Protein AF-0000000080768206 (afdb_homodimer)

Radius of gyration: 30.01 Å; Cα contacts (8 Å, |Δi|>4): 1090; chains: 2; bounding box: 54×91×73 Å

Sequence (606 aa):
MNCPRSHFRLFHQTLRQTSTGAGVKLNDIDCTPQENQLVVAESLPGLTLCVLLEASGHSILADRTCIPFTSDQVLLSFSPTASVSENYLPSQQKLRAIDAHFTAEALGKFEMAEIRQVFTRIAAAASIRPAGPDSYLYQLCASPAIRAIAEQIFRCRALAGVQQLFMHSKAFELLSLTVETLLTSLEGGKPQTMQRRDYRKLDRARELMLARLHHNWSLAELAQAVNLNERKLKEGFRMLYGNSVHAYLQEKRMQAAAHLLTQTELSITEVVLQTGYANPSHFSKLFRRYFGMSPREYARQNLMNCPRSHFRLFHQTLRQTSTGAGVKLNDIDCTPQENQLVVAESLPGLTLCVLLEASGHSILADRTCIPFTSDQVLLSFSPTASVSENYLPSQQKLRAIDAHFTAEALGKFEMAEIRQVFTRIAAAASIRPAGPDSYLYQLCASPAIRAIAEQIFRCRALAGVQQLFMHSKAFELLSLTVETLLTSLEGGKPQTMQRRDYRKLDRARELMLARLHHNWSLAELAQAVNLNERKLKEGFRMLYGNSVHAYLQEKRMQAAAHLLTQTELSITEVVLQTGYANPSHFSKLFRRYFGMSPREYARQNL

Solvent-accessible surface area (backbone atoms only — not comparable to full-atom values): 30904 Å² total; per-residue (Å²): 135,80,74,72,82,73,68,81,69,71,64,95,43,57,63,49,76,46,66,32,55,48,41,37,38,37,35,41,39,54,39,56,40,85,48,71,38,75,45,78,44,78,42,71,41,21,39,37,41,35,40,24,66,32,34,56,39,34,32,33,35,66,66,64,50,70,43,75,47,43,46,38,25,30,38,42,34,36,26,88,48,71,44,49,34,40,34,38,35,47,48,71,41,51,34,30,34,39,40,33,38,34,29,58,67,39,55,51,35,29,68,36,69,47,38,50,49,50,52,51,52,52,56,69,64,44,63,40,41,50,74,41,90,82,14,26,46,46,65,31,37,46,47,71,68,52,50,50,51,54,51,50,62,73,65,58,80,60,59,68,27,40,37,29,35,34,50,47,11,49,50,31,37,49,49,20,52,51,50,46,52,49,48,50,62,65,62,67,35,79,61,76,48,66,42,51,66,38,46,53,25,51,48,46,37,50,49,51,43,66,77,36,48,40,54,84,74,43,61,63,58,43,13,59,74,40,74,42,54,51,65,44,44,42,52,41,31,30,47,49,61,52,30,46,65,64,57,45,50,48,49,53,27,50,51,50,35,53,45,42,43,50,72,42,91,58,50,69,68,53,40,34,51,60,33,40,43,89,45,64,70,59,48,40,52,51,38,22,70,73,70,72,40,43,62,67,55,48,27,59,70,54,95,134,78,74,71,83,72,71,82,68,72,63,95,46,56,61,49,75,46,65,34,55,50,41,37,37,38,33,41,37,52,39,57,39,86,48,72,38,77,44,78,45,77,42,70,41,21,40,37,40,35,39,23,64,33,33,55,41,34,32,33,37,65,65,64,50,71,43,75,46,43,49,41,25,30,37,43,33,37,25,87,50,70,45,48,33,40,34,39,36,45,48,72,42,51,36,30,33,39,39,33,37,33,29,58,66,40,56,51,35,30,67,35,69,46,37,51,50,51,52,50,52,51,56,69,59,44,68,41,41,49,76,41,90,80,13,26,47,45,60,31,39,46,48,72,67,49,50,50,51,52,50,50,60,73,65,61,80,59,60,69,25,38,37,30,36,34,52,48,11,50,51,32,37,46,48,20,53,51,50,45,52,49,46,49,65,65,58,73,38,69,67,79,41,68,41,52,66,36,47,52,24,49,48,46,38,49,47,52,42,67,75,37,47,41,56,84,74,43,62,63,59,43,13,58,74,39,74,41,53,50,65,43,45,42,52,43,31,30,48,46,66,52,30,46,64,64,57,45,50,49,50,53,25,49,50,50,34,52,47,42,42,49,72,43,91,58,51,69,69,54,39,34,50,59,33,40,43,88,45,66,69,58,45,40,52,51,39,22,69,72,71,73,41,42,61,67,55,48,28,59,70,54,95

Organism: Ralstonia nicotianae (strain ATCC BAA-1114 / GMI1000) (NCBI:txid267608)

pLDDT: mean 78.58, std 15.09, range [18.37, 96.23]

InterPro domains:
  IPR009057 Homedomain-like superfamily [SSF46689] (199-250)
  IPR009057 Homedomain-like superfamily [SSF46689] (253-301)
  IPR018060 AraC-like, DNA binding HTH domain [PF12833] (222-301)
  IPR018060 AraC-like, DNA binding HTH domain [PS01124] (203-301)
  IPR018060 AraC-like, DNA binding HTH domain [SM00342] (216-299)
  IPR020449 Transcription regulator HTH, AraC- type, HTH domain [PR00032] (268-283)
  IPR020449 Transcription regulator HTH, AraC- type, HTH domain [PR00032] (283-299)
  IPR053142 Pyochelin receptor regulatory protein [PTHR47893] (69-301)

Foldseek 3Di:
DPPPPQPLPPQCWPWDWADLVLQKIKIWTKDAAQAKDKHKDKDAAFKKKKAWQAFWWWKQWQQRDIGTDGHQKIKIKGDRGMIMMITIGHHRGITTMMMMGGHPSSQCVVVDPVSVVLVVVVLVQALDARHDSRMHMAMWGHDPVLVVLSVCLVPDDDDSNVNSVSVVVSSVVNVVVVSVLSVCLCPPPPPVPCGSLNVVLLVVLVVVCLVQQQDDDDLCNSCVVSVHDSVSNQVVCCTRVVDGPVVVSLVSLLVQLLCCLQPHPDDLVRSCNRRRHPDSVVVQVSNCVVVVHGSVVSSVVRD/DPPPPQPLPPAVWPWDWADLPLQKIKIWTKHAAQAKDKHKDKDAAFKKKKAWQAFWWWKQWQQRDIGTDGHQKIKIKGDRGMIMMITIGHHRGITTMMMMGGHPSSQCVVVDPVSVVLVVVVLVQALDARHDSSMHMAMWGHDPVLSVLSVCLVPDDDDSNVNSVSVVVSSVVNVVVVSVLSVCLQPPPPPVHCGSLVVVLLVVLVVVCLVQQQDDDDLCNSCVVSVHDSVSNQVVCCTRVVDGPVVVSLVSLLVQLLCCLQPHPDDLVRSCNRRRHDDSVVVQVSNCVVVVHGSVVSSVVRD

Secondary structure (DSSP, 8-state):
-------------EEEEEE-SSSEEEEEEEE--SS-EEEEEEE-SEEEEEEEEE-EEEEE-TTS-EEEEESSEEEEEEESS-EEEEEEE-TT--EEEEEEEE-HHHHHTT--HHHHHHHHHHHHH--B-TTSTT-EEEEEEPPHHHHHHHHHHHH----HHHHHHHHHHHHHHHHHHHHHHHHHHHH--SS----HHHHHHHHHHHHHHHHTTTS---HHHHHHHTT--HHHHHHHHHHHHSS-HHHHHHHHHHHHHHHHHHHS---HHHHHHHTT-S-HHHHHHHHHHHHSS-HHHHHHHT-/-------------EEEEEE-SSSEEEEEEEE--SS-EEEEEEE-SEEEEEEEEE-EEEEE-TTS-EEEEESSEEEEEEESS-EEEEEEE-TT--EEEEEEEE-HHHHHTT--HHHHHHHHHHHHH-SB-TTSTT-EEEEEEPPHHHHHHHHHHHH----HHHHHHHHHHHHHHHHHHHHHHHHHHHH--SS----HHHHHHHHHHHHHHHHTTTS---HHHHHHHTT--HHHHHHHHHHHHSS-HHHHHHHHHHHHHHHHHHHS---HHHHHHHTT-S-HHHHHHHHHHHHSS-HHHHHHHT-

Nearest PDB structures (foldseek):
  3oio-assembly1_A  TM=9.170E-01  e=2.894E-07  Chromobacterium violaceum
  3lsg-assembly1_A  TM=9.202E-01  e=6.793E-07  Fusobacterium nucleatum subsp. nucleatum
  3w6v-assembly1_A  TM=9.573E-01  e=1.270E-06  Streptomyces griseus
  6swi-assembly1_A  TM=9.475E-01  e=1.892E-06  Geobacillus stearothermophilus
  3oou-assembly1_A  TM=8.850E-01  e=3.859E-05  Listeria innocua

Structure (mmCIF, N/CA/C/O backbone):
data_AF-0000000080768206-model_v1
#
loop_
_entity.id
_entity.type
_entity.pdbx_description
1 polymer 'Probable transcription regulator protein'
#
loop_
_atom_site.group_PDB
_atom_site.id
_atom_site.type_symbol
_atom_site.label_atom_id
_atom_site.label_alt_id
_atom_site.label_comp_id
_atom_site.label_asym_id
_atom_site.label_entity_id
_atom_site.label_seq_id
_atom_site.pdbx_PDB_ins_code
_atom_site.Cartn_x
_atom_site.Cartn_y
_atom_site.Cartn_z
_atom_site.occupancy
_atom_site.B_iso_or_equiv
_atom_site.auth_seq_id
_atom_site.auth_comp_id
_atom_site.auth_asym_id
_atom_site.auth_atom_id
_atom_site.pdbx_PDB_model_num
ATOM 1 N N . MET A 1 1 ? -18.547 32.351 32.483 1 19.22 1 MET A N 1
ATOM 2 C CA . MET A 1 1 ? -18.593 32.529 31.035 1 19.22 1 MET A CA 1
ATOM 3 C C . MET A 1 1 ? -18.914 31.212 30.335 1 19.22 1 MET A C 1
ATOM 5 O O . MET A 1 1 ? -18.174 30.236 30.468 1 19.22 1 MET A O 1
ATOM 9 N N . ASN A 1 2 ? -20.139 30.805 30.195 1 18.38 2 ASN A N 1
ATOM 10 C CA . ASN A 1 2 ? -20.918 29.603 29.92 1 18.38 2 ASN A CA 1
ATOM 11 C C . ASN A 1 2 ? -20.674 29.087 28.505 1 18.38 2 ASN A C 1
ATOM 13 O O . ASN A 1 2 ? -21.003 29.763 27.528 1 18.38 2 ASN A O 1
ATOM 17 N N . CYS A 1 3 ? -19.503 28.57 28.287 1 23.28 3 CYS A N 1
ATOM 18 C CA . CYS A 1 3 ? -19.187 28.024 26.972 1 23.28 3 CYS A CA 1
ATOM 19 C C . CYS A 1 3 ? -20.325 27.149 26.458 1 23.28 3 CYS A C 1
ATOM 21 O O . CYS A 1 3 ? -20.76 26.223 27.145 1 23.28 3 CYS A O 1
ATOM 23 N N . PRO A 1 4 ? -21.254 27.685 25.678 1 23.47 4 PRO A N 1
ATOM 24 C CA . PRO A 1 4 ? -22.48 26.979 25.298 1 23.47 4 PRO A CA 1
ATOM 25 C C . PRO A 1 4 ? -22.224 25.529 24.892 1 23.47 4 PRO A C 1
ATOM 27 O O . PRO A 1 4 ? -21.105 25.18 24.508 1 23.47 4 PRO A O 1
ATOM 30 N N . ARG A 1 5 ? -23.063 24.594 25.25 1 27.09 5 ARG A N 1
ATOM 31 C CA . ARG A 1 5 ? -23.221 23.159 25.035 1 27.09 5 ARG A CA 1
ATOM 32 C C . ARG A 1 5 ? -23.175 22.82 23.549 1 27.09 5 ARG A C 1
ATOM 34 O O . ARG A 1 5 ? -24.176 22.961 22.843 1 27.09 5 ARG A O 1
ATOM 41 N N . SER A 1 6 ? -22.214 23.423 22.861 1 25.93 6 SER A N 1
ATOM 42 C CA . SER A 1 6 ? -22.211 23.147 21.428 1 25.93 6 SER A CA 1
ATOM 43 C C . SER A 1 6 ? -22.535 21.683 21.146 1 25.93 6 SER A C 1
ATOM 45 O O . SER A 1 6 ? -22.018 20.787 21.816 1 25.93 6 SER A O 1
ATOM 47 N N . HIS A 1 7 ? -23.699 21.305 20.76 1 27.04 7 HIS A N 1
ATOM 48 C CA . HIS A 1 7 ? -24.297 20.052 20.313 1 27.04 7 HIS A CA 1
ATOM 49 C C . HIS A 1 7 ? -23.321 19.25 19.458 1 27.04 7 HIS A C 1
ATOM 51 O O . HIS A 1 7 ? -22.653 19.806 18.584 1 27.04 7 HIS A O 1
ATOM 57 N N . PHE A 1 8 ? -22.722 18.295 19.978 1 28.3 8 PHE A N 1
ATOM 58 C CA . PHE A 1 8 ? -22.033 17.203 19.299 1 28.3 8 PHE A CA 1
ATOM 59 C C . PHE A 1 8 ? -22.812 16.753 18.069 1 28.3 8 PHE A C 1
ATOM 61 O O . PHE A 1 8 ? -23.767 15.981 18.181 1 28.3 8 PHE A O 1
ATOM 68 N N . ARG A 1 9 ? -23.408 17.67 17.275 1 31.11 9 ARG A N 1
ATOM 69 C CA . ARG A 1 9 ? -24.16 17.123 16.151 1 31.11 9 ARG A CA 1
ATOM 70 C C . ARG A 1 9 ? -23.303 16.16 15.336 1 31.11 9 ARG A C 1
ATOM 72 O O . ARG A 1 9 ? -22.216 16.521 14.881 1 31.11 9 ARG A O 1
ATOM 79 N N . LEU A 1 10 ? -23.494 14.924 15.62 1 34.05 10 LEU A N 1
ATOM 80 C CA . LEU A 1 10 ? -23.031 13.809 14.801 1 34.05 10 LEU A CA 1
ATOM 81 C C . LEU A 1 10 ? -23.162 14.134 13.317 1 34.05 10 LEU A C 1
ATOM 83 O O . LEU A 1 10 ? -24.226 14.558 12.861 1 34.05 10 LEU A O 1
ATOM 87 N N . PHE A 1 11 ? -22.259 14.662 12.745 1 37.46 11 PHE A N 1
ATOM 88 C CA . PHE A 1 11 ? -22.148 14.871 11.307 1 37.46 11 PHE A CA 1
ATOM 89 C C . PHE A 1 11 ? -22.936 13.813 10.543 1 37.46 11 PHE A C 1
ATOM 91 O O . PHE A 1 11 ? -22.814 12.619 10.824 1 37.46 11 PHE A O 1
ATOM 98 N N . HIS A 1 12 ? -24.202 14.001 10.237 1 39.07 12 HIS A N 1
ATOM 99 C CA . HIS A 1 12 ? -24.865 13.202 9.214 1 39.07 12 HIS A CA 1
ATOM 100 C C . HIS A 1 12 ? -23.889 12.79 8.118 1 39.07 12 HIS A C 1
ATOM 102 O O . HIS A 1 12 ? -23.965 13.288 6.992 1 39.07 12 HIS A O 1
ATOM 108 N N . GLN A 1 13 ? -22.413 12.992 8.312 1 49.8 13 GLN A N 1
ATOM 109 C CA . GLN A 1 13 ? -21.171 12.969 7.545 1 49.8 13 GLN A CA 1
ATOM 110 C C . GLN A 1 13 ? -20.812 11.547 7.122 1 49.8 13 GLN A C 1
ATOM 112 O O . GLN A 1 13 ? -21.044 10.594 7.869 1 49.8 13 GLN A O 1
ATOM 117 N N . THR A 1 14 ? -20.797 11.384 5.819 1 56.55 14 THR A N 1
ATOM 118 C CA . THR A 1 14 ? -20.362 10.106 5.264 1 56.55 14 THR A CA 1
ATOM 119 C C . THR A 1 14 ? -18.987 9.723 5.802 1 56.55 14 THR A C 1
ATOM 121 O O . THR A 1 14 ? -17.981 10.343 5.449 1 56.55 14 THR A O 1
ATOM 124 N N . LEU A 1 15 ? -18.859 9.417 7.053 1 71.33 15 LEU A N 1
ATOM 125 C CA . LEU A 1 15 ? -17.68 8.829 7.678 1 71.33 15 LEU A CA 1
ATOM 126 C C . LEU A 1 15 ? -17.673 7.313 7.507 1 71.33 15 LEU A C 1
ATOM 128 O O . LEU A 1 15 ? -18.653 6.642 7.84 1 71.33 15 LEU A O 1
ATOM 132 N N . ARG A 1 16 ? -16.772 6.93 6.676 1 78.07 16 ARG A N 1
ATOM 133 C CA . ARG A 1 16 ? -16.526 5.493 6.602 1 78.07 16 ARG A CA 1
ATOM 134 C C . ARG A 1 16 ? -15.337 5.096 7.47 1 78.07 16 ARG A C 1
ATOM 136 O O . ARG A 1 16 ? -14.243 5.645 7.323 1 78.07 16 ARG A O 1
ATOM 143 N N . GLN A 1 17 ? -15.65 4.314 8.449 1 77.09 17 GLN A N 1
ATOM 144 C CA . GLN A 1 17 ? -14.602 3.834 9.344 1 77.09 17 GLN A CA 1
ATOM 145 C C . GLN A 1 17 ? -14.239 2.384 9.038 1 77.09 17 GLN A C 1
ATOM 147 O O . GLN A 1 17 ? -15.121 1.537 8.884 1 77.09 17 GLN A O 1
ATOM 152 N N . THR A 1 18 ? -13.025 2.203 8.859 1 80.24 18 THR A N 1
ATOM 153 C CA . THR A 1 18 ? -12.527 0.85 8.637 1 80.24 18 THR A CA 1
ATOM 154 C C . THR A 1 18 ? -11.457 0.493 9.664 1 80.24 18 THR A C 1
ATOM 156 O O . THR A 1 18 ? -10.46 1.205 9.803 1 80.24 18 THR A O 1
ATOM 159 N N . SER A 1 19 ? -11.669 -0.523 10.397 1 77.24 19 SER A N 1
ATOM 160 C CA . SER A 1 19 ? -10.657 -1.082 11.288 1 77.24 19 SER A CA 1
ATOM 161 C C . SER A 1 19 ? -9.983 -2.299 10.665 1 77.24 19 SER A C 1
ATOM 163 O O . SER A 1 19 ? -10.655 -3.171 10.11 1 77.24 19 SER A O 1
ATOM 165 N N . THR A 1 20 ? -8.691 -2.364 10.689 1 78.28 20 THR A N 1
ATOM 166 C CA . THR A 1 20 ? -7.993 -3.486 10.07 1 78.28 20 THR A CA 1
ATOM 167 C C . THR A 1 20 ? -7.708 -4.579 11.096 1 78.28 20 THR A C 1
ATOM 169 O O . THR A 1 20 ? -7.276 -5.676 10.738 1 78.28 20 THR A O 1
ATOM 172 N N . GLY A 1 21 ? -8.035 -4.347 12.374 1 72.03 21 GLY A N 1
ATOM 173 C CA . GLY A 1 21 ? -7.796 -5.309 13.437 1 72.03 21 GLY A CA 1
ATOM 174 C C . GLY A 1 21 ? -6.343 -5.374 13.868 1 72.03 21 GLY A C 1
ATOM 175 O O . GLY A 1 21 ? -6.029 -5.907 14.934 1 72.03 21 GLY A O 1
ATOM 176 N N . ALA A 1 22 ? -5.41 -4.944 13.181 1 77.32 22 ALA A N 1
ATOM 177 C CA . ALA A 1 22 ? -3.984 -4.951 13.494 1 77.32 22 ALA A CA 1
ATOM 178 C C . ALA A 1 22 ? -3.565 -3.648 14.169 1 77.32 22 ALA A C 1
ATOM 180 O O . ALA A 1 22 ? -2.409 -3.23 14.063 1 77.32 22 ALA A O 1
ATOM 181 N N . GLY A 1 23 ? -4.554 -3.032 14.845 1 82.91 23 GLY A N 1
ATOM 182 C CA . GLY A 1 23 ? -4.225 -1.825 15.587 1 82.91 23 GLY A CA 1
ATOM 183 C C . GLY A 1 23 ? -4.205 -0.58 14.721 1 82.91 23 GLY A C 1
ATOM 184 O O . GLY A 1 23 ? -3.579 0.42 15.076 1 82.91 23 GLY A O 1
ATOM 185 N N . VAL A 1 24 ? -4.813 -0.711 13.539 1 89.86 24 VAL A N 1
ATOM 186 C CA . VAL A 1 24 ? -4.897 0.429 12.633 1 89.86 24 VAL A CA 1
ATOM 187 C C . VAL A 1 24 ? -6.359 0.727 12.309 1 89.86 24 VAL A C 1
ATOM 189 O O . VAL A 1 24 ? -7.134 -0.185 12.011 1 89.86 24 VAL A O 1
ATOM 192 N N . LYS A 1 25 ? -6.76 1.907 12.475 1 89.81 25 LYS A N 1
ATOM 193 C CA . LYS A 1 25 ? -8.098 2.378 12.131 1 89.81 25 LYS A CA 1
ATOM 194 C C . LYS A 1 25 ? -8.037 3.52 11.12 1 89.81 25 LYS A C 1
ATOM 196 O O . LYS A 1 25 ? -7.227 4.438 11.262 1 89.81 25 LYS A O 1
ATOM 201 N N . LEU A 1 26 ? -8.833 3.421 10.073 1 92.46 26 LEU A N 1
ATOM 202 C CA . LEU A 1 26 ? -8.89 4.465 9.056 1 92.46 26 LEU A CA 1
ATOM 203 C C . LEU A 1 26 ? -10.296 5.047 8.953 1 92.46 26 LEU A C 1
ATOM 205 O O . LEU A 1 26 ? -11.281 4.306 8.956 1 92.46 26 LEU A O 1
ATOM 209 N N . ASN A 1 27 ? -10.346 6.344 8.88 1 89.91 27 ASN A N 1
ATOM 210 C CA . ASN A 1 27 ? -11.58 7.077 8.619 1 89.91 27 ASN A CA 1
ATOM 211 C C . ASN A 1 27 ? -11.468 7.933 7.361 1 89.91 27 ASN A C 1
ATOM 213 O O . ASN A 1 27 ? -10.49 8.661 7.186 1 89.91 27 ASN A O 1
ATOM 217 N N . ASP A 1 28 ? -12.312 7.722 6.51 1 90.57 28 ASP A N 1
ATOM 218 C CA . ASP A 1 28 ? -12.402 8.679 5.412 1 90.57 28 ASP A CA 1
ATOM 219 C C . ASP A 1 28 ? -13.614 9.593 5.579 1 90.57 28 ASP A C 1
ATOM 221 O O . ASP A 1 28 ? -14.719 9.123 5.858 1 90.57 28 ASP A O 1
ATOM 225 N N . ILE A 1 29 ? -13.411 10.819 5.572 1 89.71 29 ILE A N 1
ATOM 226 C CA . ILE A 1 29 ? -14.399 11.862 5.826 1 89.71 29 ILE A CA 1
ATOM 227 C C . ILE A 1 29 ? -14.669 12.642 4.542 1 89.71 29 ILE A C 1
ATOM 229 O O . ILE A 1 29 ? -13.736 13.108 3.884 1 89.71 29 ILE A O 1
ATOM 233 N N . ASP A 1 30 ? -15.905 12.691 4.174 1 88.36 30 ASP A N 1
ATOM 234 C CA . ASP A 1 30 ? -16.381 13.481 3.043 1 88.36 30 ASP A CA 1
ATOM 235 C C . ASP A 1 30 ? -17.662 14.232 3.398 1 88.36 30 ASP A C 1
ATOM 237 O O . ASP A 1 30 ? -18.754 13.66 3.365 1 88.36 30 ASP A O 1
ATOM 241 N N . CYS A 1 31 ? -17.467 15.528 3.769 1 86.76 31 CYS A N 1
ATOM 242 C CA . CYS A 1 31 ? -18.641 16.268 4.217 1 86.76 31 CYS A CA 1
ATOM 243 C C . CYS A 1 31 ? -18.503 17.753 3.9 1 86.76 31 CYS A C 1
ATOM 245 O O . CYS A 1 31 ? -17.398 18.239 3.652 1 86.76 31 CYS A O 1
ATOM 247 N N . THR A 1 32 ? -19.617 18.39 3.862 1 85.57 32 THR A N 1
ATOM 248 C CA . THR A 1 32 ? -19.715 19.842 3.761 1 85.57 32 THR A CA 1
ATOM 249 C C . THR A 1 32 ? -20.609 20.402 4.863 1 85.57 32 THR A C 1
ATOM 251 O O . THR A 1 32 ? -21.837 20.373 4.749 1 85.57 32 THR A O 1
ATOM 254 N N . PRO A 1 33 ? -19.99 20.946 5.882 1 80.91 33 PRO A N 1
ATOM 255 C CA . PRO A 1 33 ? -20.816 21.479 6.968 1 80.91 33 PRO A CA 1
ATOM 256 C C . PRO A 1 33 ? -21.758 22.587 6.503 1 80.91 33 PRO A C 1
ATOM 258 O O . PRO A 1 33 ? -21.364 23.443 5.706 1 80.91 33 PRO A O 1
ATOM 261 N N . GLN A 1 34 ? -22.93 22.466 6.938 1 79.9 34 GLN A N 1
ATOM 262 C CA . GLN A 1 34 ? -23.931 23.46 6.564 1 79.9 34 GLN A CA 1
ATOM 263 C C . GLN A 1 34 ? -23.747 24.751 7.357 1 79.9 34 GLN A C 1
ATOM 265 O O . GLN A 1 34 ? -24.136 25.827 6.9 1 79.9 34 GLN A O 1
ATOM 270 N N . GLU A 1 35 ? -23.199 24.709 8.554 1 79.05 35 GLU A N 1
ATOM 271 C CA . GLU A 1 35 ? -22.882 25.847 9.413 1 79.05 35 GLU A CA 1
ATOM 272 C C . GLU A 1 35 ? -21.482 25.718 10.005 1 79.05 35 GLU A C 1
ATOM 274 O O . GLU A 1 35 ? -20.861 24.656 9.919 1 79.05 35 GLU A O 1
ATOM 279 N N . ASN A 1 36 ? -21.009 26.829 10.492 1 76.63 36 ASN A N 1
ATOM 280 C CA . ASN A 1 36 ? -19.766 26.746 11.251 1 76.63 36 ASN A CA 1
ATOM 281 C C . ASN A 1 36 ? -19.869 25.734 12.388 1 76.63 36 ASN A C 1
ATOM 283 O O . ASN A 1 36 ? -20.852 25.726 13.131 1 76.63 36 ASN A O 1
ATOM 287 N N . GLN A 1 37 ? -18.898 24.891 12.374 1 81.06 37 GLN A N 1
ATOM 288 C CA . GLN A 1 37 ? -18.955 23.825 13.369 1 81.06 37 GLN A CA 1
ATOM 289 C C . GLN A 1 37 ? -17.651 23.737 14.156 1 81.06 37 GLN A C 1
ATOM 291 O O . GLN A 1 37 ? -16.568 23.925 13.597 1 81.06 37 GLN A O 1
ATOM 296 N N . LEU A 1 38 ? -17.803 23.55 15.416 1 80.17 38 LEU A N 1
ATOM 297 C CA . LEU A 1 38 ? -16.703 23.16 16.292 1 80.17 38 LEU A CA 1
ATOM 298 C C . LEU A 1 38 ? -16.812 21.689 16.68 1 80.17 38 LEU A C 1
ATOM 300 O O . LEU A 1 38 ? -17.785 21.282 17.318 1 80.17 38 LEU A O 1
ATOM 304 N N . VAL A 1 39 ? -15.924 20.936 16.211 1 84.25 39 VAL A N 1
ATOM 305 C CA . VAL A 1 39 ? -15.949 19.503 16.481 1 84.25 39 VAL A CA 1
ATOM 306 C C . VAL A 1 39 ? -14.861 19.148 17.492 1 84.25 39 VAL A C 1
ATOM 308 O O . VAL A 1 39 ? -13.679 19.411 17.26 1 84.25 39 VAL A O 1
ATOM 311 N N . VAL A 1 40 ? -15.3 18.552 18.539 1 84.86 40 VAL A N 1
ATOM 312 C CA . VAL A 1 40 ? -14.345 18.062 19.527 1 84.86 40 VAL A CA 1
ATOM 313 C C . VAL A 1 40 ? -13.961 16.62 19.205 1 84.86 40 VAL A C 1
ATOM 315 O O . VAL A 1 40 ? -14.831 15.76 19.049 1 84.86 40 VAL A O 1
ATOM 318 N N . ALA A 1 41 ? -12.701 16.436 19 1 84.46 41 ALA A N 1
ATOM 319 C CA . ALA A 1 41 ? -12.213 15.103 18.654 1 84.46 41 ALA A CA 1
ATOM 320 C C . ALA A 1 41 ? -11.248 14.579 19.714 1 84.46 41 ALA A C 1
ATOM 322 O O . ALA A 1 41 ? -10.384 15.316 20.194 1 84.46 41 ALA A O 1
ATOM 323 N N . GLU A 1 42 ? -11.492 13.335 20.089 1 84.85 42 GLU A N 1
ATOM 324 C CA . GLU A 1 42 ? -10.574 12.651 20.996 1 84.85 42 GLU A CA 1
ATOM 325 C C . GLU A 1 42 ? -9.668 11.685 20.239 1 84.85 42 GLU A C 1
ATOM 327 O O . GLU A 1 42 ? -10.134 10.931 19.382 1 84.85 42 GLU A O 1
ATOM 332 N N . SER A 1 43 ? -8.422 11.865 20.5 1 84.55 43 SER A N 1
ATOM 333 C CA . SER A 1 43 ? -7.459 10.948 19.901 1 84.55 43 SER A CA 1
ATOM 334 C C . SER A 1 43 ? -6.894 9.984 20.938 1 84.55 43 SER A C 1
ATOM 336 O O . SER A 1 43 ? -6.473 10.403 22.018 1 84.55 43 SER A O 1
ATOM 338 N N . LEU A 1 44 ? -6.945 8.749 20.688 1 85.45 44 LEU A N 1
ATOM 339 C CA . LEU A 1 44 ? -6.34 7.725 21.532 1 85.45 44 LEU A CA 1
ATOM 340 C C . LEU A 1 44 ? -4.819 7.768 21.434 1 85.45 44 LEU A C 1
ATOM 342 O O . LEU A 1 44 ? -4.27 8.32 20.478 1 85.45 44 LEU A O 1
ATOM 346 N N . PRO A 1 45 ? -4.168 7.23 22.544 1 90.54 45 PRO A N 1
ATOM 347 C CA . PRO A 1 45 ? -2.706 7.184 22.478 1 90.54 45 PRO A CA 1
ATOM 348 C C . PRO A 1 45 ? -2.193 6.466 21.231 1 90.54 45 PRO A C 1
ATOM 350 O O . PRO A 1 45 ? -2.743 5.434 20.839 1 90.54 45 PRO A O 1
ATOM 353 N N . GLY A 1 46 ? -1.264 7.071 20.638 1 93.41 46 GLY A N 1
ATOM 354 C CA . GLY A 1 46 ? -0.686 6.46 19.452 1 93.41 46 GLY A CA 1
ATOM 355 C C . GLY A 1 46 ? -0.301 7.471 18.387 1 93.41 46 GLY A C 1
ATOM 356 O O . GLY A 1 46 ? -0.022 8.631 18.697 1 93.41 46 GLY A O 1
ATOM 357 N N . LEU A 1 47 ? -0.09 6.978 17.206 1 94.39 47 LEU A N 1
ATOM 358 C CA . LEU A 1 47 ? 0.303 7.787 16.057 1 94.39 47 LEU A CA 1
ATOM 359 C C . LEU A 1 47 ? -0.888 8.043 15.14 1 94.39 47 LEU A C 1
ATOM 361 O O . LEU A 1 47 ? -1.658 7.126 14.845 1 94.39 47 LEU A O 1
ATOM 365 N N . THR A 1 48 ? -1.128 9.259 14.8 1 94.68 48 THR A N 1
ATOM 366 C CA . THR A 1 48 ? -2.215 9.621 13.898 1 94.68 48 THR A CA 1
ATOM 367 C C . THR A 1 48 ? -1.676 10.322 12.655 1 94.68 48 THR A C 1
ATOM 369 O O . THR A 1 48 ? -0.796 11.18 12.752 1 94.68 48 THR A O 1
ATOM 372 N N . LEU A 1 49 ? -2.127 9.919 11.547 1 96.23 49 LEU A N 1
ATOM 373 C CA . LEU A 1 49 ? -1.818 10.522 10.255 1 96.23 49 LEU A CA 1
ATOM 374 C C . LEU A 1 49 ? -3.088 11.01 9.565 1 96.23 49 LEU A C 1
ATOM 376 O O . LEU A 1 49 ? -3.998 10.221 9.302 1 96.23 49 LEU A O 1
ATOM 380 N N . CYS A 1 50 ? -3.196 12.294 9.314 1 95.81 50 CYS A N 1
ATOM 381 C CA . CYS A 1 50 ? -4.357 12.888 8.661 1 95.81 50 CYS A CA 1
ATOM 382 C C . CYS A 1 50 ? -3.973 13.509 7.324 1 95.81 50 CYS A C 1
ATOM 384 O O . CYS A 1 50 ? -3.094 14.37 7.264 1 95.81 50 CYS A O 1
ATOM 386 N N . VAL A 1 51 ? -4.539 13.074 6.325 1 95.53 51 VAL A N 1
ATOM 387 C CA . VAL A 1 51 ? -4.347 13.654 5 1 95.53 51 VAL A CA 1
ATOM 388 C C . VAL A 1 51 ? -5.564 14.496 4.624 1 95.53 51 VAL A C 1
ATOM 390 O O . VAL A 1 51 ? -6.674 13.973 4.501 1 95.53 51 VAL A O 1
ATOM 393 N N . LEU A 1 52 ? -5.376 15.75 4.443 1 92.68 52 LEU A N 1
ATOM 394 C CA . LEU A 1 52 ? -6.436 16.678 4.064 1 92.68 52 LEU A CA 1
ATOM 395 C C . LEU A 1 52 ? -6.401 16.96 2.565 1 92.68 52 LEU A C 1
ATOM 397 O O . LEU A 1 52 ? -5.572 17.742 2.095 1 92.68 52 LEU A O 1
ATOM 401 N N . LEU A 1 53 ? -7.293 16.347 1.878 1 87.8 53 LEU A N 1
ATOM 402 C CA . LEU A 1 53 ? -7.376 16.589 0.442 1 87.8 53 LEU A CA 1
ATOM 403 C C . LEU A 1 53 ? -8.082 17.909 0.154 1 87.8 53 LEU A C 1
ATOM 405 O O . LEU A 1 53 ? -7.655 18.669 -0.719 1 87.8 53 LEU A O 1
ATOM 409 N N . GLU A 1 54 ? -9.185 18.108 0.784 1 84.7 54 GLU A N 1
ATOM 410 C CA . GLU A 1 54 ? -9.943 19.354 0.827 1 84.7 54 GLU A CA 1
ATOM 411 C C . GLU A 1 54 ? -10.311 19.728 2.26 1 84.7 54 GLU A C 1
ATOM 413 O O . GLU A 1 54 ? -10.863 18.909 2.998 1 84.7 54 GLU A O 1
ATOM 418 N N . ALA A 1 55 ? -9.93 20.887 2.58 1 85.32 55 ALA A N 1
ATOM 419 C CA . ALA A 1 55 ? -10.214 21.293 3.954 1 85.32 55 ALA A CA 1
ATOM 420 C C . ALA A 1 55 ? -9.918 22.775 4.161 1 85.32 55 ALA A C 1
ATOM 422 O O . ALA A 1 55 ? -9.113 23.361 3.433 1 85.32 55 ALA A O 1
ATOM 423 N N . SER A 1 56 ? -10.616 23.318 5.046 1 79.35 56 SER A N 1
ATOM 424 C CA . SER A 1 56 ? -10.356 24.661 5.555 1 79.35 56 SER A CA 1
ATOM 425 C C . SER A 1 56 ? -10.785 24.792 7.013 1 79.35 56 SER A C 1
ATOM 427 O O . SER A 1 56 ? -11.834 24.277 7.405 1 79.35 56 SER A O 1
ATOM 429 N N . GLY A 1 57 ? -9.836 25.281 7.847 1 78.53 57 GLY A N 1
ATOM 430 C CA . GLY A 1 57 ? -10.174 25.468 9.249 1 78.53 57 GLY A CA 1
ATOM 431 C C . GLY A 1 57 ? -8.959 25.493 10.157 1 78.53 57 GLY A C 1
ATOM 432 O O . GLY A 1 57 ? -7.858 25.835 9.72 1 78.53 57 GLY A O 1
ATOM 433 N N . HIS A 1 58 ? -9.18 25.35 11.382 1 76.79 58 HIS A N 1
ATOM 434 C CA . HIS A 1 58 ? -8.076 25.283 12.334 1 76.79 58 HIS A CA 1
ATOM 435 C C . HIS A 1 58 ? -8.403 24.346 13.492 1 76.79 58 HIS A C 1
ATOM 437 O O . HIS A 1 58 ? -9.572 24.047 13.744 1 76.79 58 HIS A O 1
ATOM 443 N N . SER A 1 59 ? -7.338 23.868 14.043 1 82.54 59 SER A N 1
ATOM 444 C CA . SER A 1 59 ? -7.448 23.016 15.222 1 82.54 59 SER A CA 1
ATOM 445 C C . SER A 1 59 ? -6.819 23.677 16.443 1 82.54 59 SER A C 1
ATOM 447 O O . SER A 1 59 ? -5.776 24.326 16.336 1 82.54 59 SER A O 1
ATOM 449 N N . ILE A 1 60 ? -7.505 23.592 17.55 1 79.02 60 ILE A N 1
ATOM 450 C CA . ILE A 1 60 ? -6.925 23.94 18.843 1 79.02 60 ILE A CA 1
ATOM 451 C C . ILE A 1 60 ? -6.526 22.668 19.588 1 79.02 60 ILE A C 1
ATOM 453 O O . ILE A 1 60 ? -7.379 21.844 19.923 1 79.02 60 ILE A O 1
ATOM 457 N N . LEU A 1 61 ? -5.243 22.578 19.845 1 82.73 61 LEU A N 1
ATOM 458 C CA . LEU A 1 61 ? -4.71 21.354 20.433 1 82.73 61 LEU A CA 1
ATOM 459 C C . LEU A 1 61 ? -4.786 21.405 21.955 1 82.73 61 LEU A C 1
ATOM 461 O O . LEU A 1 61 ? -5.292 22.375 22.524 1 82.73 61 LEU A O 1
ATOM 465 N N . ALA A 1 62 ? -4.43 20.318 22.591 1 79.4 62 ALA A N 1
ATOM 466 C CA . ALA A 1 62 ? -4.579 20.167 24.036 1 79.4 62 ALA A CA 1
ATOM 467 C C . ALA A 1 62 ? -3.836 21.271 24.783 1 79.4 62 ALA A C 1
ATOM 469 O O . ALA A 1 62 ? -4.27 21.706 25.852 1 79.4 62 ALA A O 1
ATOM 470 N N . ASP A 1 63 ? -2.697 21.775 24.239 1 73.19 63 ASP A N 1
ATOM 471 C CA . ASP A 1 63 ? -1.914 22.82 24.891 1 73.19 63 ASP A CA 1
ATOM 472 C C . ASP A 1 63 ? -2.365 24.207 24.442 1 73.19 63 ASP A C 1
ATOM 474 O O . ASP A 1 63 ? -1.653 25.193 24.643 1 73.19 63 ASP A O 1
ATOM 478 N N . ARG A 1 64 ? -3.441 24.247 23.655 1 74.16 64 ARG A N 1
ATOM 479 C CA . ARG A 1 64 ? -4.088 25.476 23.208 1 74.16 64 ARG A CA 1
ATOM 480 C C . ARG A 1 64 ? -3.374 26.062 21.995 1 74.16 64 ARG A C 1
ATOM 482 O O . ARG A 1 64 ? -3.688 27.171 21.559 1 74.16 64 ARG A O 1
ATOM 489 N N . THR A 1 65 ? -2.441 25.212 21.541 1 67.58 65 THR A N 1
ATOM 490 C CA . THR A 1 65 ? -1.835 25.623 20.28 1 67.58 65 THR A CA 1
ATOM 491 C C . THR A 1 65 ? -2.856 25.574 19.147 1 67.58 65 THR A C 1
ATOM 493 O O . THR A 1 65 ? -3.618 24.611 19.032 1 67.58 65 THR A O 1
ATOM 496 N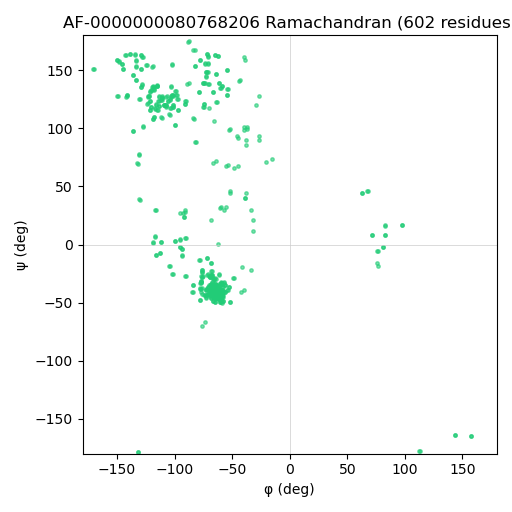 N . CYS A 1 66 ? -2.945 26.559 18.422 1 71.09 66 CYS A N 1
ATOM 497 C CA . CYS A 1 66 ? -3.848 26.614 17.279 1 71.09 66 CYS A CA 1
ATOM 498 C C . CYS A 1 66 ? -3.111 26.288 15.985 1 71.09 66 CYS A C 1
ATOM 500 O O . CYS A 1 66 ? -2.093 26.908 15.673 1 71.09 66 CYS A O 1
ATOM 502 N N . ILE A 1 67 ? -3.594 25.362 15.3 1 73.29 67 ILE A N 1
ATOM 503 C CA . ILE A 1 67 ? -2.985 24.959 14.037 1 73.29 67 ILE A CA 1
ATOM 504 C C . ILE A 1 67 ? -3.998 25.107 12.905 1 73.29 67 ILE A C 1
ATOM 506 O O . ILE A 1 67 ? -5.031 24.434 12.896 1 73.29 67 ILE A O 1
ATOM 510 N N . PRO A 1 68 ? -3.717 25.949 12.026 1 73.35 68 PRO A N 1
ATOM 511 C CA . PRO A 1 68 ? -4.588 26 10.849 1 73.35 68 PRO A CA 1
ATOM 512 C C . PRO A 1 68 ? -4.389 24.807 9.917 1 73.35 68 PRO A C 1
ATOM 514 O O . PRO A 1 68 ? -3.308 24.214 9.888 1 73.35 68 PRO A O 1
ATOM 517 N N . PHE A 1 69 ? -5.443 24.385 9.23 1 78.36 69 PHE A N 1
ATOM 518 C CA . PHE A 1 69 ? -5.288 23.351 8.214 1 78.36 69 PHE A CA 1
ATOM 519 C C . PHE A 1 69 ? -6.024 23.734 6.935 1 78.36 69 PHE A C 1
ATOM 521 O O . PHE A 1 69 ? -7.051 24.415 6.984 1 78.36 69 PHE A O 1
ATOM 528 N N . THR A 1 70 ? -5.39 23.404 5.769 1 75.83 70 THR A N 1
ATOM 529 C CA . THR A 1 70 ? -5.922 23.646 4.433 1 75.83 70 THR A CA 1
ATOM 530 C C . THR A 1 70 ? -5.819 22.39 3.573 1 75.83 70 THR A C 1
ATOM 532 O O . THR A 1 70 ? -5.395 21.336 4.052 1 75.83 70 THR A O 1
ATOM 535 N N . SER A 1 71 ? -6.254 22.519 2.329 1 78.22 71 SER A N 1
ATOM 536 C CA . SER A 1 71 ? -6.204 21.395 1.399 1 78.22 71 SER A CA 1
ATOM 537 C C . SER A 1 71 ? -4.767 20.97 1.122 1 78.22 71 SER A C 1
ATOM 539 O O . SER A 1 71 ? -3.843 21.779 1.228 1 78.22 71 SER A O 1
ATOM 541 N N . ASP A 1 72 ? -4.599 19.77 0.928 1 81.12 72 ASP A N 1
ATOM 542 C CA . ASP A 1 72 ? -3.345 19.164 0.491 1 81.12 72 ASP A CA 1
ATOM 543 C C . ASP A 1 72 ? -2.275 19.272 1.575 1 81.12 72 ASP A C 1
ATOM 545 O O . ASP A 1 72 ? -1.158 19.72 1.309 1 81.12 72 ASP A O 1
ATOM 549 N N . GLN A 1 73 ? -2.717 18.948 2.766 1 86.84 73 GLN A N 1
ATOM 550 C CA . GLN A 1 73 ? -1.81 18.904 3.908 1 86.84 73 GLN A CA 1
ATOM 551 C C . GLN A 1 73 ? -1.85 17.539 4.589 1 86.84 73 GLN A C 1
ATOM 553 O O . GLN A 1 73 ? -2.838 16.811 4.475 1 86.84 73 GLN A O 1
ATOM 558 N N . VAL A 1 74 ? -0.723 17.233 5.244 1 92.81 74 VAL A N 1
ATOM 559 C CA . VAL A 1 74 ? -0.616 16.027 6.059 1 92.81 74 VAL A CA 1
ATOM 560 C C . VAL A 1 74 ? -0.223 16.401 7.486 1 92.81 74 VAL A C 1
ATOM 562 O O . VAL A 1 74 ? 0.664 17.232 7.695 1 92.81 74 VAL A O 1
ATOM 565 N N . LEU A 1 75 ? -0.952 15.949 8.385 1 92.43 75 LEU A N 1
ATOM 566 C CA . LEU A 1 75 ? -0.611 16.097 9.796 1 92.43 75 LEU A CA 1
ATOM 567 C C . LEU A 1 75 ? -0.167 14.765 10.39 1 92.43 75 LEU A C 1
ATOM 569 O O . LEU A 1 75 ? -0.884 13.766 10.291 1 92.43 75 LEU A O 1
ATOM 573 N N . LEU A 1 76 ? 1.018 14.7 10.877 1 94.08 76 LEU A N 1
ATOM 574 C CA . LEU A 1 76 ? 1.521 13.55 11.619 1 94.08 76 LEU A CA 1
ATOM 575 C C . LEU A 1 76 ? 1.681 13.885 13.099 1 94.08 76 LEU A C 1
ATOM 577 O O . LEU A 1 76 ? 2.396 14.825 13.453 1 94.08 76 LEU A O 1
ATOM 581 N N . SER A 1 77 ? 0.992 13.16 13.92 1 93.63 77 SER A N 1
ATOM 582 C CA . SER A 1 77 ? 1.073 13.461 15.346 1 93.63 77 SER A CA 1
ATOM 583 C C . SER A 1 77 ? 1.211 12.188 16.173 1 93.63 77 SER A C 1
ATOM 585 O O . SER A 1 77 ? 0.69 11.136 15.795 1 93.63 77 SER A O 1
ATOM 587 N N . PHE A 1 78 ? 1.923 12.254 17.251 1 94.14 78 PHE A N 1
ATOM 588 C CA . PHE A 1 78 ? 2.045 11.19 18.24 1 94.14 78 PHE A CA 1
ATOM 589 C C . PHE A 1 78 ? 1.777 11.723 19.643 1 94.14 78 PHE A C 1
ATOM 591 O O . PHE A 1 78 ? 2.205 12.827 19.986 1 94.14 78 PHE A O 1
ATOM 598 N N . SER A 1 79 ? 0.985 10.955 20.416 1 92.9 79 SER A N 1
ATOM 599 C CA . SER A 1 79 ? 0.787 11.234 21.835 1 92.9 79 SER A CA 1
ATOM 600 C C . SER A 1 79 ? 0.74 9.947 22.65 1 92.9 79 SER A C 1
ATOM 602 O O . SER A 1 79 ? 0.026 9.006 22.295 1 92.9 79 SER A O 1
ATOM 604 N N . PRO A 1 80 ? 1.515 9.808 23.713 1 89.89 80 PRO A N 1
ATOM 605 C CA . PRO A 1 80 ? 1.461 8.628 24.579 1 89.89 80 PRO A CA 1
ATOM 606 C C . PRO A 1 80 ? 0.193 8.578 25.43 1 89.89 80 PRO A C 1
ATOM 608 O O . PRO A 1 80 ? -0.11 7.545 26.032 1 89.89 80 PRO A O 1
ATOM 611 N N . THR A 1 81 ? -0.588 9.709 25.476 1 89.4 81 THR A N 1
ATOM 612 C CA . THR A 1 81 ? -1.832 9.788 26.234 1 89.4 81 THR A CA 1
ATOM 613 C C . THR A 1 81 ? -2.972 10.286 25.352 1 89.4 81 THR A C 1
ATOM 615 O O . THR A 1 81 ? -2.737 10.819 24.265 1 89.4 81 THR A O 1
ATOM 618 N N . ALA A 1 82 ? -4.142 10.021 25.834 1 88.43 82 ALA A N 1
ATOM 619 C CA . ALA A 1 82 ? -5.3 10.548 25.117 1 88.43 82 ALA A CA 1
ATOM 620 C C . ALA A 1 82 ? -5.271 12.073 25.074 1 88.43 82 ALA A C 1
ATOM 622 O O . ALA A 1 82 ? -4.834 12.72 26.029 1 88.43 82 ALA A O 1
ATOM 623 N N . SER A 1 83 ? -5.625 12.599 23.959 1 86.95 83 SER A N 1
ATOM 624 C CA . SER A 1 83 ? -5.635 14.048 23.791 1 86.95 83 SER A CA 1
ATOM 625 C C . SER A 1 83 ? -6.929 14.52 23.136 1 86.95 83 SER A C 1
ATOM 627 O O . SER A 1 83 ? -7.605 13.745 22.455 1 86.95 83 SER A O 1
ATOM 629 N N . VAL A 1 84 ? -7.252 15.712 23.433 1 84.72 84 VAL A N 1
ATOM 630 C CA . VAL A 1 84 ? -8.465 16.304 22.88 1 84.72 84 VAL A CA 1
ATOM 631 C C . VAL A 1 84 ? -8.105 17.516 22.024 1 84.72 84 VAL A C 1
ATOM 633 O O . VAL A 1 84 ? -7.218 18.295 22.382 1 84.72 84 VAL A O 1
ATOM 636 N N . SER A 1 85 ? -8.693 17.609 20.923 1 85.19 85 SER A N 1
ATOM 637 C CA . SER A 1 85 ? -8.543 18.784 20.07 1 85.19 85 SER A CA 1
ATOM 638 C C . SER A 1 85 ? -9.9 19.336 19.646 1 85.19 85 SER A C 1
ATOM 640 O O . SER A 1 85 ? -10.9 18.614 19.655 1 85.19 85 SER A O 1
ATOM 642 N N . GLU A 1 86 ? -9.912 20.591 19.425 1 83.14 86 GLU A N 1
ATOM 643 C CA . GLU A 1 86 ? -11.089 21.264 18.882 1 83.14 86 GLU A CA 1
ATOM 644 C C . GLU A 1 86 ? -10.852 21.712 17.442 1 83.14 86 GLU A C 1
ATOM 646 O O . GLU A 1 86 ? -9.921 22.471 17.167 1 83.14 86 GLU A O 1
ATOM 651 N N . ASN A 1 87 ? -11.705 21.176 16.581 1 86.51 87 ASN A N 1
ATOM 652 C CA . ASN A 1 87 ? -11.562 21.497 15.165 1 86.51 87 ASN A CA 1
ATOM 653 C C . ASN A 1 87 ? -12.674 22.426 14.685 1 86.51 87 ASN A C 1
ATOM 655 O O . ASN A 1 87 ? -13.856 22.091 14.787 1 86.51 87 ASN A O 1
ATOM 659 N N . TYR A 1 88 ? -12.257 23.508 14.271 1 81.09 88 TYR A N 1
ATOM 660 C CA . TYR A 1 88 ? -13.204 24.454 13.692 1 81.09 88 TYR A CA 1
ATOM 661 C C . TYR A 1 88 ? -13.342 24.238 12.19 1 81.09 88 TYR A C 1
ATOM 663 O O . TYR A 1 88 ? -12.359 24.325 11.45 1 81.09 88 TYR A O 1
ATOM 671 N N . LEU A 1 89 ? -14.59 24 11.738 1 84.49 89 LEU A N 1
ATOM 672 C CA . LEU A 1 89 ? -14.92 23.782 10.334 1 84.49 89 LEU A CA 1
ATOM 673 C C . LEU A 1 89 ? -15.851 24.874 9.818 1 84.49 89 LEU A C 1
ATOM 675 O O . LEU A 1 89 ? -16.994 24.985 10.267 1 84.49 89 LEU A O 1
ATOM 679 N N . PRO A 1 90 ? -15.392 25.627 8.881 1 76.13 90 PRO A N 1
ATOM 680 C CA . PRO A 1 90 ? -16.234 26.709 8.366 1 76.13 90 PRO A CA 1
ATOM 681 C C . PRO A 1 90 ? -17.409 26.198 7.535 1 76.13 90 PRO A C 1
ATOM 683 O O . PRO A 1 90 ? -17.29 25.175 6.855 1 76.13 90 PRO A O 1
ATOM 686 N N . SER A 1 91 ? -18.493 26.894 7.565 1 78.12 91 SER A N 1
ATOM 687 C CA . SER A 1 91 ? -19.703 26.573 6.817 1 78.12 91 SER A CA 1
ATOM 688 C C . SER A 1 91 ? -19.43 26.528 5.317 1 78.12 91 SER A C 1
ATOM 690 O O . SER A 1 91 ? -18.677 27.351 4.793 1 78.12 91 SER A O 1
ATOM 692 N N . GLN A 1 92 ? -20.017 25.466 4.663 1 74.93 92 GLN A N 1
ATOM 693 C CA . GLN A 1 92 ? -20.091 25.336 3.212 1 74.93 92 GLN A CA 1
ATOM 694 C C . GLN A 1 92 ? -18.72 25.027 2.616 1 74.93 92 GLN A C 1
ATOM 696 O O . GLN A 1 92 ? -18.514 25.176 1.41 1 74.93 92 GLN A O 1
ATOM 701 N N . GLN A 1 93 ? -17.776 24.759 3.504 1 77.04 93 GLN A N 1
ATOM 702 C CA . GLN A 1 93 ? -16.473 24.319 3.016 1 77.04 93 GLN A CA 1
ATOM 703 C C . GLN A 1 93 ? -16.341 22.801 3.092 1 77.04 93 GLN A C 1
ATOM 705 O O . GLN A 1 93 ? -16.603 22.201 4.137 1 77.04 93 GLN A O 1
ATOM 710 N N . LYS A 1 94 ? -15.954 22.29 1.979 1 83.97 94 LYS A N 1
ATOM 711 C CA . LYS A 1 94 ? -15.853 20.836 1.881 1 83.97 94 LYS A CA 1
ATOM 712 C C . LYS A 1 94 ? -14.681 20.31 2.704 1 83.97 94 LYS A C 1
ATOM 714 O O . LYS A 1 94 ? -13.615 20.929 2.743 1 83.97 94 LYS A O 1
ATOM 719 N N . LEU A 1 95 ? -14.903 19.255 3.372 1 89.89 95 LEU A N 1
ATOM 720 C CA . LEU A 1 95 ? -13.867 18.524 4.092 1 89.89 95 LEU A CA 1
ATOM 721 C C . LEU A 1 95 ? -13.73 17.104 3.554 1 89.89 95 LEU A C 1
ATOM 723 O O . LEU A 1 95 ? -14.658 16.3 3.668 1 89.89 95 LEU A O 1
ATOM 727 N N . ARG A 1 96 ? -12.664 16.854 2.859 1 91.27 96 ARG A N 1
ATOM 728 C CA . ARG A 1 96 ? -12.273 15.515 2.43 1 91.27 96 ARG A CA 1
ATOM 729 C C . ARG A 1 96 ? -10.934 15.115 3.039 1 91.27 96 ARG A C 1
ATOM 731 O O . ARG A 1 96 ? -9.902 15.715 2.733 1 91.27 96 ARG A O 1
ATOM 738 N N . ALA A 1 97 ? -10.994 14.189 3.95 1 94.6 97 ALA A N 1
ATOM 739 C CA . ALA A 1 97 ? -9.778 13.854 4.687 1 94.6 97 ALA A CA 1
ATOM 740 C C . ALA A 1 97 ? -9.723 12.362 5.004 1 94.6 97 ALA A C 1
ATOM 742 O O . ALA A 1 97 ? -10.759 11.696 5.071 1 94.6 97 ALA A O 1
ATOM 743 N N . ILE A 1 98 ? -8.533 11.833 5.104 1 94.85 98 ILE A N 1
ATOM 744 C CA . ILE A 1 98 ? -8.276 10.488 5.608 1 94.85 98 ILE A CA 1
ATOM 745 C C . ILE A 1 98 ? -7.56 10.57 6.955 1 94.85 98 ILE A C 1
ATOM 747 O O . ILE A 1 98 ? -6.543 11.255 7.084 1 94.85 98 ILE A O 1
ATOM 751 N N . ASP A 1 99 ? -8.101 9.931 7.899 1 93.67 99 ASP A N 1
ATOM 752 C CA . ASP A 1 99 ? -7.489 9.857 9.223 1 93.67 99 ASP A CA 1
ATOM 753 C C . ASP A 1 99 ? -7.079 8.425 9.558 1 93.67 99 ASP A C 1
ATOM 755 O O . ASP A 1 99 ? -7.932 7.546 9.698 1 93.67 99 ASP A O 1
ATOM 759 N N . ALA A 1 100 ? -5.83 8.21 9.712 1 94.97 100 ALA A N 1
ATOM 760 C CA . ALA A 1 100 ? -5.315 6.896 10.088 1 94.97 100 ALA A CA 1
ATOM 761 C C . ALA A 1 100 ? -4.749 6.914 11.505 1 94.97 100 ALA A C 1
ATOM 763 O O . ALA A 1 100 ? -3.923 7.767 11.84 1 94.97 100 ALA A O 1
ATOM 764 N N . HIS A 1 101 ? -5.192 6.02 12.297 1 93.68 101 HIS A N 1
ATOM 765 C CA . HIS A 1 101 ? -4.718 5.886 13.67 1 93.68 101 HIS A CA 1
ATOM 766 C C . HIS A 1 101 ? -3.965 4.574 13.867 1 93.68 101 HIS A C 1
ATOM 768 O O . HIS A 1 101 ? -4.485 3.501 13.552 1 93.68 101 HIS A O 1
ATOM 774 N N . PHE A 1 102 ? -2.759 4.705 14.401 1 92.97 102 PHE A N 1
ATOM 775 C CA . PHE A 1 102 ? -1.924 3.551 14.713 1 92.97 102 PHE A CA 1
ATOM 776 C C . PHE A 1 102 ? -1.725 3.419 16.218 1 92.97 102 PHE A C 1
ATOM 778 O O . PHE A 1 102 ? -1.143 4.301 16.853 1 92.97 102 PHE A O 1
ATOM 785 N N . THR A 1 103 ? -2.154 2.327 16.763 1 87.86 103 THR A N 1
ATOM 786 C CA . THR A 1 103 ? -1.945 2.101 18.189 1 87.86 103 THR A CA 1
ATOM 787 C C . THR A 1 103 ? -0.474 1.822 18.483 1 87.86 103 THR A C 1
ATOM 789 O O . THR A 1 103 ? 0.291 1.479 17.579 1 87.86 103 THR A O 1
ATOM 792 N N . ALA A 1 104 ? -0.116 1.98 19.747 1 79.49 104 ALA A N 1
ATOM 793 C CA . ALA A 1 104 ? 1.244 1.654 20.167 1 79.49 104 ALA A CA 1
ATOM 794 C C . ALA A 1 104 ? 1.568 0.19 19.886 1 79.49 104 ALA A C 1
ATOM 796 O O . ALA A 1 104 ? 2.702 -0.145 19.534 1 79.49 104 ALA A O 1
ATOM 797 N N . GLU A 1 105 ? 0.602 -0.6 20.013 1 77.9 105 GLU A N 1
ATOM 798 C CA . GLU A 1 105 ? 0.77 -2.027 19.754 1 77.9 105 GLU A CA 1
ATOM 799 C C . GLU A 1 105 ? 1.06 -2.289 18.279 1 77.9 105 GLU A C 1
ATOM 801 O O . GLU A 1 105 ? 1.919 -3.109 17.946 1 77.9 105 GLU A O 1
ATOM 806 N N . ALA A 1 106 ? 0.313 -1.592 17.439 1 80.57 106 ALA A N 1
ATOM 807 C CA . ALA A 1 106 ? 0.514 -1.759 16.002 1 80.57 106 ALA A CA 1
ATOM 808 C C . ALA A 1 106 ? 1.92 -1.33 15.591 1 80.57 106 ALA A C 1
ATOM 810 O O . ALA A 1 106 ? 2.568 -1.999 14.783 1 80.57 106 ALA A O 1
ATOM 811 N N . LEU A 1 107 ? 2.395 -0.267 16.179 1 80.37 107 LEU A N 1
ATOM 812 C CA . LEU A 1 107 ? 3.712 0.258 15.837 1 80.37 107 LEU A CA 1
ATOM 813 C C . LEU A 1 107 ? 4.815 -0.591 16.461 1 80.37 107 LEU A C 1
ATOM 815 O O . LEU A 1 107 ? 5.908 -0.705 15.903 1 80.37 107 LEU A O 1
ATOM 819 N N . GLY A 1 108 ? 4.537 -1.039 17.66 1 75.35 108 GLY A N 1
ATOM 820 C CA . GLY A 1 108 ? 5.507 -1.85 18.378 1 75.35 108 GLY A CA 1
ATOM 821 C C . GLY A 1 108 ? 5.845 -3.146 17.666 1 75.35 108 GLY A C 1
ATOM 822 O O . GLY A 1 108 ? 6.918 -3.715 17.877 1 75.35 108 GLY A O 1
ATOM 823 N N . LYS A 1 109 ? 4.953 -3.582 16.896 1 72.66 109 LYS A N 1
ATOM 824 C CA . LYS A 1 109 ? 5.171 -4.816 16.146 1 72.66 109 LYS A CA 1
ATOM 825 C C . LYS A 1 109 ? 6.244 -4.626 15.077 1 72.66 109 LYS A C 1
ATOM 827 O O . LYS A 1 109 ? 6.77 -5.602 14.538 1 72.66 109 LYS A O 1
ATOM 832 N N . PHE A 1 110 ? 6.458 -3.368 14.859 1 66.73 110 PHE A N 1
ATOM 833 C CA . PHE A 1 110 ? 7.549 -3.035 13.952 1 66.73 110 PHE A CA 1
ATOM 834 C C . PHE A 1 110 ? 8.854 -2.853 14.718 1 66.73 110 PHE A C 1
ATOM 836 O O . PHE A 1 110 ? 9.683 -2.017 14.352 1 66.73 110 PHE A O 1
ATOM 843 N N . GLU A 1 111 ? 9.008 -3.522 15.801 1 62.9 111 GLU A N 1
ATOM 844 C CA . GLU A 1 111 ? 10.051 -3.376 16.812 1 62.9 111 GLU A CA 1
ATOM 845 C C . GLU A 1 111 ? 11.44 -3.528 16.199 1 62.9 111 GLU A C 1
ATOM 847 O O . GLU A 1 111 ? 12.4 -3.858 16.898 1 62.9 111 GLU A O 1
ATOM 852 N N . MET A 1 112 ? 11.498 -3.181 15.072 1 66.73 112 MET A N 1
ATOM 853 C CA . MET A 1 112 ? 12.857 -3.221 14.54 1 66.73 112 MET A CA 1
ATOM 854 C C . MET A 1 112 ? 13.592 -1.915 14.825 1 66.73 112 MET A C 1
ATOM 856 O O . MET A 1 112 ? 12.989 -0.841 14.803 1 66.73 112 MET A O 1
ATOM 860 N N . ALA A 1 113 ? 14.688 -2.159 15.142 1 70.29 113 ALA A N 1
ATOM 861 C CA . ALA A 1 113 ? 15.572 -1.066 15.538 1 70.29 113 ALA A CA 1
ATOM 862 C C . ALA A 1 113 ? 15.542 0.063 14.511 1 70.29 113 ALA A C 1
ATOM 864 O O . ALA A 1 113 ? 15.548 1.241 14.875 1 70.29 113 ALA A O 1
ATOM 865 N N . GLU A 1 114 ? 15.292 -0.273 13.349 1 77.32 114 GLU A N 1
ATOM 866 C CA . GLU A 1 114 ? 15.389 0.715 12.28 1 77.32 114 GLU A CA 1
ATOM 867 C C . GLU A 1 114 ? 14.17 1.633 12.264 1 77.32 114 GLU A C 1
ATOM 869 O O . GLU A 1 114 ? 14.301 2.843 12.066 1 77.32 114 GLU A O 1
ATOM 874 N N . ILE A 1 115 ? 13.042 1.116 12.526 1 81.36 115 ILE A N 1
ATOM 875 C CA . ILE A 1 115 ? 11.821 1.913 12.55 1 81.36 115 ILE A CA 1
ATOM 876 C C . ILE A 1 115 ? 11.806 2.798 13.794 1 81.36 115 ILE A C 1
ATOM 878 O O . ILE A 1 115 ? 11.443 3.974 13.722 1 81.36 115 ILE A O 1
ATOM 882 N N . ARG A 1 116 ? 12.292 2.178 14.851 1 82.95 116 ARG A N 1
ATOM 883 C CA . ARG A 1 116 ? 12.369 2.944 16.09 1 82.95 116 ARG A CA 1
ATOM 884 C C . ARG A 1 116 ? 13.279 4.158 15.928 1 82.95 116 ARG A C 1
ATOM 886 O O . ARG A 1 116 ? 12.989 5.232 16.458 1 82.95 116 ARG A O 1
ATOM 893 N N . GLN A 1 117 ? 14.337 3.927 15.279 1 83.43 117 GLN A N 1
ATOM 894 C CA . GLN A 1 117 ? 15.285 5.014 15.06 1 83.43 117 GLN A CA 1
ATOM 895 C C . GLN A 1 117 ? 14.649 6.145 14.258 1 83.43 117 GLN A C 1
ATOM 897 O O . GLN A 1 117 ? 14.902 7.322 14.525 1 83.43 117 GLN A O 1
ATOM 902 N N . VAL A 1 118 ? 13.857 5.79 13.355 1 84.59 118 VAL A N 1
ATOM 903 C CA . VAL A 1 118 ? 13.185 6.763 12.5 1 84.59 118 VAL A CA 1
ATOM 904 C C . VAL A 1 118 ? 12.241 7.622 13.338 1 84.59 118 VAL A C 1
ATOM 906 O O . VAL A 1 118 ? 12.298 8.853 13.282 1 84.59 118 VAL A O 1
ATOM 909 N N . PHE A 1 119 ? 11.508 6.991 14.194 1 86.93 119 PHE A N 1
ATOM 910 C CA . PHE A 1 119 ? 10.517 7.73 14.967 1 86.93 119 PHE A CA 1
ATOM 911 C C . PHE A 1 119 ? 11.183 8.515 16.091 1 86.93 119 PHE A C 1
ATOM 913 O O . PHE A 1 119 ? 10.723 9.6 16.455 1 86.93 119 PHE A O 1
ATOM 920 N N . THR A 1 120 ? 12.292 7.94 16.586 1 85.26 120 THR A N 1
ATOM 921 C CA . THR A 1 120 ? 13.061 8.679 17.582 1 85.26 120 THR A CA 1
ATOM 922 C C . THR A 1 120 ? 13.609 9.974 16.99 1 85.26 120 THR A C 1
ATOM 924 O O . THR A 1 120 ? 13.576 11.022 17.639 1 85.26 120 THR A O 1
ATOM 927 N N . ARG A 1 121 ? 14.065 9.886 15.795 1 83.64 121 ARG A N 1
ATOM 928 C CA . ARG A 1 121 ? 14.604 11.058 15.114 1 83.64 121 ARG A CA 1
ATOM 929 C C . ARG A 1 121 ? 13.517 12.102 14.877 1 83.64 121 ARG A C 1
ATOM 931 O O . ARG A 1 121 ? 13.742 13.297 15.08 1 83.64 121 ARG A O 1
ATOM 938 N N . ILE A 1 122 ? 12.37 11.676 14.494 1 86.69 122 ILE A N 1
ATOM 939 C CA . ILE A 1 122 ? 11.237 12.558 14.236 1 86.69 122 ILE A CA 1
ATOM 940 C C . ILE A 1 122 ? 10.783 13.21 15.54 1 86.69 122 ILE A C 1
ATOM 942 O O . ILE A 1 122 ? 10.554 14.421 15.59 1 86.69 122 ILE A O 1
ATOM 946 N N . ALA A 1 123 ? 10.739 12.383 16.557 1 87.9 123 ALA A N 1
ATOM 947 C CA . ALA A 1 123 ? 10.315 12.893 17.858 1 87.9 123 ALA A CA 1
ATOM 948 C C . ALA A 1 123 ? 11.288 13.948 18.377 1 87.9 123 ALA A C 1
ATOM 950 O O . ALA A 1 123 ? 10.87 14.971 18.924 1 87.9 123 ALA A O 1
ATOM 951 N N . ALA A 1 124 ? 12.512 13.673 18.148 1 82.88 124 ALA A N 1
ATOM 952 C CA . ALA A 1 124 ? 13.553 14.546 18.684 1 82.88 124 ALA A CA 1
ATOM 953 C C . ALA A 1 124 ? 13.547 15.901 17.98 1 82.88 124 ALA A C 1
ATOM 955 O O . ALA A 1 124 ? 13.866 16.925 18.589 1 82.88 124 ALA A O 1
ATOM 956 N N . ALA A 1 125 ? 13.113 15.887 16.793 1 78.86 125 ALA A N 1
ATOM 957 C CA . ALA A 1 125 ? 13.244 17.095 15.983 1 78.86 125 ALA A CA 1
ATOM 958 C C . ALA A 1 125 ? 11.967 17.929 16.032 1 78.86 125 ALA A C 1
ATOM 960 O O . ALA A 1 125 ? 11.934 19.055 15.53 1 78.86 125 ALA A O 1
ATOM 961 N N . ALA A 1 126 ? 10.946 17.474 16.707 1 80.38 126 ALA A N 1
ATOM 962 C CA . ALA A 1 126 ? 9.64 18.128 16.681 1 80.38 126 ALA A CA 1
ATOM 963 C C . ALA A 1 126 ? 9.647 19.401 17.522 1 80.38 126 ALA A C 1
ATOM 965 O O . ALA A 1 126 ? 10.2 19.422 18.624 1 80.38 126 ALA A O 1
ATOM 966 N N . SER A 1 127 ? 9.011 20.361 16.97 1 71.46 127 SER A N 1
ATOM 967 C CA . SER A 1 127 ? 8.917 21.62 17.7 1 71.46 127 SER A CA 1
ATOM 968 C C . SER A 1 127 ? 7.551 21.776 18.361 1 71.46 127 SER A C 1
ATOM 970 O O . SER A 1 127 ? 7.398 22.551 19.307 1 71.46 127 SER A O 1
ATOM 972 N N . ILE A 1 128 ? 6.545 21.142 17.844 1 76.89 128 ILE A N 1
ATOM 973 C CA . ILE A 1 128 ? 5.199 21.202 18.404 1 76.89 128 ILE A CA 1
ATOM 974 C C . ILE A 1 128 ? 4.916 19.93 19.201 1 76.89 128 ILE A C 1
ATOM 976 O O . ILE A 1 128 ? 4.987 18.823 18.662 1 76.89 128 ILE A O 1
ATOM 980 N N . ARG A 1 129 ? 4.636 20.139 20.484 1 83.38 129 ARG A N 1
ATOM 981 C CA . ARG A 1 129 ? 4.396 19.032 21.404 1 83.38 129 ARG A CA 1
ATOM 982 C C . ARG A 1 129 ? 3.123 19.258 22.213 1 83.38 129 ARG A C 1
ATOM 984 O O . ARG A 1 129 ? 3.185 19.56 23.406 1 83.38 129 ARG A O 1
ATOM 991 N N . PRO A 1 130 ? 2.001 19.024 21.588 1 79.51 130 PRO A N 1
ATOM 992 C CA . PRO A 1 130 ? 0.722 19.484 22.137 1 79.51 130 PRO A CA 1
ATOM 993 C C . PRO A 1 130 ? 0.335 18.754 23.421 1 79.51 130 PRO A C 1
ATOM 995 O O . PRO A 1 130 ? -0.418 19.291 24.237 1 79.51 130 PRO A O 1
ATOM 998 N N . ALA A 1 131 ? 0.767 17.482 23.661 1 85.97 131 ALA A N 1
ATOM 999 C CA . ALA A 1 131 ? 0.344 16.691 24.813 1 85.97 131 ALA A CA 1
ATOM 1000 C C . ALA A 1 131 ? 1.529 16.366 25.719 1 85.97 131 ALA A C 1
ATOM 1002 O O . ALA A 1 131 ? 1.625 15.257 26.252 1 85.97 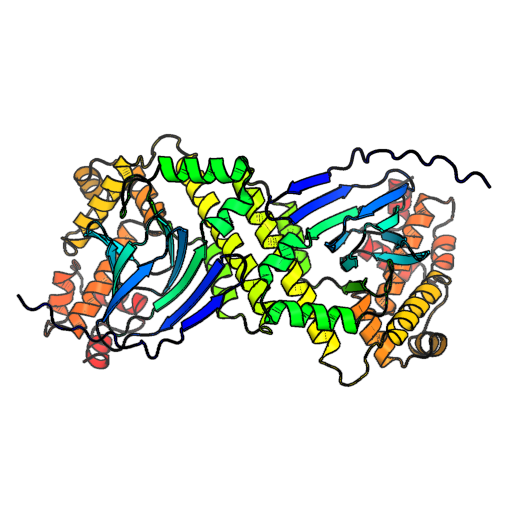131 ALA A O 1
ATOM 1003 N N . GLY A 1 132 ? 2.517 17.258 25.733 1 83.31 132 GLY A N 1
ATOM 1004 C CA . GLY A 1 132 ? 3.666 17.048 26.599 1 83.31 132 GLY A CA 1
ATOM 1005 C C . GLY A 1 132 ? 4.947 16.772 25.834 1 83.31 132 GLY A C 1
ATOM 1006 O O . GLY A 1 132 ? 4.942 16.719 24.603 1 83.31 132 GLY A O 1
ATOM 1007 N N . PRO A 1 133 ? 5.999 16.526 26.546 1 83.47 133 PRO A N 1
ATOM 1008 C CA . PRO A 1 133 ? 7.326 16.436 25.933 1 83.47 133 PRO A CA 1
ATOM 1009 C C . PRO A 1 133 ? 7.478 15.215 25.029 1 83.47 133 PRO A C 1
ATOM 1011 O O . PRO A 1 133 ? 8.278 15.232 24.09 1 83.47 133 PRO A O 1
ATOM 1014 N N . ASP A 1 134 ? 6.639 14.262 25.312 1 89.62 134 ASP A N 1
ATOM 1015 C CA . ASP A 1 134 ? 6.796 13.025 24.552 1 89.62 134 ASP A CA 1
ATOM 1016 C C . ASP A 1 134 ? 5.853 12.995 23.351 1 89.62 134 ASP A C 1
ATOM 1018 O O . ASP A 1 134 ? 5.783 11.994 22.636 1 89.62 134 ASP A O 1
ATOM 1022 N N . SER A 1 135 ? 5.146 14.113 23.169 1 91.32 135 SER A N 1
ATOM 1023 C CA . SER A 1 135 ? 4.249 14.209 22.022 1 91.32 135 SER A CA 1
ATOM 1024 C C . SER A 1 135 ? 4.862 15.054 20.91 1 91.32 135 SER A C 1
ATOM 1026 O O . SER A 1 135 ? 5.826 15.787 21.14 1 91.32 135 SER A O 1
ATOM 1028 N N . TYR A 1 136 ? 4.431 14.813 19.718 1 88.56 136 TYR A N 1
ATOM 1029 C CA . TYR A 1 136 ? 4.875 15.69 18.639 1 88.56 136 TYR A CA 1
ATOM 1030 C C . TYR A 1 136 ? 3.803 15.816 17.563 1 88.56 136 TYR A C 1
ATOM 1032 O O . TYR A 1 136 ? 2.91 14.971 17.465 1 88.56 136 TYR A O 1
ATOM 1040 N N . LEU A 1 137 ? 3.813 16.852 16.781 1 88.02 137 LEU A N 1
ATOM 1041 C CA . LEU A 1 137 ? 2.945 17.094 15.634 1 88.02 137 LEU A CA 1
ATOM 1042 C C . LEU A 1 137 ? 3.715 17.761 14.5 1 88.02 137 LEU A C 1
ATOM 1044 O O . LEU A 1 137 ? 4.478 18.702 14.731 1 88.02 137 LEU A O 1
ATOM 1048 N N . TYR A 1 138 ? 3.647 17.197 13.343 1 87.67 138 TYR A N 1
ATOM 1049 C CA . TYR A 1 138 ? 4.196 17.778 12.123 1 87.67 138 TYR A CA 1
ATOM 1050 C C . TYR A 1 138 ? 3.089 18.106 11.128 1 87.67 138 TYR A C 1
ATOM 1052 O O . TYR A 1 138 ? 2.12 17.355 10.998 1 87.67 138 TYR A O 1
ATOM 1060 N N . GLN A 1 139 ? 3.19 19.165 10.581 1 83.04 139 GLN A N 1
ATOM 1061 C CA . GLN A 1 139 ? 2.354 19.56 9.452 1 83.04 139 GLN A CA 1
ATOM 1062 C C . GLN A 1 139 ? 3.182 19.707 8.179 1 83.04 139 GLN A C 1
ATOM 1064 O O . GLN A 1 139 ? 4.183 20.426 8.163 1 83.04 139 GLN A O 1
ATOM 1069 N N . LEU A 1 140 ? 2.846 19.005 7.12 1 81.93 140 LEU A N 1
ATOM 1070 C CA . LEU A 1 140 ? 3.591 19.078 5.868 1 81.93 140 LEU A CA 1
ATOM 1071 C C . LEU A 1 140 ? 2.645 19.106 4.673 1 81.93 140 LEU A C 1
ATOM 1073 O O . LEU A 1 140 ? 1.447 18.852 4.818 1 81.93 140 LEU A O 1
ATOM 1077 N N . CYS A 1 141 ? 3.183 19.498 3.505 1 77.38 141 CYS A N 1
ATOM 1078 C CA . CYS A 1 141 ? 2.41 19.441 2.27 1 77.38 141 CYS A CA 1
ATOM 1079 C C . CYS A 1 141 ? 2.266 18.005 1.781 1 77.38 141 CYS A C 1
ATOM 1081 O O . CYS A 1 141 ? 3.216 17.223 1.853 1 77.38 141 CYS A O 1
ATOM 1083 N N . ALA A 1 142 ? 1.115 17.746 1.347 1 81.92 142 ALA A N 1
ATOM 1084 C CA . ALA A 1 142 ? 0.898 16.427 0.758 1 81.92 142 ALA A CA 1
ATOM 1085 C C . ALA A 1 142 ? 1.53 16.334 -0.628 1 81.92 142 ALA A C 1
ATOM 1087 O O . ALA A 1 142 ? 1.218 17.133 -1.513 1 81.92 142 ALA A O 1
ATOM 1088 N N . SER A 1 143 ? 2.447 15.488 -0.834 1 72.99 143 SER A N 1
ATOM 1089 C CA . SER A 1 143 ? 2.995 15.238 -2.163 1 72.99 143 SER A CA 1
ATOM 1090 C C . SER A 1 143 ? 1.944 14.636 -3.09 1 72.99 143 SER A C 1
ATOM 1092 O O . SER A 1 143 ? 0.918 14.131 -2.629 1 72.99 143 SER A O 1
ATOM 1094 N N . PRO A 1 144 ? 2.153 14.653 -4.38 1 73.9 144 PRO A N 1
ATOM 1095 C CA . PRO A 1 144 ? 1.229 13.997 -5.308 1 73.9 144 PRO A CA 1
ATOM 1096 C C . PRO A 1 144 ? 1.034 12.515 -4.998 1 73.9 144 PRO A C 1
ATOM 1098 O O . PRO A 1 144 ? -0.066 11.983 -5.173 1 73.9 144 PRO A O 1
ATOM 1101 N N . ALA A 1 145 ? 2.075 11.888 -4.553 1 78.23 145 ALA A N 1
ATOM 1102 C CA . ALA A 1 145 ? 1.985 10.47 -4.214 1 78.23 145 ALA A CA 1
ATOM 1103 C C . ALA A 1 145 ? 1.047 10.247 -3.031 1 78.23 145 ALA A C 1
ATOM 1105 O O . ALA A 1 145 ? 0.227 9.326 -3.045 1 78.23 145 ALA A O 1
ATOM 1106 N N . ILE A 1 146 ? 1.146 11.104 -2.048 1 88.38 146 ILE A N 1
ATOM 1107 C CA . ILE A 1 146 ? 0.285 11.012 -0.874 1 88.38 146 ILE A CA 1
ATOM 1108 C C . ILE A 1 146 ? -1.165 11.268 -1.278 1 88.38 146 ILE A C 1
ATOM 1110 O O . ILE A 1 146 ? -2.068 10.53 -0.875 1 88.38 146 ILE A O 1
ATOM 1114 N N . ARG A 1 147 ? -1.373 12.249 -2.131 1 85.17 147 ARG A N 1
ATOM 1115 C CA . ARG A 1 147 ? -2.712 12.567 -2.615 1 85.17 147 ARG A CA 1
ATOM 1116 C C . ARG A 1 147 ? -3.309 11.394 -3.385 1 85.17 147 ARG A C 1
ATOM 1118 O O . ARG A 1 147 ? -4.491 11.08 -3.231 1 85.17 147 ARG A O 1
ATOM 1125 N N . ALA A 1 148 ? -2.468 10.8 -4.154 1 82.86 148 ALA A N 1
ATOM 1126 C CA . ALA A 1 148 ? -2.927 9.675 -4.964 1 82.86 148 ALA A CA 1
ATOM 1127 C C . ALA A 1 148 ? -3.388 8.517 -4.085 1 82.86 148 ALA A C 1
ATOM 1129 O O . ALA A 1 148 ? -4.403 7.877 -4.371 1 82.86 148 ALA A O 1
ATOM 1130 N N . ILE A 1 149 ? -2.675 8.232 -3.062 1 90.55 149 ILE A N 1
ATOM 1131 C CA . ILE A 1 149 ? -3.034 7.153 -2.148 1 90.55 149 ILE A CA 1
ATOM 1132 C C . ILE A 1 149 ? -4.335 7.499 -1.427 1 90.55 149 ILE A C 1
ATOM 1134 O O . ILE A 1 149 ? -5.216 6.648 -1.281 1 90.55 149 ILE A O 1
ATOM 1138 N N . ALA A 1 150 ? -4.484 8.74 -0.98 1 90.85 150 ALA A N 1
ATOM 1139 C CA . ALA A 1 150 ? -5.717 9.179 -0.332 1 90.85 150 ALA A CA 1
ATOM 1140 C C . ALA A 1 150 ? -6.917 8.999 -1.257 1 90.85 150 ALA A C 1
ATOM 1142 O O . ALA A 1 150 ? -7.98 8.547 -0.824 1 90.85 150 ALA A O 1
ATOM 1143 N N . GLU A 1 151 ? -6.733 9.293 -2.492 1 85.27 151 GLU A N 1
ATOM 1144 C CA . GLU A 1 151 ? -7.808 9.131 -3.466 1 85.27 151 GLU A CA 1
ATOM 1145 C C . GLU A 1 151 ? -8.168 7.66 -3.651 1 85.27 151 GLU A C 1
ATOM 1147 O O . GLU A 1 151 ? -9.341 7.318 -3.817 1 85.27 151 GLU A O 1
ATOM 1152 N N . GLN A 1 152 ? -7.144 6.821 -3.665 1 85.95 152 GLN A N 1
ATOM 1153 C CA . GLN A 1 152 ? -7.394 5.386 -3.763 1 85.95 152 GLN A CA 1
ATOM 1154 C C . GLN A 1 152 ? -8.248 4.896 -2.597 1 85.95 152 GLN A C 1
ATOM 1156 O O . GLN A 1 152 ? -9.135 4.059 -2.779 1 85.95 152 GLN A O 1
ATOM 1161 N N . ILE A 1 153 ? -7.973 5.398 -1.432 1 90.65 153 ILE A N 1
ATOM 1162 C CA . ILE A 1 153 ? -8.721 5.026 -0.236 1 90.65 153 ILE A CA 1
ATOM 1163 C C . ILE A 1 153 ? -10.183 5.44 -0.391 1 90.65 153 ILE A C 1
ATOM 1165 O O . ILE A 1 153 ? -11.09 4.644 -0.137 1 90.65 153 ILE A O 1
ATOM 1169 N N . PHE A 1 154 ? -10.489 6.633 -0.921 1 82.8 154 PHE A N 1
ATOM 1170 C CA . PHE A 1 154 ? -11.846 7.14 -1.091 1 82.8 154 PHE A CA 1
ATOM 1171 C C . PHE A 1 154 ? -12.617 6.296 -2.098 1 82.8 154 PHE A C 1
ATOM 1173 O O . PHE A 1 154 ? -13.826 6.104 -1.958 1 82.8 154 PHE A O 1
ATOM 1180 N N . ARG A 1 155 ? -11.92 5.755 -3.009 1 74.72 155 ARG A N 1
ATOM 1181 C CA . ARG A 1 155 ? -12.578 5.084 -4.126 1 74.72 155 ARG A CA 1
ATOM 1182 C C . ARG A 1 155 ? -12.74 3.593 -3.851 1 74.72 155 ARG A C 1
ATOM 1184 O O . ARG A 1 155 ? -13.426 2.89 -4.595 1 74.72 155 ARG A O 1
ATOM 1191 N N . CYS A 1 156 ? -12.11 3.207 -2.812 1 81.43 156 CYS A N 1
ATOM 1192 C CA . CYS A 1 156 ? -12.128 1.773 -2.547 1 81.43 156 CYS A CA 1
ATOM 1193 C C . CYS A 1 156 ? -13.545 1.287 -2.266 1 81.43 156 CYS A C 1
ATOM 1195 O O . CYS A 1 156 ? -14.215 1.799 -1.368 1 81.43 156 CYS A O 1
ATOM 1197 N N . ARG A 1 157 ? -14.035 0.289 -3.073 1 73.38 157 ARG A N 1
ATOM 1198 C CA . ARG A 1 157 ? -15.346 -0.327 -2.901 1 73.38 157 ARG A CA 1
ATOM 1199 C C . ARG A 1 157 ? -15.242 -1.848 -2.905 1 73.38 157 ARG A C 1
ATOM 1201 O O . ARG A 1 157 ? -16.176 -2.539 -3.317 1 73.38 157 ARG A O 1
ATOM 1208 N N . ALA A 1 158 ? -14.23 -2.412 -2.333 1 77.42 158 ALA A N 1
ATOM 1209 C CA . ALA A 1 158 ? -14.004 -3.855 -2.329 1 77.42 158 ALA A CA 1
ATOM 1210 C C . ALA A 1 158 ? -14.814 -4.533 -1.227 1 77.42 158 ALA A C 1
ATOM 1212 O O . ALA A 1 158 ? -15.436 -3.861 -0.402 1 77.42 158 ALA A O 1
ATOM 1213 N N . LEU A 1 159 ? -14.892 -5.867 -1.281 1 80.39 159 LEU A N 1
ATOM 1214 C CA . LEU A 1 159 ? -15.492 -6.659 -0.213 1 80.39 159 LEU A CA 1
ATOM 1215 C C . LEU A 1 159 ? -14.839 -6.347 1.128 1 80.39 159 LEU A C 1
ATOM 1217 O O . LEU A 1 159 ? -13.65 -6.024 1.184 1 80.39 159 LEU A O 1
ATOM 1221 N N . ALA A 1 160 ? -15.535 -6.459 2.183 1 80.5 160 ALA A N 1
ATOM 1222 C CA . ALA A 1 160 ? -15.136 -5.987 3.507 1 80.5 160 ALA A CA 1
ATOM 1223 C C . ALA A 1 160 ? -13.755 -6.516 3.884 1 80.5 160 ALA A C 1
ATOM 1225 O O . ALA A 1 160 ? -12.879 -5.748 4.289 1 80.5 160 ALA A O 1
ATOM 1226 N N . GLY A 1 161 ? -13.52 -7.783 3.744 1 84.03 161 GLY A N 1
ATOM 1227 C CA . GLY A 1 161 ? -12.224 -8.346 4.088 1 84.03 161 GLY A CA 1
ATOM 1228 C C . GLY A 1 161 ? -11.101 -7.839 3.203 1 84.03 161 GLY A C 1
ATOM 1229 O O . GLY A 1 161 ? -10.002 -7.556 3.686 1 84.03 161 GLY A O 1
ATOM 1230 N N . VAL A 1 162 ? -11.342 -7.675 1.97 1 87.45 162 VAL A N 1
ATOM 1231 C CA . VAL A 1 162 ? -10.373 -7.153 1.013 1 87.45 162 VAL A CA 1
ATOM 1232 C C . VAL A 1 162 ? -10.131 -5.669 1.28 1 87.45 162 VAL A C 1
ATOM 1234 O O . VAL A 1 162 ? -8.991 -5.2 1.225 1 87.45 162 VAL A O 1
ATOM 1237 N N . GLN A 1 163 ? -11.203 -5.024 1.539 1 88.03 163 GLN A N 1
ATOM 1238 C CA . GLN A 1 163 ? -11.111 -3.605 1.864 1 88.03 163 GLN A CA 1
ATOM 1239 C C . GLN A 1 163 ? -10.227 -3.376 3.086 1 88.03 163 GLN A C 1
ATOM 1241 O O . GLN A 1 163 ? -9.437 -2.43 3.119 1 88.03 163 GLN A O 1
ATOM 1246 N N . GLN A 1 164 ? -10.341 -4.237 4.088 1 89.15 164 GLN A N 1
ATOM 1247 C CA . GLN A 1 164 ? -9.546 -4.106 5.304 1 89.15 164 GLN A CA 1
ATOM 1248 C C . GLN A 1 164 ? -8.058 -4.274 5.011 1 89.15 164 GLN A C 1
ATOM 1250 O O . GLN A 1 164 ? -7.23 -3.514 5.517 1 89.15 164 GLN A O 1
ATOM 1255 N N . LEU A 1 165 ? -7.735 -5.252 4.197 1 90.26 165 LEU A N 1
ATOM 1256 C CA . LEU A 1 165 ? -6.347 -5.472 3.805 1 90.26 165 LEU A CA 1
ATOM 1257 C C . LEU A 1 165 ? -5.808 -4.282 3.02 1 90.26 165 LEU A C 1
ATOM 1259 O O . LEU A 1 165 ? -4.684 -3.834 3.256 1 90.26 165 LEU A O 1
ATOM 1263 N N . PHE A 1 166 ? -6.632 -3.823 2.174 1 92.14 166 PHE A N 1
ATOM 1264 C CA . PHE A 1 166 ? -6.255 -2.695 1.332 1 92.14 166 PHE A CA 1
ATOM 1265 C C . PHE A 1 166 ? -6.033 -1.442 2.172 1 92.14 166 PHE A C 1
ATOM 1267 O O . PHE A 1 166 ? -5.017 -0.761 2.024 1 92.14 166 PHE A O 1
ATOM 1274 N N . MET A 1 167 ? -6.958 -1.157 3.004 1 92.11 167 MET A N 1
ATOM 1275 C CA . MET A 1 167 ? -6.868 0.032 3.848 1 92.11 167 MET A CA 1
ATOM 1276 C C . MET A 1 167 ? -5.661 -0.051 4.777 1 92.11 167 MET A C 1
ATOM 1278 O O . MET A 1 167 ? -4.991 0.954 5.021 1 92.11 167 MET A O 1
ATOM 1282 N N . HIS A 1 168 ? -5.41 -1.229 5.27 1 91.58 168 HIS A N 1
ATOM 1283 C CA . HIS A 1 168 ? -4.223 -1.441 6.091 1 91.58 168 HIS A CA 1
ATOM 1284 C C . HIS A 1 168 ? -2.951 -1.109 5.318 1 91.58 168 HIS A C 1
ATOM 1286 O O . HIS A 1 168 ? -2.075 -0.406 5.827 1 91.58 168 HIS A O 1
ATOM 1292 N N . SER A 1 169 ? -2.856 -1.598 4.155 1 93.31 169 SER A N 1
ATOM 1293 C CA . SER A 1 169 ? -1.693 -1.345 3.312 1 93.31 169 SER A CA 1
ATOM 1294 C C . SER A 1 169 ? -1.516 0.146 3.047 1 93.31 169 SER A C 1
ATOM 1296 O O . SER A 1 169 ? -0.401 0.667 3.119 1 93.31 169 SER A O 1
ATOM 1298 N N . LYS A 1 170 ? -2.615 0.756 2.725 1 94.37 170 LYS A N 1
ATOM 1299 C CA . LYS A 1 170 ? -2.552 2.167 2.355 1 94.37 170 LYS A CA 1
ATOM 1300 C C . LYS A 1 170 ? -2.186 3.035 3.555 1 94.37 170 LYS A C 1
ATOM 1302 O O . LYS A 1 170 ? -1.51 4.055 3.407 1 94.37 170 LYS A O 1
ATOM 1307 N N . ALA A 1 171 ? -2.641 2.643 4.744 1 94.84 171 ALA A N 1
ATOM 1308 C CA . ALA A 1 171 ? -2.244 3.362 5.952 1 94.84 171 ALA A CA 1
ATOM 1309 C C . ALA A 1 171 ? -0.726 3.364 6.116 1 94.84 171 ALA A C 1
ATOM 1311 O O . ALA A 1 171 ? -0.125 4.409 6.378 1 94.84 171 ALA A O 1
ATOM 1312 N N . PHE A 1 172 ? -0.118 2.287 5.903 1 93.36 172 PHE A N 1
ATOM 1313 C CA . PHE A 1 172 ? 1.325 2.182 6.085 1 93.36 172 PHE A CA 1
ATOM 1314 C C . PHE A 1 172 ? 2.066 2.826 4.919 1 93.36 172 PHE A C 1
ATOM 1316 O O . PHE A 1 172 ? 3.162 3.362 5.094 1 93.36 172 PHE A O 1
ATOM 1323 N N . GLU A 1 173 ? 1.485 2.759 3.783 1 94.24 173 GLU A N 1
ATOM 1324 C CA . GLU A 1 173 ? 2.094 3.454 2.654 1 94.24 173 GLU A CA 1
ATOM 1325 C C . GLU A 1 173 ? 2.123 4.963 2.886 1 94.24 173 GLU A C 1
ATOM 1327 O O . GLU A 1 173 ? 3.14 5.614 2.641 1 94.24 173 GLU A O 1
ATOM 1332 N N . LEU A 1 174 ? 0.975 5.459 3.349 1 95.41 174 LEU A N 1
ATOM 1333 C CA . LEU A 1 174 ? 0.917 6.875 3.697 1 95.41 174 LEU A CA 1
ATOM 1334 C C . LEU A 1 174 ? 1.952 7.216 4.764 1 95.41 174 LEU A C 1
ATOM 1336 O O . LEU A 1 174 ? 2.658 8.22 4.651 1 95.41 174 LEU A O 1
ATOM 1340 N N . LEU A 1 175 ? 2.033 6.382 5.758 1 95.02 175 LEU A N 1
ATOM 1341 C CA . LEU A 1 175 ? 2.985 6.613 6.84 1 95.02 175 LEU A CA 1
ATOM 1342 C C . LEU A 1 175 ? 4.417 6.605 6.315 1 95.02 175 LEU A C 1
ATOM 1344 O O . LEU A 1 175 ? 5.214 7.48 6.66 1 95.02 175 LEU A O 1
ATOM 1348 N N . SER A 1 176 ? 4.767 5.653 5.494 1 93.33 176 SER A N 1
ATOM 1349 C CA . SER A 1 176 ? 6.114 5.523 4.949 1 93.33 176 SER A CA 1
ATOM 1350 C C . SER A 1 176 ? 6.507 6.757 4.144 1 93.33 176 SER A C 1
ATOM 1352 O O . SER A 1 176 ? 7.606 7.29 4.312 1 93.33 176 SER A O 1
ATOM 1354 N N . LEU A 1 177 ? 5.634 7.233 3.308 1 90.5 177 LEU A N 1
ATOM 1355 C CA . LEU A 1 177 ? 5.915 8.385 2.459 1 90.5 177 LEU A CA 1
ATOM 1356 C C . LEU A 1 177 ? 6.047 9.655 3.292 1 90.5 177 LEU A C 1
ATOM 1358 O O . LEU A 1 177 ? 6.909 10.494 3.02 1 90.5 177 LEU A O 1
ATOM 1362 N N . THR A 1 178 ? 5.129 9.776 4.258 1 93.09 178 THR A N 1
ATOM 1363 C CA . THR A 1 178 ? 5.164 10.945 5.129 1 93.09 178 THR A CA 1
ATOM 1364 C C . THR A 1 178 ? 6.472 10.997 5.913 1 93.09 178 THR A C 1
ATOM 1366 O O . THR A 1 178 ? 7.119 12.044 5.984 1 93.09 178 THR A O 1
ATOM 1369 N N . VAL A 1 179 ? 6.885 9.865 6.47 1 91.98 179 VAL A N 1
ATOM 1370 C CA . VAL A 1 179 ? 8.112 9.782 7.255 1 91.98 179 VAL A CA 1
ATOM 1371 C C . VAL A 1 179 ? 9.318 10.051 6.359 1 91.98 179 VAL A C 1
ATOM 1373 O O . VAL A 1 179 ? 10.257 10.743 6.762 1 91.98 179 VAL A O 1
ATOM 1376 N N . GLU A 1 180 ? 9.288 9.534 5.201 1 88.12 180 GLU A N 1
ATOM 1377 C CA . GLU A 1 180 ? 10.372 9.781 4.255 1 88.12 180 GLU A CA 1
ATOM 1378 C C . GLU A 1 180 ? 10.505 11.269 3.945 1 88.12 180 GLU A C 1
ATOM 1380 O O . GLU A 1 180 ? 11.613 11.81 3.934 1 88.12 180 GLU A O 1
ATOM 1385 N N . THR A 1 181 ? 9.399 11.865 3.62 1 82.14 181 THR A N 1
ATOM 1386 C CA . THR A 1 181 ? 9.38 13.292 3.321 1 82.14 181 THR A CA 1
ATOM 1387 C C . THR A 1 181 ? 9.894 14.101 4.508 1 82.14 181 THR A C 1
ATOM 1389 O O . THR A 1 181 ? 10.674 15.04 4.336 1 82.14 181 THR A O 1
ATOM 1392 N N . LEU A 1 182 ? 9.477 13.731 5.636 1 84.49 182 LEU A N 1
ATOM 1393 C CA . LEU A 1 182 ? 9.872 14.432 6.853 1 84.49 182 LEU A CA 1
ATOM 1394 C C . LEU A 1 182 ? 11.37 14.288 7.101 1 84.49 182 LEU A C 1
ATOM 1396 O O . LEU A 1 182 ? 12.055 15.275 7.381 1 84.49 182 LEU A O 1
ATOM 1400 N N . LEU A 1 183 ? 11.871 13.09 6.966 1 83.31 183 LEU A N 1
ATOM 1401 C CA . LEU A 1 183 ? 13.288 12.845 7.211 1 83.31 183 LEU A CA 1
ATOM 1402 C C . LEU A 1 183 ? 14.151 13.582 6.193 1 83.31 183 LEU A C 1
ATOM 1404 O O . LEU A 1 183 ? 15.211 14.11 6.538 1 83.31 183 LEU A O 1
ATOM 1408 N N . THR A 1 184 ? 13.77 13.521 4.962 1 76.47 184 THR A N 1
ATOM 1409 C CA . THR A 1 184 ? 14.492 14.25 3.925 1 76.47 184 THR A CA 1
ATOM 1410 C C . THR A 1 184 ? 14.525 15.744 4.237 1 76.47 184 THR A C 1
ATOM 1412 O O . THR A 1 184 ? 15.542 16.406 4.022 1 76.47 184 THR A O 1
ATOM 1415 N N . SER A 1 185 ? 13.397 16.173 4.716 1 71.15 185 SER A N 1
ATOM 1416 C CA . SER A 1 185 ? 13.317 17.585 5.076 1 71.15 185 SER A CA 1
ATOM 1417 C C . SER A 1 185 ? 14.208 17.901 6.274 1 71.15 185 SER A C 1
ATOM 1419 O O . SER A 1 185 ? 14.777 18.991 6.36 1 71.15 185 SER A O 1
ATOM 1421 N N . LEU A 1 186 ? 14.349 16.932 7.157 1 69.46 186 LEU A N 1
ATOM 1422 C CA . LEU A 1 186 ? 15.16 17.115 8.356 1 69.46 186 LEU A CA 1
ATOM 1423 C C . LEU A 1 186 ? 16.646 17.031 8.025 1 69.46 186 LEU A C 1
ATOM 1425 O O . LEU A 1 186 ? 17.466 17.699 8.659 1 69.46 186 LEU A O 1
ATOM 1429 N N . GLU A 1 187 ? 17.181 16.004 7.107 1 63.38 187 GLU A N 1
ATOM 1430 C CA . GLU A 1 187 ? 18.574 15.817 6.714 1 63.38 187 GLU A CA 1
ATOM 1431 C C . GLU A 1 187 ? 19.027 16.909 5.749 1 63.38 187 GLU A C 1
ATOM 1433 O O . GLU A 1 187 ? 20.208 17.259 5.71 1 63.38 187 GLU A O 1
ATOM 1438 N N . GLY A 1 188 ? 18.526 17.006 4.522 1 54.72 188 GLY A N 1
ATOM 1439 C CA . GLY A 1 188 ? 18.916 18.117 3.667 1 54.72 188 GLY A CA 1
ATOM 1440 C C . GLY A 1 188 ? 19.063 19.426 4.419 1 54.72 188 GLY A C 1
ATOM 1441 O O . GLY A 1 188 ? 18.447 20.43 4.055 1 54.72 188 GLY A O 1
ATOM 1442 N N . GLY A 1 189 ? 19.63 19.329 5.435 1 41.97 189 GLY A N 1
ATOM 1443 C CA . GLY A 1 189 ? 20.112 20.485 6.174 1 41.97 189 GLY A CA 1
ATOM 1444 C C . GLY A 1 189 ? 21.15 21.289 5.415 1 41.97 189 GLY A C 1
ATOM 1445 O O . GLY A 1 189 ? 21.895 22.07 6.009 1 41.97 189 GLY A O 1
ATOM 1446 N N . LYS A 1 190 ? 21.812 21.345 4.285 1 36.95 190 LYS A N 1
ATOM 1447 C CA . LYS A 1 190 ? 22.12 22.77 4.354 1 36.95 190 LYS A CA 1
ATOM 1448 C C . LYS A 1 190 ? 21.038 23.53 5.117 1 36.95 190 LYS A C 1
ATOM 1450 O O . LYS A 1 190 ? 19.845 23.308 4.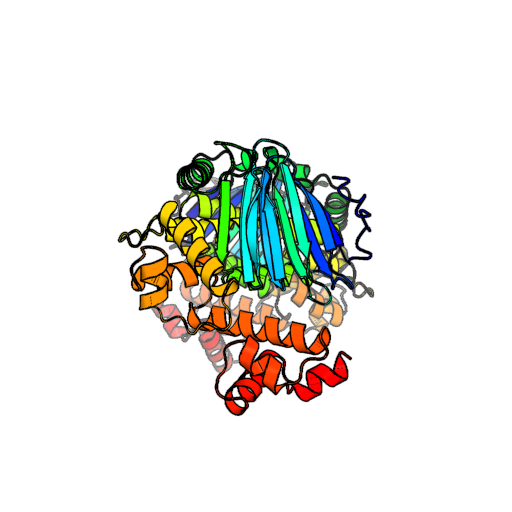899 1 36.95 190 LYS A O 1
ATOM 1455 N N . PRO A 1 191 ? 21.311 24.189 6.187 1 35.08 191 PRO A N 1
ATOM 1456 C CA . PRO A 1 191 ? 20.605 24.881 7.267 1 35.08 191 PRO A CA 1
ATOM 1457 C C . PRO A 1 191 ? 19.312 25.543 6.798 1 35.08 191 PRO A C 1
ATOM 1459 O O . PRO A 1 191 ? 18.72 26.339 7.532 1 35.08 191 PRO A O 1
ATOM 1462 N N . GLN A 1 192 ? 18.966 25.884 5.672 1 35.63 192 GLN A N 1
ATOM 1463 C CA . GLN A 1 192 ? 17.861 26.795 5.951 1 35.63 192 GLN A CA 1
ATOM 1464 C C . GLN A 1 192 ? 16.75 26.092 6.726 1 35.63 192 GLN A C 1
ATOM 1466 O O . GLN A 1 192 ? 15.889 25.44 6.132 1 35.63 192 GLN A O 1
ATOM 1471 N N . THR A 1 193 ? 17.112 25.164 7.545 1 39.68 193 THR A N 1
ATOM 1472 C CA . THR A 1 193 ? 16.537 24.354 8.614 1 39.68 193 THR A CA 1
ATOM 1473 C C . THR A 1 193 ? 15.281 25.013 9.176 1 39.68 193 THR A C 1
ATOM 1475 O O . THR A 1 193 ? 15.331 26.145 9.661 1 39.68 193 THR A O 1
ATOM 1478 N N . MET A 1 194 ? 14.401 25.011 8.545 1 42.3 194 MET A N 1
ATOM 1479 C CA . MET A 1 194 ? 13.279 25.559 9.303 1 42.3 194 MET A CA 1
ATOM 1480 C C . MET A 1 194 ? 13.231 24.967 10.707 1 42.3 194 MET A C 1
ATOM 1482 O O . MET A 1 194 ? 13.149 23.748 10.869 1 42.3 194 MET A O 1
ATOM 1486 N N . GLN A 1 195 ? 14.308 25.341 11.57 1 45.64 195 GLN A N 1
ATOM 1487 C CA . GLN A 1 195 ? 14.264 24.998 12.988 1 45.64 195 GLN A CA 1
ATOM 1488 C C . GLN A 1 195 ? 12.858 25.177 13.553 1 45.64 195 GLN A C 1
ATOM 1490 O O . GLN A 1 195 ? 11.988 25.754 12.897 1 45.64 195 GLN A O 1
ATOM 1495 N N . ARG A 1 196 ? 12.645 24.508 14.719 1 45.17 196 ARG A N 1
ATOM 1496 C CA . ARG A 1 196 ? 11.386 24.686 15.435 1 45.17 196 ARG A CA 1
ATOM 1497 C C . ARG A 1 196 ? 10.963 26.151 15.444 1 45.17 196 ARG A C 1
ATOM 1499 O O . ARG A 1 196 ? 9.786 26.464 15.25 1 45.17 196 ARG A O 1
ATOM 1506 N N . ARG A 1 197 ? 11.98 26.838 15.63 1 54.54 197 ARG A N 1
ATOM 1507 C CA . ARG A 1 197 ? 11.742 28.274 15.726 1 54.54 197 ARG A CA 1
ATOM 1508 C C . ARG A 1 197 ? 11.316 28.85 14.379 1 54.54 197 ARG A C 1
ATOM 1510 O O . ARG A 1 197 ? 10.52 29.79 14.324 1 54.54 197 ARG A O 1
ATOM 1517 N N . ASP A 1 198 ? 11.814 28.134 13.313 1 65.17 198 ASP A N 1
ATOM 1518 C CA . ASP A 1 198 ? 11.475 28.64 11.987 1 65.17 198 ASP A CA 1
ATOM 1519 C C . ASP A 1 198 ? 10.025 28.321 11.631 1 65.17 198 ASP A C 1
ATOM 1521 O O . ASP A 1 198 ? 9.33 29.146 11.033 1 65.17 198 ASP A O 1
ATOM 1525 N N . TYR A 1 199 ? 9.622 27.301 12.216 1 60.59 199 TYR A N 1
ATOM 1526 C CA . TYR A 1 199 ? 8.231 26.939 11.964 1 60.59 199 TYR A CA 1
ATOM 1527 C C . TYR A 1 199 ? 7.281 27.901 12.667 1 60.59 199 TYR A C 1
ATOM 1529 O O . TYR A 1 199 ? 6.272 28.317 12.092 1 60.59 199 TYR A O 1
ATOM 1537 N N . ARG A 1 200 ? 7.733 28.125 13.862 1 64.55 200 ARG A N 1
ATOM 1538 C CA . ARG A 1 200 ? 6.932 29.115 14.573 1 64.55 200 ARG A CA 1
ATOM 1539 C C . ARG A 1 200 ? 6.905 30.441 13.82 1 64.55 200 ARG A C 1
ATOM 1541 O O . ARG A 1 200 ? 5.866 31.103 13.755 1 64.55 200 ARG A O 1
ATOM 1548 N N . LYS A 1 201 ? 8.047 30.7 13.236 1 77.48 201 LYS A N 1
ATOM 1549 C CA . LYS A 1 201 ? 8.132 31.948 12.483 1 77.48 201 LYS A CA 1
ATOM 1550 C C . LYS A 1 201 ? 7.307 31.876 11.202 1 77.48 201 LYS A C 1
ATOM 1552 O O . LYS A 1 201 ? 6.664 32.854 10.815 1 77.48 201 LYS A O 1
ATOM 1557 N N . LEU A 1 202 ? 7.304 30.772 10.629 1 78.23 202 LEU A N 1
ATOM 1558 C CA . LEU A 1 202 ? 6.503 30.587 9.424 1 78.23 202 LEU A CA 1
ATOM 1559 C C . LEU A 1 202 ? 5.014 30.646 9.747 1 78.23 202 LEU A C 1
ATOM 1561 O O . LEU A 1 202 ? 4.236 31.246 9.002 1 78.23 202 LEU A O 1
ATOM 1565 N N . ASP A 1 203 ? 4.756 30.097 10.906 1 72.49 203 ASP A N 1
ATOM 1566 C CA . ASP A 1 203 ? 3.373 30.186 11.363 1 72.49 203 ASP A CA 1
ATOM 1567 C C . ASP A 1 203 ? 2.98 31.635 11.644 1 72.49 203 ASP A C 1
ATOM 1569 O O . ASP A 1 203 ? 1.866 32.055 11.322 1 72.49 203 ASP A O 1
ATOM 1573 N N . ARG A 1 204 ? 3.883 32.23 12.218 1 78.03 204 ARG A N 1
ATOM 1574 C CA . ARG A 1 204 ? 3.646 33.648 12.469 1 78.03 204 ARG A CA 1
ATOM 1575 C C . ARG A 1 204 ? 3.458 34.412 11.163 1 78.03 204 ARG A C 1
ATOM 1577 O O . ARG A 1 204 ? 2.608 35.301 11.074 1 78.03 204 ARG A O 1
ATOM 1584 N N . ALA A 1 205 ? 4.252 34.04 10.145 1 85.71 205 ALA A N 1
ATOM 1585 C CA . ALA A 1 205 ? 4.098 34.672 8.837 1 85.71 205 ALA A CA 1
ATOM 1586 C C . ALA A 1 205 ? 2.705 34.42 8.267 1 85.71 205 ALA A C 1
ATOM 1588 O O . ALA A 1 205 ? 2.051 35.345 7.779 1 85.71 205 ALA A O 1
ATOM 1589 N N . ARG A 1 206 ? 2.37 33.26 8.396 1 79.65 206 ARG A N 1
ATOM 1590 C CA . ARG A 1 206 ? 1.032 32.887 7.947 1 79.65 206 ARG A CA 1
ATOM 1591 C C . ARG A 1 206 ? -0.037 33.673 8.7 1 79.65 206 ARG A C 1
ATOM 1593 O O . ARG A 1 206 ? -0.949 34.233 8.088 1 79.65 206 ARG A O 1
ATOM 1600 N N . GLU A 1 207 ? 0.131 33.71 10.006 1 79.43 207 GLU A N 1
ATOM 1601 C CA . GLU A 1 207 ? -0.827 34.425 10.843 1 79.43 207 GLU A CA 1
ATOM 1602 C C . GLU A 1 207 ? -0.889 35.904 10.469 1 79.43 207 GLU A C 1
ATOM 1604 O O . GLU A 1 207 ? -1.973 36.489 10.408 1 79.43 207 GLU A O 1
ATOM 1609 N N . LEU A 1 208 ? 0.228 36.375 10.215 1 84.11 208 LEU A N 1
ATOM 1610 C CA . LEU A 1 208 ? 0.3 37.783 9.84 1 84.11 208 LEU A CA 1
ATOM 1611 C C . LEU A 1 208 ? -0.42 38.031 8.519 1 84.11 208 LEU A C 1
ATOM 1613 O O . LEU A 1 208 ? -1.182 38.993 8.394 1 84.11 208 LEU A O 1
ATOM 1617 N N . MET A 1 209 ? -0.186 37.096 7.636 1 85.28 209 MET A N 1
ATOM 1618 C CA . MET A 1 209 ? -0.823 37.218 6.327 1 85.28 209 MET A CA 1
ATOM 1619 C C . MET A 1 209 ? -2.34 37.12 6.449 1 85.28 209 MET A C 1
ATOM 1621 O O . MET A 1 209 ? -3.068 37.914 5.851 1 85.28 209 MET A O 1
ATOM 1625 N N . LEU A 1 210 ? -2.775 36.256 7.28 1 77.74 210 LEU A N 1
ATOM 1626 C CA . LEU A 1 210 ? -4.204 35.99 7.398 1 77.74 210 LEU A CA 1
ATOM 1627 C C . LEU A 1 210 ? -4.898 37.091 8.192 1 77.74 210 LEU A C 1
ATOM 1629 O O . LEU A 1 210 ? -6.071 37.389 7.954 1 77.74 210 LEU A O 1
ATOM 1633 N N . ALA A 1 211 ? -4.13 37.585 9.12 1 77.94 211 ALA A N 1
ATOM 1634 C CA . ALA A 1 211 ? -4.674 38.681 9.917 1 77.94 211 ALA A CA 1
ATOM 1635 C C . ALA A 1 211 ? -4.84 39.943 9.075 1 77.94 211 ALA A C 1
ATOM 1637 O O . ALA A 1 211 ? -5.64 40.82 9.411 1 77.94 211 ALA A O 1
ATOM 1638 N N . ARG A 1 212 ? -4.022 40.041 8.03 1 83.63 212 ARG A N 1
ATOM 1639 C CA . ARG A 1 212 ? -4.068 41.208 7.154 1 83.63 212 ARG A CA 1
ATOM 1640 C C . ARG A 1 212 ? -4.095 40.79 5.687 1 83.63 212 ARG A C 1
ATOM 1642 O O . ARG A 1 212 ? -3.168 41.09 4.933 1 83.63 212 ARG A O 1
ATOM 1649 N N . LEU A 1 213 ? -5.181 40.227 5.256 1 81.38 213 LEU A N 1
ATOM 1650 C CA . LEU A 1 213 ? -5.307 39.667 3.915 1 81.38 213 LEU A CA 1
ATOM 1651 C C . LEU A 1 213 ? -5.194 40.759 2.857 1 81.38 213 LEU A C 1
ATOM 1653 O O . LEU A 1 213 ? -4.756 40.498 1.734 1 81.38 213 LEU A O 1
ATOM 1657 N N . HIS A 1 214 ? -5.627 41.96 3.303 1 82.75 214 HIS A N 1
ATOM 1658 C CA . HIS A 1 214 ? -5.653 43.073 2.361 1 82.75 214 HIS A CA 1
ATOM 1659 C C . HIS A 1 214 ? -4.259 43.66 2.163 1 82.75 214 HIS A C 1
ATOM 1661 O O . HIS A 1 214 ? -4.031 44.427 1.225 1 82.75 214 HIS A O 1
ATOM 1667 N N . HIS A 1 215 ? -3.327 43.296 3.025 1 85.8 215 HIS A N 1
ATOM 1668 C CA . HIS A 1 215 ? -1.975 43.839 2.958 1 85.8 215 HIS A CA 1
ATOM 1669 C C . HIS A 1 215 ? -1.16 43.154 1.867 1 85.8 215 HIS A C 1
ATOM 1671 O O . HIS A 1 215 ? -1.21 41.93 1.724 1 85.8 215 HIS A O 1
ATOM 1677 N N . ASN A 1 216 ? -0.492 43.936 1.031 1 82.4 216 ASN A N 1
ATOM 1678 C CA . ASN A 1 216 ? 0.386 43.391 0 1 82.4 216 ASN A CA 1
ATOM 1679 C C . ASN A 1 216 ? 1.761 43.043 0.563 1 82.4 216 ASN A C 1
ATOM 1681 O O . ASN A 1 216 ? 2.703 43.828 0.443 1 82.4 216 ASN A O 1
ATOM 1685 N N . TRP A 1 217 ? 1.872 41.878 1.043 1 87.11 217 TRP A N 1
ATOM 1686 C CA . TRP A 1 217 ? 3.118 41.415 1.646 1 87.11 217 TRP A CA 1
ATOM 1687 C C . TRP A 1 217 ? 4.164 41.119 0.577 1 87.11 217 TRP A C 1
ATOM 1689 O O . TRP A 1 217 ? 3.906 40.358 -0.359 1 87.11 217 TRP A O 1
ATOM 1699 N N . SER A 1 218 ? 5.236 41.799 0.676 1 87.05 218 SER A N 1
ATOM 1700 C CA . SER A 1 218 ? 6.387 41.308 -0.074 1 87.05 218 SER A CA 1
ATOM 1701 C C . SER A 1 218 ? 7.109 40.199 0.684 1 87.05 218 SER A C 1
ATOM 1703 O O . SER A 1 218 ? 6.965 40.077 1.903 1 87.05 218 SER A O 1
ATOM 1705 N N . LEU A 1 219 ? 7.757 39.385 -0.095 1 88.91 219 LEU A N 1
ATOM 1706 C CA . LEU A 1 219 ? 8.528 38.323 0.542 1 88.91 219 LEU A CA 1
ATOM 1707 C C . LEU A 1 219 ? 9.496 38.897 1.571 1 88.91 219 LEU A C 1
ATOM 1709 O O . LEU A 1 219 ? 9.661 38.334 2.656 1 88.91 219 LEU A O 1
ATOM 1713 N N . ALA A 1 220 ? 10.063 40.03 1.187 1 90.14 220 ALA A N 1
ATOM 1714 C CA . ALA A 1 220 ? 11.033 40.682 2.063 1 90.14 220 ALA A CA 1
ATOM 1715 C C . ALA A 1 220 ? 10.365 41.193 3.337 1 90.14 220 ALA A C 1
ATOM 1717 O O . ALA A 1 220 ? 10.879 40.988 4.439 1 90.14 220 ALA A O 1
ATOM 1718 N N . GLU A 1 221 ? 9.227 41.901 3.156 1 91.69 221 GLU A N 1
ATOM 1719 C CA . GLU A 1 221 ? 8.481 42.441 4.289 1 91.69 221 GLU A CA 1
ATOM 1720 C C . GLU A 1 221 ? 8.04 41.331 5.239 1 91.69 221 GLU A C 1
ATOM 1722 O O . GLU A 1 221 ? 8.184 41.456 6.457 1 91.69 221 GLU A O 1
ATOM 1727 N N . LEU A 1 222 ? 7.534 40.261 4.675 1 91.59 222 LEU A N 1
ATOM 1728 C CA . LEU A 1 222 ? 7.036 39.148 5.476 1 91.59 222 LEU A CA 1
ATOM 1729 C C . LEU A 1 222 ? 8.181 38.435 6.188 1 91.59 222 LEU A C 1
ATOM 1731 O O . LEU A 1 222 ? 8.058 38.071 7.359 1 91.59 222 LEU A O 1
ATOM 1735 N N . ALA A 1 223 ? 9.209 38.236 5.507 1 91.27 223 ALA A N 1
ATOM 1736 C CA . ALA A 1 223 ? 10.387 37.604 6.097 1 91.27 223 ALA A CA 1
ATOM 1737 C C . ALA A 1 223 ? 10.91 38.415 7.279 1 91.27 223 ALA A C 1
ATOM 1739 O O . ALA A 1 223 ? 11.213 37.857 8.336 1 91.27 223 ALA A O 1
ATOM 1740 N N . GLN A 1 224 ? 10.973 39.774 7.087 1 90.87 224 GLN A N 1
ATOM 1741 C CA . GLN A 1 224 ? 11.44 40.674 8.135 1 90.87 224 GLN A CA 1
ATOM 1742 C C . GLN A 1 224 ? 10.503 40.649 9.34 1 90.87 224 GLN A C 1
ATOM 1744 O O . GLN A 1 224 ? 10.957 40.645 10.486 1 90.87 224 GLN A O 1
ATOM 1749 N N . ALA A 1 225 ? 9.269 40.516 9.08 1 89.8 225 ALA A N 1
ATOM 1750 C CA . ALA A 1 225 ? 8.267 40.553 10.143 1 89.8 225 ALA A CA 1
ATOM 1751 C C . ALA A 1 225 ? 8.393 39.337 11.057 1 89.8 225 ALA A C 1
ATOM 1753 O O . ALA A 1 225 ? 8.036 39.4 12.236 1 89.8 225 ALA A O 1
ATOM 1754 N N . VAL A 1 226 ? 8.927 38.278 10.497 1 88.86 226 VAL A N 1
ATOM 1755 C CA . VAL A 1 226 ? 8.959 37.064 11.305 1 88.86 226 VAL A CA 1
ATOM 1756 C C . VAL A 1 226 ? 10.407 36.652 11.561 1 88.86 226 VAL A C 1
ATOM 1758 O O . VAL A 1 226 ? 10.668 35.554 12.058 1 88.86 226 VAL A O 1
ATOM 1761 N N . ASN A 1 227 ? 11.312 37.481 11.164 1 87.72 227 ASN A N 1
ATOM 1762 C CA . ASN A 1 227 ? 12.741 37.299 11.393 1 87.72 227 ASN A CA 1
ATOM 1763 C C . ASN A 1 227 ? 13.266 36.049 10.692 1 87.72 227 ASN A C 1
ATOM 1765 O O . ASN A 1 227 ? 13.942 35.224 11.308 1 87.72 227 ASN A O 1
ATOM 1769 N N . LEU A 1 228 ? 12.839 35.91 9.501 1 84.06 228 LEU A N 1
ATOM 1770 C CA . LEU A 1 228 ? 13.38 34.9 8.598 1 84.06 228 LEU A CA 1
ATOM 1771 C C . LEU A 1 228 ? 14 35.549 7.366 1 84.06 228 LEU A C 1
ATOM 1773 O O . LEU A 1 228 ? 13.689 36.697 7.04 1 84.06 228 LEU A O 1
ATOM 1777 N N . ASN A 1 229 ? 14.946 34.915 6.755 1 82.63 229 ASN A N 1
ATOM 1778 C CA . ASN A 1 229 ? 15.338 35.363 5.423 1 82.63 229 ASN A CA 1
ATOM 1779 C C . ASN A 1 229 ? 14.348 34.894 4.36 1 82.63 229 ASN A C 1
ATOM 1781 O O . ASN A 1 229 ? 13.525 34.013 4.618 1 82.63 229 ASN A O 1
ATOM 1785 N N . GLU A 1 230 ? 14.32 35.572 3.184 1 85.19 230 GLU A N 1
ATOM 1786 C CA . GLU A 1 230 ? 13.344 35.307 2.131 1 85.19 230 GLU A CA 1
ATOM 1787 C C . GLU A 1 230 ? 13.435 33.863 1.646 1 85.19 230 GLU A C 1
ATOM 1789 O O . GLU A 1 230 ? 12.42 33.25 1.31 1 85.19 230 GLU A O 1
ATOM 1794 N N . ARG A 1 231 ? 14.604 33.395 1.685 1 78.53 231 ARG A N 1
ATOM 1795 C CA . ARG A 1 231 ? 14.807 32.039 1.186 1 78.53 231 ARG A CA 1
ATOM 1796 C C . ARG A 1 231 ? 14.129 31.015 2.091 1 78.53 231 ARG A C 1
ATOM 1798 O O . ARG A 1 231 ? 13.399 30.144 1.613 1 78.53 231 ARG A O 1
ATOM 1805 N N . LYS A 1 232 ? 14.244 31.203 3.368 1 76.84 232 LYS A N 1
ATOM 1806 C CA . LYS A 1 232 ? 13.64 30.302 4.345 1 76.84 232 LYS A CA 1
ATOM 1807 C C . LYS A 1 232 ? 12.118 30.418 4.332 1 76.84 232 LYS A C 1
ATOM 1809 O O . LYS A 1 232 ? 11.413 29.421 4.504 1 76.84 232 LYS A O 1
ATOM 1814 N N . LEU A 1 233 ? 11.759 31.694 4.162 1 84.64 233 LEU A N 1
ATOM 1815 C CA . LEU A 1 233 ? 10.318 31.903 4.076 1 84.64 233 LEU A CA 1
ATOM 1816 C C . LEU A 1 233 ? 9.732 31.166 2.876 1 84.64 233 LEU A C 1
ATOM 1818 O O . LEU A 1 233 ? 8.754 30.429 3.011 1 84.64 233 LEU A O 1
ATOM 1822 N N . LYS A 1 234 ? 10.408 31.233 1.734 1 80.9 234 LYS A N 1
ATOM 1823 C CA . LYS A 1 234 ? 9.91 30.617 0.507 1 80.9 234 LYS A CA 1
ATOM 1824 C C . LYS A 1 234 ? 9.928 29.095 0.609 1 80.9 234 LYS A C 1
ATOM 1826 O O . LYS A 1 234 ? 8.922 28.437 0.337 1 80.9 234 LYS A O 1
ATOM 1831 N N . GLU A 1 235 ? 10.97 28.7 1.067 1 72.54 235 GLU A N 1
ATOM 1832 C CA . GLU A 1 235 ? 11.155 27.254 1.136 1 72.54 235 GLU A CA 1
ATOM 1833 C C . GLU A 1 235 ? 10.262 26.633 2.206 1 72.54 235 GLU A C 1
ATOM 1835 O O . GLU A 1 235 ? 9.635 25.597 1.975 1 72.54 235 GLU A O 1
ATOM 1840 N N . GLY A 1 236 ? 10.244 27.381 3.362 1 69.09 236 GLY A N 1
ATOM 1841 C CA . GLY A 1 236 ? 9.436 26.889 4.466 1 69.09 236 GLY A CA 1
ATOM 1842 C C . GLY A 1 236 ? 7.95 26.878 4.159 1 69.09 236 GLY A C 1
ATOM 1843 O O . GLY A 1 236 ? 7.243 25.935 4.521 1 69.09 236 GLY A O 1
ATOM 1844 N N . PHE A 1 237 ? 7.6 27.963 3.527 1 73.88 237 PHE A N 1
ATOM 1845 C CA . PHE A 1 237 ? 6.181 28.075 3.209 1 73.88 237 PHE A CA 1
ATOM 1846 C C . PHE A 1 237 ? 5.754 26.975 2.245 1 73.88 237 PHE A C 1
ATOM 1848 O O . PHE A 1 237 ? 4.698 26.363 2.422 1 73.88 237 PHE A O 1
ATOM 1855 N N . ARG A 1 238 ? 6.63 26.603 1.286 1 66.7 238 ARG A N 1
ATOM 1856 C CA . ARG A 1 238 ? 6.339 25.539 0.331 1 66.7 238 ARG A CA 1
ATOM 1857 C C . ARG A 1 238 ? 6.307 24.179 1.02 1 66.7 238 ARG A C 1
ATOM 1859 O O . ARG A 1 238 ? 5.441 23.351 0.73 1 66.7 238 ARG A O 1
ATOM 1866 N N . MET A 1 239 ? 7.142 24.203 1.886 1 60.31 239 MET A N 1
ATOM 1867 C CA . MET A 1 239 ? 7.262 22.935 2.601 1 60.31 239 MET A CA 1
ATOM 1868 C C . MET A 1 239 ? 6.08 22.727 3.542 1 60.31 239 MET A C 1
ATOM 1870 O O . MET A 1 239 ? 5.518 21.632 3.607 1 60.31 239 MET A O 1
ATOM 1874 N N . LEU A 1 240 ? 5.738 23.86 4.247 1 58.16 240 LEU A N 1
ATOM 1875 C CA . LEU A 1 240 ? 4.753 23.757 5.318 1 58.16 240 LEU A CA 1
ATOM 1876 C C . LEU A 1 240 ? 3.335 23.847 4.763 1 58.16 240 LEU A C 1
ATOM 1878 O O . LEU A 1 240 ? 2.418 23.208 5.284 1 58.16 240 LEU A O 1
ATOM 1882 N N . TYR A 1 241 ? 3.324 24.732 3.672 1 60.95 241 TYR A N 1
ATOM 1883 C CA . TYR A 1 241 ? 1.963 25.044 3.25 1 60.95 241 TYR A CA 1
ATOM 1884 C C . TYR A 1 241 ? 1.723 24.601 1.812 1 60.95 241 TYR A C 1
ATOM 1886 O O . TYR A 1 241 ? 0.634 24.799 1.268 1 60.95 241 TYR A O 1
ATOM 1894 N N . GLY A 1 242 ? 2.747 23.983 1.216 1 57.17 242 GLY A N 1
ATOM 1895 C CA . GLY A 1 242 ? 2.606 23.356 -0.089 1 57.17 242 GLY A CA 1
ATOM 1896 C C . GLY A 1 242 ? 2.564 24.356 -1.229 1 57.17 242 GLY A C 1
ATOM 1897 O O . GLY A 1 242 ? 2.37 23.978 -2.386 1 57.17 242 GLY A O 1
ATOM 1898 N N . ASN A 1 243 ? 2.536 25.573 -0.928 1 61.3 243 ASN A N 1
ATOM 1899 C CA . ASN A 1 243 ? 2.435 26.647 -1.91 1 61.3 243 ASN A CA 1
ATOM 1900 C C . ASN A 1 243 ? 3.439 27.761 -1.628 1 61.3 243 ASN A C 1
ATOM 1902 O O . ASN A 1 243 ? 3.988 27.844 -0.527 1 61.3 243 ASN A O 1
ATOM 1906 N N . SER A 1 244 ? 3.741 28.538 -2.696 1 78.39 244 SER A N 1
ATOM 1907 C CA . SER A 1 244 ? 4.508 29.753 -2.442 1 78.39 244 SER A CA 1
ATOM 1908 C C . SER A 1 244 ? 3.742 30.711 -1.536 1 78.39 244 SER A C 1
ATOM 1910 O O . SER A 1 244 ? 2.523 30.597 -1.393 1 78.39 244 SER A O 1
ATOM 1912 N N . VAL A 1 245 ? 4.452 31.648 -0.951 1 83.5 245 VAL A N 1
ATOM 1913 C CA . VAL A 1 245 ? 3.857 32.658 -0.082 1 83.5 245 VAL A CA 1
ATOM 1914 C C . VAL A 1 245 ? 2.757 33.403 -0.834 1 83.5 245 VAL A C 1
ATOM 1916 O O . VAL A 1 245 ? 1.645 33.561 -0.324 1 83.5 245 VAL A O 1
ATOM 1919 N N . HIS A 1 246 ? 3.069 33.671 -2.082 1 83.74 246 HIS A N 1
ATOM 1920 C CA . HIS A 1 246 ? 2.131 34.451 -2.88 1 83.74 246 HIS A CA 1
ATOM 1921 C C . HIS A 1 246 ? 0.902 33.626 -3.248 1 83.74 246 HIS A C 1
ATOM 1923 O O . HIS A 1 246 ? -0.229 34.105 -3.136 1 83.74 246 HIS A O 1
ATOM 1929 N N . ALA A 1 247 ? 1.143 32.463 -3.663 1 79.27 247 ALA A N 1
ATOM 1930 C CA . ALA A 1 247 ? 0.031 31.602 -4.061 1 79.27 247 ALA A CA 1
ATOM 1931 C C . ALA A 1 247 ? -0.863 31.275 -2.869 1 79.27 247 ALA A C 1
ATOM 1933 O O . ALA A 1 247 ? -2.089 31.229 -2.999 1 79.27 247 ALA A O 1
ATOM 1934 N N . TYR A 1 248 ? -0.184 31.083 -1.78 1 78.07 248 TYR A N 1
ATOM 1935 C CA . TYR A 1 248 ? -0.929 30.824 -0.553 1 78.07 248 TYR A CA 1
ATOM 1936 C C . TYR A 1 248 ? -1.823 32.006 -0.199 1 78.07 248 TYR A C 1
ATOM 1938 O O . TYR A 1 248 ? -3.01 31.83 0.088 1 78.07 248 TYR A O 1
ATOM 1946 N N . LEU A 1 249 ? -1.259 33.173 -0.255 1 83.91 249 LEU A N 1
ATOM 1947 C CA . LEU A 1 249 ? -2.009 34.39 0.039 1 83.91 249 LEU A CA 1
ATOM 1948 C C . LEU A 1 249 ? -3.17 34.562 -0.934 1 83.91 249 LEU A C 1
ATOM 1950 O O . LEU A 1 249 ? -4.286 34.889 -0.524 1 83.91 249 LEU A O 1
ATOM 1954 N N . GLN A 1 250 ? -2.91 34.281 -2.125 1 81.83 250 GLN A N 1
ATOM 1955 C CA . GLN A 1 250 ? -3.949 34.412 -3.141 1 81.83 250 GLN A CA 1
ATOM 1956 C C . GLN A 1 250 ? -5.1 33.445 -2.879 1 81.83 250 GLN A C 1
ATOM 1958 O O . GLN A 1 250 ? -6.269 33.822 -2.981 1 81.83 250 GLN A O 1
ATOM 1963 N N . GLU A 1 251 ? -4.746 32.312 -2.606 1 78.02 251 GLU A N 1
ATOM 1964 C CA . GLU A 1 251 ? -5.751 31.3 -2.292 1 78.02 251 GLU A CA 1
ATOM 1965 C C . GLU A 1 251 ? -6.62 31.731 -1.114 1 78.02 251 GLU A C 1
ATOM 1967 O O . GLU A 1 251 ? -7.847 31.624 -1.169 1 78.02 251 GLU A O 1
ATOM 1972 N N . LYS A 1 252 ? -5.963 32.158 -0.086 1 78.6 252 LYS A N 1
ATOM 1973 C CA . LYS A 1 252 ? -6.692 32.583 1.106 1 78.6 252 LYS A CA 1
ATOM 1974 C C . LYS A 1 252 ? -7.561 33.803 0.813 1 78.6 252 LYS A C 1
ATOM 1976 O O . LYS A 1 252 ? -8.674 33.916 1.33 1 78.6 252 LYS A O 1
ATOM 1981 N N . ARG A 1 253 ? -7.043 34.619 -0.031 1 84.35 253 ARG A N 1
ATOM 1982 C CA . ARG A 1 253 ? -7.82 35.782 -0.45 1 84.35 253 ARG A CA 1
ATOM 1983 C C . ARG A 1 253 ? -9.055 35.359 -1.239 1 84.35 253 ARG A C 1
ATOM 1985 O O . ARG A 1 253 ? -10.144 35.899 -1.032 1 84.35 253 ARG A O 1
ATOM 1992 N N . MET A 1 254 ? -8.881 34.421 -2.057 1 80.28 254 MET A N 1
ATOM 1993 C CA . MET A 1 254 ? -10.001 33.938 -2.86 1 80.28 254 MET A CA 1
ATOM 1994 C C . MET A 1 254 ? -11.048 33.261 -1.982 1 80.28 254 MET A C 1
ATOM 1996 O O . MET A 1 254 ? -12.248 33.46 -2.175 1 80.28 254 MET A O 1
ATOM 2000 N N . GLN A 1 255 ? -10.597 32.594 -1.116 1 76.08 255 GLN A N 1
ATOM 2001 C CA . GLN A 1 255 ? -11.511 31.945 -0.182 1 76.08 255 GLN A CA 1
ATOM 2002 C C . GLN A 1 255 ? -12.276 32.975 0.645 1 76.08 255 GLN A C 1
ATOM 2004 O O . GLN A 1 255 ? -13.485 32.844 0.845 1 76.08 255 GLN A O 1
ATOM 2009 N N . ALA A 1 256 ? -11.55 33.916 1.115 1 78.05 256 ALA A N 1
ATOM 2010 C CA . ALA A 1 256 ? -12.172 35.001 1.869 1 78.05 256 ALA A CA 1
ATOM 2011 C C . ALA A 1 256 ? -13.2 35.741 1.019 1 78.05 256 ALA A C 1
ATOM 2013 O O . ALA A 1 256 ? -14.283 36.083 1.499 1 78.05 256 ALA A O 1
ATOM 2014 N N . ALA A 1 257 ? -12.828 35.882 -0.158 1 83.62 257 ALA A N 1
ATOM 2015 C CA . ALA A 1 257 ? -13.743 36.556 -1.076 1 83.62 257 ALA A CA 1
ATOM 2016 C C . ALA A 1 257 ? -15.031 35.758 -1.251 1 83.62 257 ALA A C 1
ATOM 2018 O O . ALA A 1 257 ? -16.129 36.316 -1.185 1 83.62 257 ALA A O 1
ATOM 2019 N N . ALA A 1 258 ? -14.845 34.561 -1.438 1 74.86 258 ALA A N 1
ATOM 2020 C CA . ALA A 1 258 ? -16.008 33.691 -1.599 1 74.86 258 ALA A CA 1
ATOM 2021 C C . ALA A 1 258 ? -16.91 33.748 -0.369 1 74.86 258 ALA A C 1
ATOM 2023 O O . ALA A 1 258 ? -18.135 33.817 -0.493 1 74.86 258 ALA A O 1
ATOM 2024 N N . HIS A 1 259 ? -16.241 33.754 0.68 1 73.93 259 HIS A N 1
ATOM 2025 C CA . HIS A 1 259 ? -16.971 33.828 1.94 1 73.93 259 HIS A CA 1
ATOM 2026 C C . HIS A 1 259 ? -17.732 35.144 2.06 1 73.93 259 HIS A C 1
ATOM 2028 O O . HIS A 1 259 ? -18.912 35.154 2.418 1 73.93 259 HIS A O 1
ATOM 2034 N N . LEU A 1 260 ? -17.07 36.17 1.746 1 79.73 260 LEU A N 1
ATOM 2035 C CA . LEU A 1 260 ? -17.671 37.496 1.838 1 79.73 260 LEU A CA 1
ATOM 2036 C C . LEU A 1 260 ? -18.827 37.639 0.854 1 79.73 260 LEU A C 1
ATOM 2038 O O . LEU A 1 260 ? -19.851 38.246 1.176 1 79.73 260 LEU A O 1
ATOM 2042 N N . LEU A 1 261 ? -18.666 36.978 -0.262 1 79.9 261 LEU A N 1
ATOM 2043 C CA . LEU A 1 261 ? -19.685 37.073 -1.303 1 79.9 261 LEU A CA 1
ATOM 2044 C C . LEU A 1 261 ? -20.951 36.327 -0.894 1 79.9 261 LEU A C 1
ATOM 2046 O O . LEU A 1 261 ? -22.053 36.696 -1.304 1 79.9 261 LEU A O 1
ATOM 2050 N N . THR A 1 262 ? -20.758 35.373 -0.068 1 73.02 262 THR A N 1
ATOM 2051 C CA . THR A 1 262 ? -21.899 34.523 0.255 1 73.02 262 THR A CA 1
ATOM 2052 C C . THR A 1 262 ? -22.458 34.868 1.632 1 73.02 262 THR A C 1
ATOM 2054 O O . THR A 1 262 ? -23.633 34.618 1.912 1 73.02 262 THR A O 1
ATOM 2057 N N . GLN A 1 263 ? -21.694 35.502 2.368 1 71.13 263 GLN A N 1
ATOM 2058 C CA . GLN A 1 263 ? -22.116 35.646 3.758 1 71.13 263 GLN A CA 1
ATOM 2059 C C . GLN A 1 263 ? -22.366 37.11 4.108 1 71.13 263 GLN A C 1
ATOM 2061 O O . GLN A 1 263 ? -22.824 37.421 5.209 1 71.13 263 GLN A O 1
ATOM 2066 N N . THR A 1 264 ? -22.012 37.923 3.249 1 75.62 264 THR A N 1
ATOM 2067 C CA . THR A 1 264 ? -22.196 39.344 3.518 1 75.62 264 THR A CA 1
ATOM 2068 C C . THR A 1 264 ? -22.924 40.024 2.361 1 75.62 264 THR A C 1
ATOM 2070 O O . THR A 1 264 ? -23.161 39.405 1.321 1 75.62 264 THR A O 1
ATOM 2073 N N . GLU A 1 265 ? -23.453 41.192 2.617 1 80.96 265 GLU A N 1
ATOM 2074 C CA . GLU A 1 265 ? -24.128 41.984 1.593 1 80.96 265 GLU A CA 1
ATOM 2075 C C . GLU A 1 265 ? -23.158 42.94 0.905 1 80.96 265 GLU A C 1
ATOM 2077 O O . GLU A 1 265 ? -23.575 43.936 0.311 1 80.96 265 GLU A O 1
ATOM 2082 N N . LEU A 1 266 ? -21.893 42.584 0.965 1 85.01 266 LEU A N 1
ATOM 2083 C CA . LEU A 1 266 ? -20.879 43.449 0.373 1 85.01 266 LEU A CA 1
ATOM 2084 C C . LEU A 1 266 ? -20.934 43.388 -1.15 1 85.01 266 LEU A C 1
ATOM 2086 O O . LEU A 1 266 ? -21.23 42.337 -1.723 1 85.01 266 LEU A O 1
ATOM 2090 N N . SER A 1 267 ? -20.646 44.574 -1.735 1 87.67 267 SER A N 1
ATOM 2091 C CA . SER A 1 267 ? -20.524 44.61 -3.188 1 87.67 267 SER A CA 1
ATOM 2092 C C . SER A 1 267 ? -19.24 43.93 -3.653 1 87.67 267 SER A C 1
ATOM 2094 O O . SER A 1 267 ? -18.319 43.724 -2.86 1 87.67 267 SER A O 1
ATOM 2096 N N . ILE A 1 268 ? -19.163 43.617 -4.857 1 87.82 268 ILE A N 1
ATOM 2097 C CA . ILE A 1 268 ? -17.982 42.991 -5.441 1 87.82 268 ILE A CA 1
ATOM 2098 C C . ILE A 1 268 ? -16.767 43.895 -5.242 1 87.82 268 ILE A C 1
ATOM 2100 O O . ILE A 1 268 ? -15.678 43.418 -4.914 1 87.82 268 ILE A O 1
ATOM 2104 N N . THR A 1 269 ? -17.058 45.181 -5.396 1 87.59 269 THR A N 1
ATOM 2105 C CA . THR A 1 269 ? -15.983 46.154 -5.241 1 87.59 269 THR A CA 1
ATOM 2106 C C . THR A 1 269 ? -15.445 46.142 -3.813 1 87.59 269 THR A C 1
ATOM 2108 O O . THR A 1 269 ? -14.232 46.194 -3.6 1 87.59 269 THR A O 1
ATOM 2111 N N . GLU A 1 270 ? -16.329 46.091 -2.898 1 87.88 270 GLU A N 1
ATOM 2112 C CA . GLU A 1 270 ? -15.933 46.053 -1.494 1 87.88 270 GLU A CA 1
ATOM 2113 C C . GLU A 1 270 ? -15.163 44.776 -1.172 1 87.88 270 GLU A C 1
ATOM 2115 O O . GLU A 1 270 ? -14.178 44.809 -0.431 1 87.88 270 GLU A O 1
ATOM 2120 N N . VAL A 1 271 ? -15.617 43.671 -1.727 1 90.41 271 VAL A N 1
ATOM 2121 C CA . VAL A 1 271 ? -14.96 42.386 -1.512 1 90.41 271 VAL A CA 1
ATOM 2122 C C . VAL A 1 271 ? -13.547 42.423 -2.091 1 90.41 271 VAL A C 1
ATOM 2124 O O . VAL A 1 271 ? -12.598 41.95 -1.461 1 90.41 271 VAL A O 1
ATOM 2127 N N . VAL A 1 272 ? -13.431 42.997 -3.209 1 89.05 272 VAL A N 1
ATOM 2128 C CA . VAL A 1 272 ? -12.142 43.115 -3.881 1 89.05 272 VAL A CA 1
ATOM 2129 C C . VAL A 1 272 ? -11.171 43.903 -3.005 1 89.05 272 VAL A C 1
ATOM 2131 O O . VAL A 1 272 ? -10.033 43.477 -2.79 1 89.05 272 VAL A O 1
ATOM 2134 N N . LEU A 1 273 ? -11.643 45.014 -2.44 1 83.91 273 LEU A N 1
ATOM 2135 C CA . LEU A 1 273 ? -10.814 45.874 -1.603 1 83.91 273 LEU A CA 1
ATOM 2136 C C . LEU A 1 273 ? -10.451 45.175 -0.297 1 83.91 273 LEU A C 1
ATOM 2138 O O . LEU A 1 273 ? -9.308 45.257 0.159 1 83.91 273 LEU A O 1
ATOM 2142 N N . GLN A 1 274 ? -11.35 44.431 0.195 1 84.26 274 GLN A N 1
ATOM 2143 C CA . GLN A 1 274 ? -11.154 43.785 1.489 1 84.26 274 GLN A CA 1
ATOM 2144 C C . GLN A 1 274 ? -10.211 42.592 1.371 1 84.26 274 GLN A C 1
ATOM 2146 O O . GLN A 1 274 ? -9.601 42.176 2.358 1 84.26 274 GLN A O 1
ATOM 2151 N N . THR A 1 275 ? -10.148 42.125 0.192 1 87.2 275 THR A N 1
ATOM 2152 C CA . THR A 1 275 ? -9.307 40.945 0.02 1 87.2 275 THR A CA 1
ATOM 2153 C C . THR A 1 275 ? -7.944 41.33 -0.548 1 87.2 275 THR A C 1
ATOM 2155 O O . THR A 1 275 ? -7.114 40.462 -0.827 1 87.2 275 THR A O 1
ATOM 2158 N N . GLY A 1 276 ? -7.669 42.537 -0.74 1 85.5 276 GLY A N 1
ATOM 2159 C CA . GLY A 1 276 ? -6.327 43.027 -1.012 1 85.5 276 GLY A CA 1
ATOM 2160 C C . GLY A 1 276 ? -6.052 43.222 -2.491 1 85.5 276 GLY A C 1
ATOM 2161 O O . GLY A 1 276 ? -4.896 43.346 -2.901 1 85.5 276 GLY A O 1
ATOM 2162 N N . TYR A 1 277 ? -7.074 43.269 -3.306 1 87.17 277 TYR A N 1
ATOM 2163 C CA . TYR A 1 277 ? -6.85 43.49 -4.731 1 87.17 277 TYR A CA 1
ATOM 2164 C C . TYR A 1 277 ? -7.184 44.925 -5.119 1 87.17 277 TYR A C 1
ATOM 2166 O O . TYR A 1 277 ? -8.156 45.499 -4.622 1 87.17 277 TYR A O 1
ATOM 2174 N N . ALA A 1 278 ? -6.232 45.387 -5.915 1 81.28 278 ALA A N 1
ATOM 2175 C CA . ALA A 1 278 ? -6.446 46.753 -6.387 1 81.28 278 ALA A CA 1
ATOM 2176 C C . ALA A 1 278 ? -7.22 46.764 -7.701 1 81.28 278 ALA A C 1
ATOM 2178 O O . ALA A 1 278 ? -7.921 47.732 -8.008 1 81.28 278 ALA A O 1
ATOM 2179 N N . ASN A 1 279 ? -7.111 45.727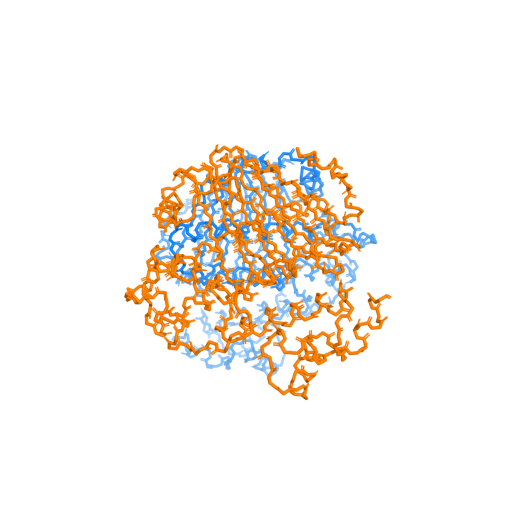 -8.462 1 83.63 279 ASN A N 1
ATOM 2180 C CA . ASN A 1 279 ? -7.709 45.653 -9.791 1 83.63 279 ASN A CA 1
ATOM 2181 C C . ASN A 1 279 ? -8.85 44.642 -9.837 1 83.63 279 ASN A C 1
ATOM 2183 O O . ASN A 1 279 ? -8.619 43.434 -9.749 1 83.63 279 ASN A O 1
ATOM 2187 N N . PRO A 1 280 ? -10.102 45.145 -9.956 1 87.26 280 PRO A N 1
ATOM 2188 C CA . PRO A 1 280 ? -11.255 44.244 -9.999 1 87.26 280 PRO A CA 1
ATOM 2189 C C . PRO A 1 280 ? -11.192 43.26 -11.165 1 87.26 280 PRO A C 1
ATOM 2191 O O . PRO A 1 280 ? -11.612 42.108 -11.029 1 87.26 280 PRO A O 1
ATOM 2194 N N . SER A 1 281 ? -10.608 43.768 -12.25 1 88.43 281 SER A N 1
ATOM 2195 C CA . SER A 1 281 ? -10.512 42.884 -13.406 1 88.43 281 SER A CA 1
ATOM 2196 C C . SER A 1 281 ? -9.574 41.713 -13.13 1 88.43 281 SER A C 1
ATOM 2198 O O . SER A 1 281 ? -9.869 40.574 -13.499 1 88.43 281 SER A O 1
ATOM 2200 N N . HIS A 1 282 ? -8.506 42.06 -12.496 1 88.29 282 HIS A N 1
ATOM 2201 C CA . HIS A 1 282 ? -7.56 41.011 -12.132 1 88.29 282 HIS A CA 1
ATOM 2202 C C . HIS A 1 282 ? -8.165 40.053 -11.112 1 88.29 282 HIS A C 1
ATOM 2204 O O . HIS A 1 282 ? -7.999 38.836 -11.222 1 88.29 282 HIS A O 1
ATOM 2210 N N . PHE A 1 283 ? -8.863 40.625 -10.218 1 91.26 283 PHE A N 1
ATOM 2211 C CA . PHE A 1 283 ? -9.56 39.819 -9.222 1 91.26 283 PHE A CA 1
ATOM 2212 C C . PHE A 1 283 ? -10.544 38.866 -9.89 1 91.26 283 PHE A C 1
ATOM 2214 O O . PHE A 1 283 ? -10.554 37.669 -9.595 1 91.26 283 PHE A O 1
ATOM 2221 N N . SER A 1 284 ? -11.335 39.317 -10.726 1 88.78 284 SER A N 1
ATOM 2222 C CA . SER A 1 284 ? -12.366 38.517 -11.38 1 88.78 284 SER A CA 1
ATOM 2223 C C . SER A 1 284 ? -11.752 37.378 -12.187 1 88.78 284 SER A C 1
ATOM 2225 O O . SER A 1 284 ? -12.281 36.264 -12.2 1 88.78 284 SER A O 1
ATOM 2227 N N . LYS A 1 285 ? -10.629 37.677 -12.721 1 88.18 285 LYS A N 1
ATOM 2228 C CA . LYS A 1 285 ? -9.932 36.659 -13.502 1 88.18 285 LYS A CA 1
ATOM 2229 C C . LYS A 1 285 ? -9.409 35.541 -12.605 1 88.18 285 LYS A C 1
ATOM 2231 O O . LYS A 1 285 ? -9.586 34.359 -12.909 1 88.18 285 LYS A O 1
ATOM 2236 N N . LEU A 1 286 ? -8.871 35.931 -11.565 1 83.04 286 LEU A N 1
ATOM 2237 C CA . LEU A 1 286 ? -8.316 34.96 -10.628 1 83.04 286 LEU A CA 1
ATOM 2238 C C . LEU A 1 286 ? -9.425 34.146 -9.969 1 83.04 286 LEU A C 1
ATOM 2240 O O . LEU A 1 286 ? -9.287 32.934 -9.789 1 83.04 286 LEU A O 1
ATOM 2244 N N . PHE A 1 287 ? -10.476 34.837 -9.648 1 84.8 287 PHE A N 1
ATOM 2245 C CA . PHE A 1 287 ? -11.619 34.188 -9.018 1 84.8 287 PHE A CA 1
ATOM 2246 C C . PHE A 1 287 ? -12.213 33.127 -9.936 1 84.8 287 PHE A C 1
ATOM 2248 O O . PHE A 1 287 ? -12.487 32.006 -9.503 1 84.8 287 PHE A O 1
ATOM 2255 N N . ARG A 1 288 ? -12.233 33.408 -11.145 1 78.69 288 ARG A N 1
ATOM 2256 C CA . ARG A 1 288 ? -12.752 32.458 -12.124 1 78.69 288 ARG A CA 1
ATOM 2257 C C . ARG A 1 288 ? -11.816 31.264 -12.278 1 78.69 288 ARG A C 1
ATOM 2259 O O . ARG A 1 288 ? -12.27 30.128 -12.427 1 78.69 288 ARG A O 1
ATOM 2266 N N . ARG A 1 289 ? -10.67 31.564 -12.243 1 76.04 289 ARG A N 1
ATOM 2267 C CA . ARG A 1 289 ? -9.683 30.495 -12.354 1 76.04 289 ARG A CA 1
ATOM 2268 C C . ARG A 1 289 ? -9.776 29.539 -11.17 1 76.04 289 ARG A C 1
ATOM 2270 O O . ARG A 1 289 ? -9.64 28.324 -11.333 1 76.04 289 ARG A O 1
ATOM 2277 N N . TYR A 1 290 ? -10.08 30.112 -10.106 1 69.84 290 TYR A N 1
ATOM 2278 C CA . TYR A 1 290 ? -10.071 29.34 -8.868 1 69.84 290 TYR A CA 1
ATOM 2279 C C . TYR A 1 290 ? -11.392 28.604 -8.675 1 69.84 290 TYR A C 1
ATOM 2281 O O . TYR A 1 290 ? -11.409 27.449 -8.245 1 69.84 290 TYR A O 1
ATOM 2289 N N . PHE A 1 291 ? -12.541 29.256 -8.992 1 70.72 291 PHE A N 1
ATOM 2290 C CA . PHE A 1 291 ? -13.845 28.702 -8.646 1 70.72 291 PHE A CA 1
ATOM 2291 C C . PHE A 1 291 ? -14.613 28.303 -9.9 1 70.72 291 PHE A C 1
ATOM 2293 O O . PHE A 1 291 ? -15.678 27.688 -9.813 1 70.72 291 PHE A O 1
ATOM 2300 N N . GLY A 1 292 ? -14.043 28.654 -11.048 1 69.89 292 GLY A N 1
ATOM 2301 C CA . GLY A 1 292 ? -14.664 28.276 -12.307 1 69.89 292 GLY A CA 1
ATOM 2302 C C . GLY A 1 292 ? -15.799 29.197 -12.714 1 69.89 292 GLY A C 1
ATOM 2303 O O . GLY A 1 292 ? -16.429 28.993 -13.754 1 69.89 292 GLY A O 1
ATOM 2304 N N . MET A 1 293 ? -16.123 30.179 -11.908 1 74.04 293 MET A N 1
ATOM 2305 C CA . MET A 1 293 ? -17.174 31.15 -12.2 1 74.04 293 MET A CA 1
ATOM 2306 C C . MET A 1 293 ? -16.782 32.54 -11.711 1 74.04 293 MET A C 1
ATOM 2308 O O . MET A 1 293 ? -15.877 32.68 -10.886 1 74.04 293 MET A O 1
ATOM 2312 N N . SER A 1 294 ? -17.512 33.544 -12.253 1 84.23 294 SER A N 1
ATOM 2313 C CA . SER A 1 294 ? -17.236 34.918 -11.846 1 84.23 294 SER A CA 1
ATOM 2314 C C . SER A 1 294 ? -17.747 35.19 -10.435 1 84.23 294 SER A C 1
ATOM 2316 O O . SER A 1 294 ? -18.617 34.474 -9.935 1 84.23 294 SER A O 1
ATOM 2318 N N . PRO A 1 295 ? -17.112 36.183 -9.823 1 84.83 295 PRO A N 1
ATOM 2319 C CA . PRO A 1 295 ? -17.603 36.54 -8.49 1 84.83 295 PRO A CA 1
ATOM 2320 C C . PRO A 1 295 ? -19.106 36.808 -8.466 1 84.83 295 PRO A C 1
ATOM 2322 O O . PRO A 1 295 ? -19.793 36.409 -7.522 1 84.83 295 PRO A O 1
ATOM 2325 N N . ARG A 1 296 ? -19.628 37.397 -9.493 1 85.96 296 ARG A N 1
ATOM 2326 C CA . ARG A 1 296 ? -21.052 37.708 -9.572 1 85.96 296 ARG A CA 1
ATOM 2327 C C . ARG A 1 296 ? -21.887 36.435 -9.651 1 85.96 296 ARG A C 1
ATOM 2329 O O . ARG A 1 296 ? -22.907 36.311 -8.97 1 85.96 296 ARG A O 1
ATOM 2336 N N . GLU A 1 297 ? -21.44 35.573 -10.472 1 79.37 297 GLU A N 1
ATOM 2337 C CA . GLU A 1 297 ? -22.13 34.294 -10.613 1 79.37 297 GLU A CA 1
ATOM 2338 C C . GLU A 1 297 ? -22.092 33.501 -9.309 1 79.37 297 GLU A C 1
ATOM 2340 O O . GLU A 1 297 ? -23.083 32.874 -8.93 1 79.37 297 GLU A O 1
ATOM 2345 N N . TYR A 1 298 ? -21.015 33.6 -8.733 1 78.79 298 TYR A N 1
ATOM 2346 C CA . TYR A 1 298 ? -20.822 32.892 -7.472 1 78.79 298 TYR A CA 1
ATOM 2347 C C . TYR A 1 298 ? -21.761 33.426 -6.397 1 78.79 298 TYR A C 1
ATOM 2349 O O . TYR A 1 298 ? -22.381 32.651 -5.664 1 78.79 298 TYR A O 1
ATOM 2357 N N . ALA A 1 299 ? -21.849 34.671 -6.311 1 77.62 299 ALA A N 1
ATOM 2358 C CA . ALA A 1 299 ? -22.722 35.316 -5.335 1 77.62 299 ALA A CA 1
ATOM 2359 C C . ALA A 1 299 ? -24.187 34.98 -5.602 1 77.62 299 ALA A C 1
ATOM 2361 O O . ALA A 1 299 ? -24.957 34.746 -4.668 1 77.62 299 ALA A O 1
ATOM 2362 N N . ARG A 1 300 ? -24.493 34.882 -6.844 1 74.86 300 ARG A N 1
ATOM 2363 C CA . ARG A 1 300 ? -25.873 34.603 -7.228 1 74.86 300 ARG A CA 1
ATOM 2364 C C . ARG A 1 300 ? -26.246 33.158 -6.918 1 74.86 300 ARG A C 1
ATOM 2366 O O . ARG A 1 300 ? -27.365 32.88 -6.479 1 74.86 300 ARG A O 1
ATOM 2373 N N . GLN A 1 301 ? -25.301 32.312 -7.133 1 61.3 301 GLN A N 1
ATOM 2374 C CA . GLN A 1 301 ? -25.573 30.89 -6.953 1 61.3 301 GLN A CA 1
ATOM 2375 C C . GLN A 1 301 ? -25.599 30.518 -5.473 1 61.3 301 GLN A C 1
ATOM 2377 O O . GLN A 1 301 ? -26.237 29.536 -5.086 1 61.3 301 GLN A O 1
ATOM 2382 N N . ASN A 1 302 ? -24.99 31.256 -4.735 1 53.02 302 ASN A N 1
ATOM 2383 C CA . ASN A 1 302 ? -24.884 30.917 -3.32 1 53.02 302 ASN A CA 1
ATOM 2384 C C . ASN A 1 302 ? -25.666 31.895 -2.449 1 53.02 302 ASN A C 1
ATOM 2386 O O . ASN A 1 302 ? -25.394 32.023 -1.254 1 53.02 302 ASN A O 1
ATOM 2390 N N . LEU A 1 303 ? -26.293 32.774 -3.03 1 51.1 303 LEU A N 1
ATOM 2391 C CA . LEU A 1 303 ? -27.327 33.552 -2.356 1 51.1 303 LEU A CA 1
ATOM 2392 C C . LEU A 1 303 ? -28.629 32.764 -2.269 1 51.1 303 LEU A C 1
ATOM 2394 O O . LEU A 1 303 ? -28.984 32.038 -3.2 1 51.1 303 LEU A O 1
ATOM 2398 N N . MET B 1 1 ? 20.567 -45.08 -6.579 1 19 1 MET B N 1
ATOM 2399 C CA . MET B 1 1 ? 20.558 -44.035 -7.599 1 19 1 MET B CA 1
ATOM 2400 C C . MET B 1 1 ? 20.852 -42.671 -6.983 1 19 1 MET B C 1
ATOM 2402 O O . MET B 1 1 ? 20.124 -42.214 -6.1 1 19 1 MET B O 1
ATOM 2406 N N . ASN B 1 2 ? 22.078 -42.303 -6.796 1 18.37 2 ASN B N 1
ATOM 2407 C CA . ASN B 1 2 ? 22.835 -41.318 -6.03 1 18.37 2 ASN B CA 1
ATOM 2408 C C . ASN B 1 2 ? 22.492 -39.893 -6.455 1 18.37 2 ASN B C 1
ATOM 2410 O O . ASN B 1 2 ? 22.744 -39.504 -7.597 1 18.37 2 ASN B O 1
ATOM 2414 N N . CYS B 1 3 ? 21.341 -39.462 -6.115 1 22.91 3 CYS B N 1
ATOM 2415 C CA . CYS B 1 3 ? 20.927 -38.102 -6.44 1 22.91 3 CYS B CA 1
ATOM 2416 C C . CYS B 1 3 ? 22.035 -37.104 -6.125 1 22.91 3 CYS B C 1
ATOM 2418 O O . CYS B 1 3 ? 22.534 -37.059 -4.999 1 22.91 3 CYS B O 1
ATOM 2420 N N . PRO B 1 4 ? 22.903 -36.788 -7.084 1 23.54 4 PRO B N 1
ATOM 2421 C CA . PRO B 1 4 ? 24.114 -36.006 -6.82 1 23.54 4 PRO B CA 1
ATOM 2422 C C . PRO B 1 4 ? 23.859 -34.818 -5.895 1 23.54 4 PRO B C 1
ATOM 2424 O O . PRO B 1 4 ? 22.72 -34.359 -5.773 1 23.54 4 PRO B O 1
ATOM 2427 N N . ARG B 1 5 ? 24.756 -34.492 -4.991 1 27.18 5 ARG B N 1
ATOM 2428 C CA . ARG B 1 5 ? 24.929 -33.432 -4.003 1 27.18 5 ARG B CA 1
ATOM 2429 C C . ARG B 1 5 ? 24.767 -32.057 -4.642 1 27.18 5 ARG B C 1
ATOM 2431 O O . ARG B 1 5 ? 25.697 -31.544 -5.267 1 27.18 5 ARG B O 1
ATOM 2438 N N . SER B 1 6 ? 23.718 -31.916 -5.447 1 25.81 6 SER B N 1
ATOM 2439 C CA . SER B 1 6 ? 23.567 -30.624 -6.109 1 25.81 6 SER B CA 1
ATOM 2440 C C . SER B 1 6 ? 23.931 -29.478 -5.171 1 25.81 6 SER B C 1
ATOM 2442 O O . SER B 1 6 ? 23.519 -29.464 -4.009 1 25.81 6 SER B O 1
ATOM 2444 N N . HIS B 1 7 ? 25.097 -28.923 -5.232 1 26.94 7 HIS B N 1
ATOM 2445 C CA . HIS B 1 7 ? 25.714 -27.774 -4.578 1 26.94 7 HIS B CA 1
ATOM 2446 C C . HIS B 1 7 ? 24.712 -26.638 -4.399 1 26.94 7 HIS B C 1
ATOM 2448 O O . HIS B 1 7 ? 23.968 -26.31 -5.326 1 26.94 7 HIS B O 1
ATOM 2454 N N . PHE B 1 8 ? 24.166 -26.482 -3.291 1 28.13 8 PHE B N 1
ATOM 2455 C CA . PHE B 1 8 ? 23.472 -25.298 -2.798 1 28.13 8 PHE B CA 1
ATOM 2456 C C . PHE B 1 8 ? 24.191 -24.027 -3.234 1 28.13 8 PHE B C 1
ATOM 2458 O O . PHE B 1 8 ? 25.16 -23.606 -2.599 1 28.13 8 PHE B O 1
ATOM 2465 N N . ARG B 1 9 ? 24.715 -23.958 -4.483 1 30.93 9 ARG B N 1
ATOM 2466 C CA . ARG B 1 9 ? 25.419 -22.717 -4.792 1 30.93 9 ARG B CA 1
ATOM 2467 C C . ARG B 1 9 ? 24.548 -21.503 -4.487 1 30.93 9 ARG B C 1
ATOM 2469 O O . ARG B 1 9 ? 23.424 -21.398 -4.981 1 30.93 9 ARG B O 1
ATOM 2476 N N . LEU B 1 10 ? 24.822 -20.949 -3.363 1 33.67 10 LEU B N 1
ATOM 2477 C CA . LEU B 1 10 ? 24.361 -19.629 -2.946 1 33.67 10 LEU B CA 1
ATOM 2478 C C . LEU B 1 10 ? 24.375 -18.653 -4.118 1 33.67 10 LEU B C 1
ATOM 2480 O O . LEU B 1 10 ? 25.402 -18.488 -4.782 1 33.67 10 LEU B O 1
ATOM 2484 N N . PHE B 1 11 ? 23.427 -18.605 -4.853 1 37.41 11 PHE B N 1
ATOM 2485 C CA . PHE B 1 11 ? 23.179 -17.626 -5.904 1 37.41 11 PHE B CA 1
ATOM 2486 C C . PHE B 1 11 ? 23.883 -16.31 -5.595 1 37.41 11 PHE B C 1
ATOM 2488 O O . PHE B 1 11 ? 23.847 -15.832 -4.459 1 37.41 11 PHE B O 1
ATOM 2495 N N . HIS B 1 12 ? 25.098 -16.079 -6.076 1 39.19 12 HIS B N 1
ATOM 2496 C CA . HIS B 1 12 ? 25.625 -14.72 -6.126 1 39.19 12 HIS B CA 1
ATOM 2497 C C . HIS B 1 12 ? 24.509 -13.704 -6.345 1 39.19 12 HIS B C 1
ATOM 2499 O O . HIS B 1 12 ? 24.35 -13.18 -7.45 1 39.19 12 HIS B O 1
ATOM 2505 N N . GLN B 1 13 ? 23.109 -14.049 -6.016 1 50.47 13 GLN B N 1
ATOM 2506 C CA . GLN B 1 13 ? 21.747 -13.553 -6.18 1 50.47 13 GLN B CA 1
ATOM 2507 C C . GLN B 1 13 ? 21.537 -12.255 -5.405 1 50.47 13 GLN B C 1
ATOM 2509 O O . GLN B 1 13 ? 21.979 -12.131 -4.261 1 50.47 13 GLN B O 1
ATOM 2514 N N . THR B 1 14 ? 21.482 -11.188 -6.172 1 56.28 14 THR B N 1
ATOM 2515 C CA . THR B 1 14 ? 21.057 -9.97 -5.49 1 56.28 14 THR B CA 1
ATOM 2516 C C . THR B 1 14 ? 19.711 -10.177 -4.803 1 56.28 14 THR B C 1
ATOM 2518 O O . THR B 1 14 ? 18.677 -10.272 -5.467 1 56.28 14 THR B O 1
ATOM 2521 N N . LEU B 1 15 ? 19.627 -11.001 -3.78 1 70.82 15 LEU B N 1
ATOM 2522 C CA . LEU B 1 15 ? 18.482 -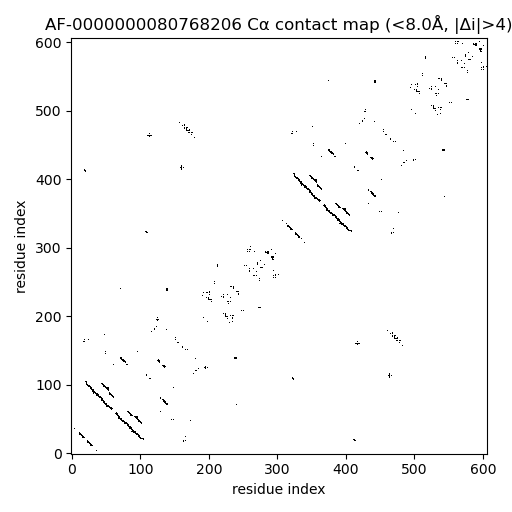11.156 -2.889 1 70.82 15 LEU B CA 1
ATOM 2523 C C . LEU B 1 15 ? 18.497 -10.093 -1.795 1 70.82 15 LEU B C 1
ATOM 2525 O O . LEU B 1 15 ? 19.5 -9.93 -1.096 1 70.82 15 LEU B O 1
ATOM 2529 N N . ARG B 1 16 ? 17.58 -9.208 -1.967 1 77.57 16 ARG B N 1
ATOM 2530 C CA . ARG B 1 16 ? 17.363 -8.272 -0.869 1 77.57 16 ARG B CA 1
ATOM 2531 C C . ARG B 1 16 ? 16.207 -8.726 0.017 1 77.57 16 ARG B C 1
ATOM 2533 O O . ARG B 1 16 ? 15.097 -8.952 -0.47 1 77.57 16 ARG B O 1
ATOM 2540 N N . GLN B 1 17 ? 16.57 -9.022 1.218 1 75.65 17 GLN B N 1
ATOM 2541 C CA . GLN B 1 17 ? 15.558 -9.45 2.178 1 75.65 17 GLN B CA 1
ATOM 2542 C C . GLN B 1 17 ? 15.215 -8.327 3.153 1 75.65 17 GLN B C 1
ATOM 2544 O O . GLN B 1 17 ? 16.109 -7.673 3.694 1 75.65 17 GLN B O 1
ATOM 2549 N N . THR B 1 18 ? 13.996 -8.088 3.232 1 79.09 18 THR B N 1
ATOM 2550 C CA . THR B 1 18 ? 13.518 -7.094 4.187 1 79.09 18 THR B CA 1
ATOM 2551 C C . THR B 1 18 ? 12.485 -7.704 5.13 1 79.09 18 THR B C 1
ATOM 2553 O O . THR B 1 18 ? 11.48 -8.26 4.683 1 79.09 18 THR B O 1
ATOM 2556 N N . SER B 1 19 ? 12.751 -7.666 6.377 1 76.14 19 SER B N 1
ATOM 2557 C CA . SER B 1 19 ? 11.773 -8.038 7.394 1 76.14 19 SER B CA 1
ATOM 2558 C C . SER B 1 19 ? 11.096 -6.806 7.986 1 76.14 19 SER B C 1
ATOM 2560 O O . SER B 1 19 ? 11.763 -5.825 8.32 1 76.14 19 SER B O 1
ATOM 2562 N N . THR B 1 20 ? 9.8 -6.803 8.085 1 78.12 20 THR B N 1
ATOM 2563 C CA . THR B 1 20 ? 9.101 -5.632 8.604 1 78.12 20 THR B CA 1
ATOM 2564 C C . THR B 1 20 ? 8.857 -5.767 10.104 1 78.12 20 THR B C 1
ATOM 2566 O O . THR B 1 20 ? 8.445 -4.809 10.76 1 78.12 20 THR B O 1
ATOM 2569 N N . GLY B 1 21 ? 9.228 -6.919 10.705 1 72 21 GLY B N 1
ATOM 2570 C CA . GLY B 1 21 ? 9.042 -7.165 12.126 1 72 21 GLY B CA 1
ATOM 2571 C C . GLY B 1 21 ? 7.604 -7.478 12.493 1 72 21 GLY B C 1
ATOM 2572 O O . GLY B 1 21 ? 7.331 -7.969 13.591 1 72 21 GLY B O 1
ATOM 2573 N N . ALA B 1 22 ? 6.642 -7.258 11.761 1 76.86 22 ALA B N 1
ATOM 2574 C CA . ALA B 1 22 ? 5.226 -7.517 12.008 1 76.86 22 ALA B CA 1
ATOM 2575 C C . ALA B 1 22 ? 4.799 -8.852 11.404 1 76.86 22 ALA B C 1
ATOM 2577 O O . ALA B 1 22 ? 3.634 -9.032 11.04 1 76.86 22 ALA B O 1
ATOM 2578 N N . GLY B 1 23 ? 5.792 -9.744 11.303 1 82.58 23 GLY B N 1
ATOM 2579 C CA . GLY B 1 23 ? 5.46 -11.072 10.813 1 82.58 23 GLY B CA 1
ATOM 2580 C C . GLY B 1 23 ? 5.398 -11.151 9.299 1 82.58 23 GLY B C 1
ATOM 2581 O O . GLY B 1 23 ? 4.772 -12.057 8.744 1 82.58 23 GLY B O 1
ATOM 2582 N N . VAL B 1 24 ? 5.973 -10.124 8.673 1 89.8 24 VAL B N 1
ATOM 2583 C CA . VAL B 1 24 ? 6.01 -10.103 7.215 1 89.8 24 VAL B CA 1
ATOM 2584 C C . VAL B 1 24 ? 7.456 -10.011 6.735 1 89.8 24 VAL B C 1
ATOM 2586 O O . VAL B 1 24 ? 8.239 -9.21 7.252 1 89.8 24 VAL B O 1
ATOM 2589 N N . LYS B 1 25 ? 7.85 -10.855 5.888 1 89.76 25 LYS B N 1
ATOM 2590 C CA . LYS B 1 25 ? 9.169 -10.852 5.262 1 89.76 25 LYS B CA 1
ATOM 2591 C C . LYS B 1 25 ? 9.057 -10.75 3.744 1 89.76 25 LYS B C 1
ATOM 2593 O O . LYS B 1 25 ? 8.241 -11.439 3.128 1 89.76 25 LYS B O 1
ATOM 2598 N N . LEU B 1 26 ? 9.816 -9.842 3.162 1 92.4 26 LEU B N 1
ATOM 2599 C CA . LEU B 1 26 ? 9.825 -9.676 1.713 1 92.4 26 LEU B CA 1
ATOM 2600 C C . LEU B 1 26 ? 11.216 -9.935 1.144 1 92.4 26 LEU B C 1
ATOM 2602 O O . LEU B 1 26 ? 12.215 -9.479 1.705 1 92.4 26 LEU B O 1
ATOM 2606 N N . ASN B 1 27 ? 11.238 -10.666 0.065 1 89.92 27 ASN B N 1
ATOM 2607 C CA . ASN B 1 27 ? 12.45 -10.892 -0.716 1 89.92 27 ASN B CA 1
ATOM 2608 C C . ASN B 1 27 ? 12.284 -10.422 -2.158 1 89.92 27 ASN B C 1
ATOM 2610 O O . ASN B 1 27 ? 11.292 -10.75 -2.812 1 89.92 27 ASN B O 1
ATOM 2614 N N . ASP B 1 28 ? 13.092 -9.608 -2.54 1 90.6 28 ASP B N 1
ATOM 2615 C CA . ASP B 1 28 ? 13.129 -9.324 -3.971 1 90.6 28 ASP B CA 1
ATOM 2616 C C . ASP B 1 28 ? 14.328 -9.998 -4.634 1 90.6 28 ASP B C 1
ATOM 2618 O O . ASP B 1 28 ? 15.451 -9.912 -4.133 1 90.6 28 ASP B O 1
ATOM 2622 N N . ILE B 1 29 ? 14.103 -10.742 -5.588 1 89.82 29 ILE B N 1
ATOM 2623 C CA . ILE B 1 29 ? 15.076 -11.572 -6.291 1 89.82 29 ILE B CA 1
ATOM 2624 C C . ILE B 1 29 ? 15.296 -11.027 -7.7 1 89.82 29 ILE B C 1
ATOM 2626 O O . ILE B 1 29 ? 14.337 -10.799 -8.441 1 89.82 29 ILE B O 1
ATOM 2630 N N . ASP B 1 30 ? 16.524 -10.753 -8.002 1 88.38 30 ASP B N 1
ATOM 2631 C CA . ASP B 1 30 ? 16.955 -10.335 -9.332 1 88.38 30 ASP B CA 1
ATOM 2632 C C . ASP B 1 30 ? 18.233 -11.059 -9.748 1 88.38 30 ASP B C 1
ATOM 2634 O O . ASP B 1 30 ? 19.331 -10.673 -9.342 1 88.38 30 ASP B O 1
ATOM 2638 N N . CYS B 1 31 ? 18.035 -12.133 -10.543 1 86.86 31 CYS B N 1
ATOM 2639 C CA . CYS B 1 31 ? 19.21 -12.922 -10.896 1 86.86 31 CYS B CA 1
ATOM 2640 C C . CYS B 1 31 ? 19.038 -13.575 -12.262 1 86.86 31 CYS B C 1
ATOM 2642 O O . CYS B 1 31 ? 17.918 -13.689 -12.764 1 86.86 31 CYS B O 1
ATOM 2644 N N . THR B 1 32 ? 20.133 -13.916 -12.824 1 85.66 32 THR B N 1
ATOM 2645 C CA . THR B 1 32 ? 20.203 -14.716 -14.042 1 85.66 32 THR B CA 1
ATOM 2646 C C . THR B 1 32 ? 21.124 -15.918 -13.846 1 85.66 32 THR B C 1
ATOM 2648 O O . THR B 1 32 ? 22.346 -15.791 -13.937 1 85.66 32 THR B O 1
ATOM 2651 N N . PRO B 1 33 ? 20.522 -17.067 -13.621 1 81.15 33 PRO B N 1
ATOM 2652 C CA . PRO B 1 33 ? 21.375 -18.239 -13.41 1 81.15 33 PRO B CA 1
ATOM 2653 C C . PRO B 1 33 ? 22.281 -18.531 -14.604 1 81.15 33 PRO B C 1
ATOM 2655 O O . PRO B 1 33 ? 21.846 -18.427 -15.754 1 81.15 33 PRO B O 1
ATOM 2658 N N . GLN B 1 34 ? 23.481 -18.791 -14.279 1 80.35 34 GLN B N 1
ATOM 2659 C CA . GLN B 1 34 ? 24.451 -19.082 -15.329 1 80.35 34 GLN B CA 1
ATOM 2660 C C . GLN B 1 34 ? 24.273 -20.5 -15.865 1 80.35 34 GLN B C 1
ATOM 2662 O O . GLN B 1 34 ? 24.63 -20.786 -17.01 1 80.35 34 GLN B O 1
ATOM 2667 N N . GLU B 1 35 ? 23.761 -21.429 -15.094 1 80.23 35 GLU B N 1
ATOM 2668 C CA . GLU B 1 35 ? 23.452 -22.807 -15.465 1 80.23 35 GLU B CA 1
ATOM 2669 C C . GLU B 1 35 ? 22.075 -23.222 -14.954 1 80.23 35 GLU B C 1
ATOM 2671 O O . GLU B 1 35 ? 21.473 -22.52 -14.138 1 80.23 35 GLU B O 1
ATOM 2676 N N . ASN B 1 36 ? 21.589 -24.301 -15.518 1 78.01 36 ASN B N 1
ATOM 2677 C CA . ASN B 1 36 ? 20.375 -24.872 -14.947 1 78.01 36 ASN B CA 1
ATOM 2678 C C . ASN B 1 36 ? 20.535 -25.155 -13.456 1 78.01 36 ASN B C 1
ATOM 2680 O O . ASN B 1 36 ? 21.545 -25.721 -13.032 1 78.01 36 ASN B O 1
ATOM 2684 N N . GLN B 1 37 ? 19.574 -24.648 -12.764 1 81.5 37 GLN B N 1
ATOM 2685 C CA . GLN B 1 37 ? 19.686 -24.785 -11.315 1 81.5 37 GLN B CA 1
ATOM 2686 C C . GLN B 1 37 ? 18.411 -25.375 -10.719 1 81.5 37 GLN B C 1
ATOM 2688 O O . GLN B 1 37 ? 17.307 -25.061 -11.168 1 81.5 37 GLN B O 1
ATOM 2693 N N . LEU B 1 38 ? 18.604 -26.264 -9.817 1 80.92 38 LEU B N 1
ATOM 2694 C CA . LEU B 1 38 ? 17.542 -26.734 -8.934 1 80.92 38 LEU B CA 1
ATOM 2695 C C . LEU B 1 38 ? 17.691 -26.135 -7.539 1 80.92 38 LEU B C 1
ATOM 2697 O O . LEU B 1 38 ? 18.693 -26.374 -6.86 1 80.92 38 LEU B O 1
ATOM 2701 N N . VAL B 1 39 ? 16.803 -25.314 -7.21 1 84.7 39 VAL B N 1
ATOM 2702 C CA . VAL B 1 39 ? 16.861 -24.648 -5.913 1 84.7 39 VAL B CA 1
ATOM 2703 C C . VAL B 1 39 ? 15.814 -25.247 -4.977 1 84.7 39 VAL B C 1
ATOM 2705 O O . VAL B 1 39 ? 14.62 -25.244 -5.288 1 84.7 39 VAL B O 1
ATOM 2708 N N . VAL B 1 40 ? 16.291 -25.702 -3.884 1 85.47 40 VAL B N 1
ATOM 2709 C CA . VAL B 1 40 ? 15.378 -26.199 -2.86 1 85.47 40 VAL B CA 1
ATOM 2710 C C . VAL B 1 40 ? 15.012 -25.068 -1.902 1 85.47 40 VAL B C 1
ATOM 2712 O O . VAL B 1 40 ? 15.892 -24.404 -1.348 1 85.47 40 VAL B O 1
ATOM 2715 N N . ALA B 1 41 ? 13.757 -24.82 -1.843 1 84.87 41 ALA B N 1
ATOM 2716 C CA . ALA B 1 41 ? 13.285 -23.738 -0.983 1 84.87 41 ALA B CA 1
ATOM 2717 C C . ALA B 1 41 ? 12.365 -24.27 0.113 1 84.87 41 ALA B C 1
ATOM 2719 O O . ALA B 1 41 ? 11.501 -25.11 -0.147 1 84.87 41 ALA B O 1
ATOM 2720 N N . GLU B 1 42 ? 12.637 -23.798 1.317 1 85.2 42 GLU B N 1
ATOM 2721 C CA . GLU B 1 42 ? 11.762 -24.11 2.444 1 85.2 42 GLU B CA 1
ATOM 2722 C C . GLU B 1 42 ? 10.844 -22.936 2.771 1 85.2 42 GLU B C 1
ATOM 2724 O O . GLU B 1 42 ? 11.289 -21.787 2.817 1 85.2 42 GLU B O 1
ATOM 2729 N N . SER B 1 43 ? 9.606 -23.269 2.839 1 84.86 43 SER B N 1
ATOM 2730 C CA . SER B 1 43 ? 8.636 -22.251 3.228 1 84.86 43 SER B CA 1
ATOM 2731 C C . SER B 1 43 ? 8.123 -22.489 4.645 1 84.86 43 SER B C 1
ATOM 2733 O O . SER B 1 43 ? 7.728 -23.606 4.988 1 84.86 43 SER B O 1
ATOM 2735 N N . LEU B 1 44 ? 8.189 -21.534 5.467 1 85.72 44 LEU B N 1
ATOM 2736 C CA . LEU B 1 44 ? 7.634 -21.583 6.815 1 85.72 44 LEU B CA 1
ATOM 2737 C C . LEU B 1 44 ? 6.11 -21.556 6.778 1 85.72 44 LEU B C 1
ATOM 2739 O O . LEU B 1 44 ? 5.517 -21.143 5.779 1 85.72 44 LEU B O 1
ATOM 2743 N N . PRO B 1 45 ? 5.5 -22.121 7.905 1 90.71 45 PRO B N 1
ATOM 2744 C CA . PRO B 1 45 ? 4.037 -22.063 7.957 1 90.71 45 PRO B CA 1
ATOM 2745 C C . PRO B 1 45 ? 3.496 -20.647 7.778 1 90.71 45 PRO B C 1
ATOM 2747 O O . PRO B 1 45 ? 4.052 -19.695 8.333 1 90.71 45 PRO B O 1
ATOM 2750 N N . GLY B 1 46 ? 2.538 -20.56 6.977 1 93.45 46 GLY B N 1
ATOM 2751 C CA . GLY B 1 46 ? 1.932 -19.257 6.753 1 93.45 46 GLY B CA 1
ATOM 2752 C C . GLY B 1 46 ? 1.495 -19.041 5.316 1 93.45 46 GLY B C 1
ATOM 2753 O O . GLY B 1 46 ? 1.211 -20.001 4.597 1 93.45 46 GLY B O 1
ATOM 2754 N N . LEU B 1 47 ? 1.255 -17.804 4.993 1 94.37 47 LEU B N 1
ATOM 2755 C CA . LEU B 1 47 ? 0.81 -17.399 3.664 1 94.37 47 LEU B CA 1
ATOM 2756 C C . LEU B 1 47 ? 1.964 -16.812 2.859 1 94.37 47 LEU B C 1
ATOM 2758 O O . LEU B 1 47 ? 2.74 -16.005 3.376 1 94.37 47 LEU B O 1
ATOM 2762 N N . THR B 1 48 ? 2.17 -17.28 1.684 1 94.69 48 THR B N 1
ATOM 2763 C CA . THR B 1 48 ? 3.221 -16.77 0.811 1 94.69 48 THR B CA 1
ATOM 2764 C C . THR B 1 48 ? 2.629 -16.224 -0.486 1 94.69 48 THR B C 1
ATOM 2766 O O . THR B 1 48 ? 1.738 -16.84 -1.075 1 94.69 48 THR B O 1
ATOM 2769 N N . LEU B 1 49 ? 3.047 -15.094 -0.859 1 96.2 49 LEU B N 1
ATOM 2770 C CA . LEU B 1 49 ? 2.683 -14.445 -2.114 1 96.2 49 LEU B CA 1
ATOM 2771 C C . LEU B 1 49 ? 3.92 -14.176 -2.965 1 96.2 49 LEU B C 1
ATOM 2773 O O . LEU B 1 49 ? 4.835 -13.471 -2.532 1 96.2 49 LEU B O 1
ATOM 2777 N N . CYS B 1 50 ? 4.002 -14.762 -4.136 1 95.79 50 CYS B N 1
ATOM 2778 C CA . CYS B 1 50 ? 5.13 -14.589 -5.044 1 95.79 50 CYS B CA 1
ATOM 2779 C C . CYS B 1 50 ? 4.69 -13.915 -6.338 1 95.79 50 CYS B C 1
ATOM 2781 O O . CYS B 1 50 ? 3.794 -14.407 -7.026 1 95.79 50 CYS B O 1
ATOM 2783 N N . VAL B 1 51 ? 5.226 -12.848 -6.618 1 95.54 51 VAL B N 1
ATOM 2784 C CA . VAL B 1 51 ? 4.982 -12.158 -7.88 1 95.54 51 VAL B CA 1
ATOM 2785 C C . VAL B 1 51 ? 6.17 -12.358 -8.817 1 95.54 51 VAL B C 1
ATOM 2787 O O . VAL B 1 51 ? 7.285 -11.923 -8.518 1 95.54 51 VAL B O 1
ATOM 2790 N N . LEU B 1 52 ? 5.959 -12.982 -9.916 1 92.72 52 LEU B N 1
ATOM 2791 C CA . LEU B 1 52 ? 6.99 -13.234 -10.918 1 92.72 52 LEU B CA 1
ATOM 2792 C C . LEU B 1 52 ? 6.903 -12.22 -12.053 1 92.72 52 LEU B C 1
ATOM 2794 O O . LEU B 1 52 ? 6.044 -12.335 -12.931 1 92.72 52 LEU B O 1
ATOM 2798 N N . LEU B 1 53 ? 7.781 -11.286 -12.013 1 87.95 53 LEU B N 1
ATOM 2799 C CA . LEU B 1 53 ? 7.815 -10.292 -13.08 1 87.95 53 LEU B CA 1
ATOM 2800 C C . LEU B 1 53 ? 8.488 -10.857 -14.327 1 87.95 53 LEU B C 1
ATOM 2802 O O . LEU B 1 53 ? 8.021 -10.631 -15.446 1 87.95 53 LEU B O 1
ATOM 2806 N N . GLU B 1 54 ? 9.607 -11.457 -14.147 1 84.87 54 GLU B N 1
ATOM 2807 C CA . GLU B 1 54 ? 10.344 -12.24 -15.134 1 84.87 54 GLU B CA 1
ATOM 2808 C C . GLU B 1 54 ? 10.75 -13.599 -14.569 1 84.87 54 GLU B C 1
ATOM 2810 O O . GLU B 1 54 ? 11.339 -13.677 -13.489 1 84.87 54 GLU B O 1
ATOM 2815 N N . ALA B 1 55 ? 10.355 -14.565 -15.274 1 85.51 55 ALA B N 1
ATOM 2816 C CA . ALA B 1 55 ? 10.672 -15.897 -14.767 1 85.51 55 ALA B CA 1
ATOM 2817 C C . ALA B 1 55 ? 10.36 -16.969 -15.807 1 85.51 55 ALA B C 1
ATOM 2819 O O . ALA B 1 55 ? 9.525 -16.761 -16.69 1 85.51 55 ALA B O 1
ATOM 2820 N N . SER B 1 56 ? 11.076 -17.988 -15.714 1 79.29 56 SER B N 1
ATOM 2821 C CA . SER B 1 56 ? 10.813 -19.215 -16.46 1 79.29 56 SER B CA 1
ATOM 2822 C C . SER B 1 56 ? 11.286 -20.443 -15.689 1 79.29 56 SER B C 1
ATOM 2824 O O . SER B 1 56 ? 12.358 -20.425 -15.081 1 79.29 56 SER B O 1
ATOM 2826 N N . GLY B 1 57 ? 10.364 -21.413 -15.534 1 79.12 57 GLY B N 1
ATOM 2827 C CA . GLY B 1 57 ? 10.745 -22.633 -14.839 1 79.12 57 GLY B CA 1
ATOM 2828 C C . GLY B 1 57 ? 9.561 -23.386 -14.263 1 79.12 57 GLY B C 1
ATOM 2829 O O . GLY B 1 57 ? 8.44 -23.265 -14.761 1 79.12 57 GLY B O 1
ATOM 2830 N N . HIS B 1 58 ? 9.818 -24.276 -13.411 1 77.12 58 HIS B N 1
ATOM 2831 C CA . HIS B 1 58 ? 8.746 -25.004 -12.74 1 77.12 58 HIS B CA 1
ATOM 2832 C C . HIS B 1 58 ? 9.129 -25.348 -11.304 1 77.12 58 HIS B C 1
ATOM 2834 O O . HIS B 1 58 ? 10.312 -25.357 -10.958 1 77.12 58 HIS B O 1
ATOM 2840 N N . SER B 1 59 ? 8.093 -25.508 -10.552 1 82.58 59 SER B N 1
ATOM 2841 C CA . SER B 1 59 ? 8.259 -25.919 -9.162 1 82.58 59 SER B CA 1
ATOM 2842 C C . SER B 1 59 ? 7.658 -27.299 -8.918 1 82.58 59 SER B C 1
ATOM 2844 O O . SER B 1 59 ? 6.602 -27.627 -9.462 1 82.58 59 SER B O 1
ATOM 2846 N N . ILE B 1 60 ? 8.381 -28.11 -8.195 1 79.47 60 ILE B N 1
ATOM 2847 C CA . ILE B 1 60 ? 7.837 -29.353 -7.661 1 79.47 60 ILE B CA 1
ATOM 2848 C C . ILE B 1 60 ? 7.484 -29.171 -6.186 1 79.47 60 ILE B C 1
ATOM 2850 O O . ILE B 1 60 ? 8.362 -28.917 -5.358 1 79.47 60 ILE B O 1
ATOM 2854 N N . LEU B 1 61 ? 6.213 -29.345 -5.921 1 82.69 61 LEU B N 1
ATOM 2855 C CA . LEU B 1 61 ? 5.72 -29.07 -4.576 1 82.69 61 LEU B CA 1
ATOM 2856 C C . LEU B 1 61 ? 5.844 -30.304 -3.689 1 82.69 61 LEU B C 1
ATOM 2858 O O . LEU B 1 61 ? 6.349 -31.34 -4.126 1 82.69 61 LEU B O 1
ATOM 2862 N N . ALA B 1 62 ? 5.536 -30.14 -2.434 1 79.84 62 ALA B N 1
ATOM 2863 C CA . ALA B 1 62 ? 5.737 -31.188 -1.437 1 79.84 62 ALA B CA 1
ATOM 2864 C C . ALA B 1 62 ? 4.999 -32.466 -1.828 1 79.84 62 ALA B C 1
ATOM 2866 O O . ALA B 1 62 ? 5.461 -33.571 -1.536 1 79.84 62 ALA B O 1
ATOM 2867 N N . ASP B 1 63 ? 3.829 -32.36 -2.507 1 73.7 63 ASP B N 1
ATOM 2868 C CA . ASP B 1 63 ? 3.048 -33.527 -2.906 1 73.7 63 ASP B CA 1
ATOM 2869 C C . ASP B 1 63 ? 3.457 -34.012 -4.295 1 73.7 63 ASP B C 1
ATOM 2871 O O . ASP B 1 63 ? 2.734 -34.787 -4.925 1 73.7 63 ASP B O 1
ATOM 2875 N N . ARG B 1 64 ? 4.501 -33.399 -4.841 1 74.56 64 ARG B N 1
ATOM 2876 C CA . ARG B 1 64 ? 5.111 -33.786 -6.109 1 74.56 64 ARG B CA 1
ATOM 2877 C C . ARG B 1 64 ? 4.345 -33.193 -7.287 1 74.56 64 ARG B C 1
ATOM 2879 O O . ARG B 1 64 ? 4.622 -33.522 -8.443 1 74.56 64 ARG B O 1
ATOM 2886 N N . THR B 1 65 ? 3.419 -32.331 -6.864 1 67.75 65 THR B N 1
ATOM 2887 C CA . THR B 1 65 ? 2.764 -31.592 -7.938 1 67.75 65 THR B CA 1
ATOM 2888 C C . THR B 1 65 ? 3.751 -30.654 -8.628 1 67.75 65 THR B C 1
ATOM 2890 O O . THR B 1 65 ? 4.531 -29.968 -7.965 1 67.75 65 THR B O 1
ATOM 2893 N N . CYS B 1 66 ? 3.792 -30.672 -9.859 1 71.47 66 CYS B N 1
ATOM 2894 C CA . CYS B 1 66 ? 4.657 -29.788 -10.633 1 71.47 66 CYS B CA 1
ATOM 2895 C C . CYS B 1 66 ? 3.886 -28.574 -11.136 1 71.47 66 CYS B C 1
ATOM 2897 O O . CYS B 1 66 ? 2.844 -28.718 -11.778 1 71.47 66 CYS B O 1
ATOM 2899 N N . ILE B 1 67 ? 4.361 -27.456 -10.842 1 73.26 67 ILE B N 1
ATOM 2900 C CA . ILE B 1 67 ? 3.721 -26.216 -11.269 1 73.26 67 ILE B CA 1
ATOM 2901 C C . ILE B 1 67 ? 4.694 -25.4 -12.117 1 73.26 67 ILE B C 1
ATOM 2903 O O . ILE B 1 67 ? 5.741 -24.969 -11.629 1 73.26 67 ILE B O 1
ATOM 2907 N N . PRO B 1 68 ? 4.367 -25.221 -13.314 1 73.86 68 PRO B N 1
ATOM 2908 C CA . PRO B 1 68 ? 5.196 -24.31 -14.106 1 73.86 68 PRO B CA 1
ATOM 2909 C C . PRO B 1 68 ? 4.99 -22.845 -13.727 1 73.86 68 PRO B C 1
ATOM 2911 O O . PRO B 1 68 ? 3.917 -22.473 -13.245 1 73.86 68 PRO B O 1
ATOM 2914 N N . PHE B 1 69 ? 6.024 -22.041 -13.842 1 78.56 69 PHE B N 1
ATOM 2915 C CA . PHE B 1 69 ? 5.856 -20.608 -13.637 1 78.56 69 PHE B CA 1
ATOM 2916 C C . PHE B 1 69 ? 6.543 -19.817 -14.744 1 78.56 69 PHE B C 1
ATOM 2918 O O . PHE B 1 69 ? 7.557 -20.257 -15.29 1 78.56 69 PHE B O 1
ATOM 2925 N N . THR B 1 70 ? 5.879 -18.7 -15.175 1 76.32 70 THR B N 1
ATOM 2926 C CA . THR B 1 70 ? 6.365 -17.782 -16.199 1 76.32 70 THR B CA 1
ATOM 2927 C C . THR B 1 70 ? 6.253 -16.335 -15.726 1 76.32 70 THR B C 1
ATOM 2929 O O . THR B 1 70 ? 5.867 -16.079 -14.583 1 76.32 70 THR B O 1
ATOM 2932 N N . SER B 1 71 ? 6.643 -15.425 -16.605 1 78.41 71 SER B N 1
ATOM 2933 C CA . SER B 1 71 ? 6.582 -14.004 -16.281 1 78.41 71 SER B CA 1
ATOM 2934 C C . SER B 1 71 ? 5.144 -13.547 -16.063 1 78.41 71 SER B C 1
ATOM 2936 O O . SER B 1 71 ? 4.21 -14.141 -16.606 1 78.41 71 SER B O 1
ATOM 2938 N N . ASP B 1 72 ? 4.995 -12.661 -15.226 1 81.03 72 ASP B N 1
ATOM 2939 C CA . ASP B 1 72 ? 3.739 -11.963 -14.969 1 81.03 72 ASP B CA 1
ATOM 2940 C C . ASP B 1 72 ? 2.703 -12.904 -14.358 1 81.03 72 ASP B C 1
ATOM 2942 O O . ASP B 1 72 ? 1.571 -12.985 -14.839 1 81.03 72 ASP B O 1
ATOM 2946 N N . GLN B 1 73 ? 3.19 -13.638 -13.387 1 87.09 73 GLN B N 1
ATOM 2947 C CA . GLN B 1 73 ? 2.32 -14.528 -12.625 1 87.09 73 GLN B CA 1
ATOM 2948 C C . GLN B 1 73 ? 2.406 -14.236 -11.13 1 87.09 73 GLN B C 1
ATOM 2950 O O . GLN B 1 73 ? 3.404 -13.688 -10.656 1 87.09 73 GLN B O 1
ATOM 2955 N N . VAL B 1 74 ? 1.301 -14.592 -10.445 1 92.76 74 VAL B N 1
ATOM 2956 C CA . VAL B 1 74 ? 1.242 -14.504 -8.99 1 92.76 74 VAL B CA 1
ATOM 2957 C C . VAL B 1 74 ? 0.891 -15.869 -8.403 1 92.76 74 VAL B C 1
ATOM 2959 O O . VAL B 1 74 ? -0.005 -16.554 -8.901 1 92.76 74 VAL B O 1
ATOM 2962 N N . LEU B 1 75 ? 1.661 -16.289 -7.523 1 92.44 75 LEU B N 1
ATOM 2963 C CA . LEU B 1 75 ? 1.365 -17.501 -6.768 1 92.44 75 LEU B CA 1
ATOM 2964 C C . LEU B 1 75 ? 0.965 -17.166 -5.335 1 92.44 75 LEU B C 1
ATOM 2966 O O . LEU B 1 75 ? 1.696 -16.466 -4.63 1 92.44 75 LEU B O 1
ATOM 2970 N N . LEU B 1 76 ? -0.203 -17.53 -4.942 1 94.03 76 LEU B N 1
ATOM 2971 C CA . LEU B 1 76 ? -0.66 -17.422 -3.561 1 94.03 76 LEU B CA 1
ATOM 2972 C C . LEU B 1 76 ? -0.777 -18.8 -2.918 1 94.03 76 LEU B C 1
ATOM 2974 O O . LEU B 1 76 ? -1.497 -19.666 -3.421 1 94.03 76 LEU B O 1
ATOM 2978 N N . SER B 1 77 ? -0.039 -18.993 -1.867 1 93.62 77 SER B N 1
ATOM 2979 C CA . SER B 1 77 ? -0.079 -20.306 -1.231 1 93.62 77 SER B CA 1
ATOM 2980 C C . SER B 1 77 ? -0.166 -20.183 0.286 1 93.62 77 SER B C 1
ATOM 2982 O O . SER B 1 77 ? 0.363 -19.234 0.869 1 93.62 77 SER B O 1
ATOM 2984 N N . PHE B 1 78 ? -0.848 -21.089 0.916 1 94.05 78 PHE B N 1
ATOM 2985 C CA . PHE B 1 78 ? -0.919 -21.22 2.366 1 94.05 78 PHE B CA 1
ATOM 2986 C C . PHE B 1 78 ? -0.619 -22.651 2.796 1 94.05 78 PHE B C 1
ATOM 2988 O O . PHE B 1 78 ? -1.058 -23.604 2.149 1 94.05 78 PHE B O 1
ATOM 2995 N N . SER B 1 79 ? 0.21 -22.79 3.85 1 92.97 79 SER B N 1
ATOM 2996 C CA . SER B 1 79 ? 0.444 -24.08 4.491 1 92.97 79 SER B CA 1
ATOM 2997 C C . SER B 1 79 ? 0.548 -23.934 6.005 1 92.97 79 SER B C 1
ATOM 2999 O O . SER B 1 79 ? 1.269 -23.067 6.503 1 92.97 79 SER B O 1
ATOM 3001 N N . PRO B 1 80 ? -0.18 -24.7 6.798 1 89.92 80 PRO B N 1
ATOM 3002 C CA . PRO B 1 80 ? -0.07 -24.661 8.258 1 89.92 80 PRO B CA 1
ATOM 3003 C C . PRO B 1 80 ? 1.225 -25.288 8.77 1 89.92 80 PRO B C 1
ATOM 3005 O O . PRO B 1 80 ? 1.569 -25.131 9.944 1 89.92 80 PRO B O 1
ATOM 3008 N N . THR B 1 81 ? 1.979 -26.002 7.864 1 89.61 81 THR B N 1
ATOM 3009 C CA . THR B 1 81 ? 3.244 -26.635 8.218 1 89.61 81 THR B CA 1
ATOM 3010 C C . THR B 1 81 ? 4.345 -26.226 7.245 1 89.61 81 THR B C 1
ATOM 3012 O O . THR B 1 81 ? 4.064 -25.699 6.166 1 89.61 81 THR B O 1
ATOM 3015 N N . ALA B 1 82 ? 5.538 -26.43 7.708 1 88.68 82 ALA B N 1
ATOM 3016 C CA . ALA B 1 82 ? 6.662 -26.167 6.813 1 88.68 82 ALA B CA 1
ATOM 3017 C C . ALA B 1 82 ? 6.604 -27.065 5.581 1 88.68 82 ALA B C 1
ATOM 3019 O O . ALA B 1 82 ? 6.19 -28.224 5.669 1 88.68 82 ALA B O 1
ATOM 3020 N N . SER B 1 83 ? 6.91 -26.503 4.478 1 87.19 83 SER B N 1
ATOM 3021 C CA . SER B 1 83 ? 6.892 -27.258 3.229 1 87.19 83 SER B CA 1
ATOM 3022 C C . SER B 1 83 ? 8.154 -27.003 2.411 1 87.19 83 SER B C 1
ATOM 3024 O O . SER B 1 83 ? 8.816 -25.978 2.585 1 87.19 83 SER B O 1
ATOM 3026 N N . VAL B 1 84 ? 8.469 -27.962 1.634 1 85.22 84 VAL B N 1
ATOM 3027 C CA . VAL B 1 84 ? 9.652 -27.862 0.786 1 85.22 84 VAL B CA 1
ATOM 3028 C C . VAL B 1 84 ? 9.242 -27.936 -0.683 1 85.22 84 VAL B C 1
ATOM 3030 O O . VAL B 1 84 ? 8.36 -28.715 -1.05 1 85.22 84 VAL B O 1
ATOM 3033 N N . SER B 1 85 ? 9.79 -27.114 -1.45 1 85.58 85 SER B N 1
ATOM 3034 C CA . SER B 1 85 ? 9.59 -27.163 -2.895 1 85.58 85 SER B CA 1
ATOM 3035 C C . SER B 1 85 ? 10.921 -27.145 -3.638 1 85.58 85 SER B C 1
ATOM 3037 O O . SER B 1 85 ? 11.934 -26.698 -3.097 1 85.58 85 SER B O 1
ATOM 3039 N N . GLU B 1 86 ? 10.91 -27.741 -4.765 1 83.65 86 GLU B N 1
ATOM 3040 C CA . GLU B 1 86 ? 12.054 -27.706 -5.671 1 83.65 86 GLU B CA 1
ATOM 3041 C C . GLU B 1 86 ? 11.763 -26.842 -6.894 1 83.65 86 GLU B C 1
ATOM 3043 O O . GLU B 1 86 ? 10.806 -27.098 -7.629 1 83.65 86 GLU B O 1
ATOM 3048 N N . ASN B 1 87 ? 12.597 -25.827 -7.018 1 86.72 87 ASN B N 1
ATOM 3049 C CA . ASN B 1 87 ? 12.402 -24.904 -8.131 1 86.72 87 ASN B CA 1
ATOM 3050 C C . ASN B 1 87 ? 13.481 -25.076 -9.197 1 86.72 87 ASN B C 1
ATOM 3052 O O . ASN B 1 87 ? 14.671 -24.938 -8.909 1 86.72 87 ASN B O 1
ATOM 3056 N N . TYR B 1 88 ? 13.034 -25.396 -10.29 1 81.3 88 TYR B N 1
ATOM 3057 C CA . TYR B 1 88 ? 13.945 -25.502 -11.425 1 81.3 88 TYR B CA 1
ATOM 3058 C C . TYR B 1 88 ? 14.041 -24.178 -12.172 1 81.3 88 TYR B C 1
ATOM 3060 O O . TYR B 1 88 ? 13.034 -23.655 -12.654 1 81.3 88 TYR B O 1
ATOM 3068 N N . LEU B 1 89 ? 15.268 -23.666 -12.299 1 84.88 89 LEU B N 1
ATOM 3069 C CA . LEU B 1 89 ? 15.558 -22.416 -12.993 1 84.88 89 LEU B CA 1
ATOM 3070 C C . LEU B 1 89 ? 16.45 -22.661 -14.205 1 84.88 89 LEU B C 1
ATOM 3072 O O . LEU B 1 89 ? 17.604 -23.07 -14.059 1 84.88 89 LEU B O 1
ATOM 3076 N N . PRO B 1 90 ? 15.951 -22.369 -15.352 1 76.28 90 PRO B N 1
ATOM 3077 C CA . PRO B 1 90 ? 16.755 -22.607 -16.553 1 76.28 90 PRO B CA 1
ATOM 3078 C C . PRO B 1 90 ? 17.912 -21.62 -16.693 1 76.28 90 PRO B C 1
ATOM 3080 O O . PRO B 1 90 ? 17.793 -20.461 -16.286 1 76.28 90 PRO B O 1
ATOM 3083 N N . SER B 1 91 ? 18.988 -22.045 -17.268 1 78.41 91 SER B N 1
ATOM 3084 C CA . SER B 1 91 ? 20.179 -21.238 -17.511 1 78.41 91 SER B CA 1
ATOM 3085 C C . SER B 1 91 ? 19.858 -20.025 -18.378 1 78.41 91 SER B C 1
ATOM 3087 O O . SER B 1 91 ? 19.074 -20.122 -19.324 1 78.41 91 SER B O 1
ATOM 3089 N N . GLN B 1 92 ? 20.432 -18.846 -17.952 1 75.2 92 GLN B N 1
ATOM 3090 C CA . GLN B 1 92 ? 20.461 -17.613 -18.732 1 75.2 92 GLN B CA 1
ATOM 3091 C C . GLN B 1 92 ? 19.076 -16.978 -18.808 1 75.2 92 GLN B C 1
ATOM 3093 O O . GLN B 1 92 ? 18.825 -16.124 -19.662 1 75.2 92 GLN B O 1
ATOM 3098 N N . GLN B 1 93 ? 18.162 -17.539 -18.034 1 77.37 93 GLN B N 1
ATOM 3099 C CA . GLN B 1 93 ? 16.851 -16.906 -17.939 1 77.37 93 GLN B CA 1
ATOM 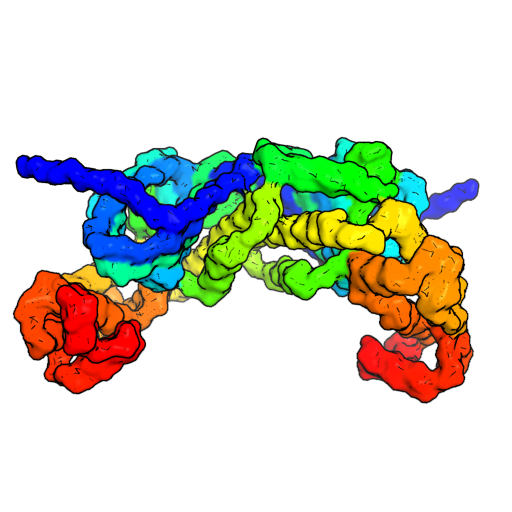3100 C C . GLN B 1 93 ? 16.745 -16.044 -16.685 1 77.37 93 GLN B C 1
ATOM 3102 O O . GLN B 1 93 ? 17.053 -16.502 -15.582 1 77.37 93 GLN B O 1
ATOM 3107 N N . LYS B 1 94 ? 16.338 -14.859 -16.944 1 84.27 94 LYS B N 1
ATOM 3108 C CA . LYS B 1 94 ? 16.257 -13.898 -15.848 1 84.27 94 LYS B CA 1
ATOM 3109 C C . LYS B 1 94 ? 15.122 -14.25 -14.89 1 84.27 94 LYS B C 1
ATOM 3111 O O . LYS B 1 94 ? 14.049 -14.677 -15.322 1 84.27 94 LYS B O 1
ATOM 3116 N N . LEU B 1 95 ? 15.385 -14.136 -13.66 1 90.16 95 LEU B N 1
ATOM 3117 C CA . LEU B 1 95 ? 14.386 -14.274 -12.606 1 90.16 95 LEU B CA 1
ATOM 3118 C C . LEU B 1 95 ? 14.257 -12.983 -11.806 1 90.16 95 LEU B C 1
ATOM 3120 O O . LEU B 1 95 ? 15.201 -12.571 -11.128 1 90.16 95 LEU B O 1
ATOM 3124 N N . ARG B 1 96 ? 13.172 -12.292 -11.998 1 91.27 96 ARG B N 1
ATOM 3125 C CA . ARG B 1 96 ? 12.793 -11.14 -11.186 1 91.27 96 ARG B CA 1
ATOM 3126 C C . ARG B 1 96 ? 11.48 -11.397 -10.452 1 91.27 96 ARG B C 1
ATOM 3128 O O . ARG B 1 96 ? 10.43 -11.543 -11.08 1 91.27 96 ARG B O 1
ATOM 3135 N N . ALA B 1 97 ? 11.581 -11.549 -9.164 1 94.59 97 ALA B N 1
ATOM 3136 C CA . ALA B 1 97 ? 10.394 -11.944 -8.409 1 94.59 97 ALA B CA 1
ATOM 3137 C C . ALA B 1 97 ? 10.374 -11.282 -7.034 1 94.59 97 ALA B C 1
ATOM 3139 O O . ALA B 1 97 ? 11.423 -10.916 -6.498 1 94.59 97 ALA B O 1
ATOM 3140 N N . ILE B 1 98 ? 9.196 -11.052 -6.515 1 94.91 98 ILE B N 1
ATOM 3141 C CA . ILE B 1 98 ? 8.978 -10.632 -5.135 1 94.91 98 ILE B CA 1
ATOM 3142 C C . ILE B 1 98 ? 8.304 -11.757 -4.354 1 94.91 98 ILE B C 1
ATOM 3144 O O . ILE B 1 98 ? 7.276 -12.289 -4.781 1 94.91 98 ILE B O 1
ATOM 3148 N N . ASP B 1 99 ? 8.89 -12.111 -3.299 1 93.7 99 ASP B N 1
ATOM 3149 C CA . ASP B 1 99 ? 8.324 -13.123 -2.412 1 93.7 99 ASP B CA 1
ATOM 3150 C C . ASP B 1 99 ? 7.951 -12.522 -1.059 1 93.7 99 ASP B C 1
ATOM 3152 O O . ASP B 1 99 ? 8.823 -12.08 -0.308 1 93.7 99 ASP B O 1
ATOM 3156 N N . ALA B 1 100 ? 6.708 -12.532 -0.753 1 94.94 100 ALA B N 1
ATOM 3157 C CA . ALA B 1 100 ? 6.229 -12.035 0.535 1 94.94 100 ALA B CA 1
ATOM 3158 C C . ALA B 1 100 ? 5.709 -13.177 1.404 1 94.94 100 ALA B C 1
ATOM 3160 O O . ALA B 1 100 ? 4.876 -13.972 0.962 1 94.94 100 ALA B O 1
ATOM 3161 N N . HIS B 1 101 ? 6.204 -13.252 2.582 1 93.71 101 HIS B N 1
ATOM 3162 C CA . HIS B 1 101 ? 5.776 -14.263 3.542 1 93.71 101 HIS B CA 1
ATOM 3163 C C . HIS B 1 101 ? 5.053 -13.628 4.725 1 93.71 101 HIS B C 1
ATOM 3165 O O . HIS B 1 101 ? 5.584 -12.719 5.367 1 93.71 101 HIS B O 1
ATOM 3171 N N . PHE B 1 102 ? 3.857 -14.15 4.982 1 92.94 102 PHE B N 1
ATOM 3172 C CA . PHE B 1 102 ? 3.054 -13.703 6.113 1 92.94 102 PHE B CA 1
ATOM 3173 C C . PHE B 1 102 ? 2.904 -14.816 7.144 1 92.94 102 PHE B C 1
ATOM 3175 O O . PHE B 1 102 ? 2.321 -15.863 6.855 1 92.94 102 PHE B O 1
ATOM 3182 N N . THR B 1 103 ? 3.374 -14.575 8.322 1 87.82 103 THR B N 1
ATOM 3183 C CA . THR B 1 103 ? 3.213 -15.568 9.378 1 87.82 103 THR B CA 1
ATOM 3184 C C . THR B 1 103 ? 1.756 -15.653 9.823 1 87.82 103 THR B C 1
ATOM 3186 O O . THR B 1 103 ? 0.968 -14.74 9.566 1 87.82 103 THR B O 1
ATOM 3189 N N . ALA B 1 104 ? 1.437 -16.759 10.488 1 79.1 104 ALA B N 1
ATOM 3190 C CA . ALA B 1 104 ? 0.095 -16.914 11.045 1 79.1 104 ALA B CA 1
ATOM 3191 C C . ALA B 1 104 ? -0.217 -15.801 12.041 1 79.1 104 ALA B C 1
ATOM 3193 O O . ALA B 1 104 ? -1.356 -15.335 12.125 1 79.1 104 ALA B O 1
ATOM 3194 N N . GLU B 1 105 ? 0.757 -15.401 12.711 1 77.74 105 GLU B N 1
ATOM 3195 C CA . GLU B 1 105 ? 0.601 -14.324 13.685 1 77.74 105 GLU B CA 1
ATOM 3196 C C . GLU B 1 105 ? 0.268 -13.003 12.997 1 77.74 105 GLU B C 1
ATOM 3198 O O . GLU B 1 105 ? -0.591 -12.253 13.467 1 77.74 105 GLU B O 1
ATOM 3203 N N . ALA B 1 106 ? 0.983 -12.759 11.909 1 80.52 106 ALA B N 1
ATOM 3204 C CA . ALA B 1 106 ? 0.738 -11.525 11.168 1 80.52 106 ALA B CA 1
ATOM 3205 C C . ALA B 1 106 ? -0.687 -11.487 10.621 1 80.52 106 ALA B C 1
ATOM 3207 O O . ALA B 1 106 ? -1.35 -10.449 10.672 1 80.52 106 ALA B O 1
ATOM 3208 N N . LEU B 1 107 ? -1.153 -12.602 10.17 1 79.94 107 LEU B N 1
ATOM 3209 C CA . LEU B 1 107 ? -2.489 -12.675 9.588 1 79.94 107 LEU B CA 1
ATOM 3210 C C . LEU B 1 107 ? -3.557 -12.666 10.676 1 79.94 107 LEU B C 1
ATOM 3212 O O . LEU B 1 107 ? -4.666 -12.173 10.459 1 79.94 107 LEU B O 1
ATOM 3216 N N . GLY B 1 108 ? -3.235 -13.343 11.746 1 75 108 GLY B N 1
ATOM 3217 C CA . GLY B 1 108 ? -4.169 -13.431 12.857 1 75 108 GLY B CA 1
ATOM 3218 C C . GLY B 1 108 ? -4.5 -12.082 13.466 1 75 108 GLY B C 1
ATOM 3219 O O . GLY B 1 108 ? -5.554 -11.915 14.083 1 75 108 GLY B O 1
ATOM 3220 N N . LYS B 1 109 ? -3.622 -11.199 13.325 1 72.24 109 LYS B N 1
ATOM 3221 C CA . LYS B 1 109 ? -3.837 -9.857 13.857 1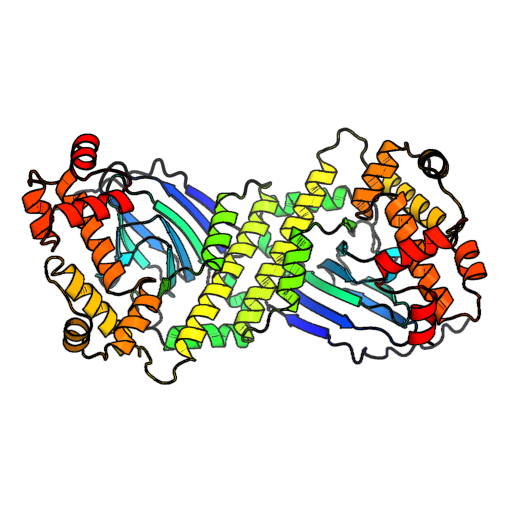 72.24 109 LYS B CA 1
ATOM 3222 C C . LYS B 1 109 ? -4.939 -9.131 13.09 1 72.24 109 LYS B C 1
ATOM 3224 O O . LYS B 1 109 ? -5.466 -8.12 13.558 1 72.24 109 LYS B O 1
ATOM 3229 N N . PHE B 1 110 ? -5.178 -9.733 11.972 1 66.29 110 PHE B N 1
ATOM 3230 C CA . PHE B 1 110 ? -6.299 -9.223 11.191 1 66.29 110 PHE B CA 1
ATOM 3231 C C . PHE B 1 110 ? -7.589 -9.945 11.562 1 66.29 110 PHE B C 1
ATOM 3233 O O . PHE B 1 110 ? -8.456 -10.155 10.71 1 66.29 110 PHE B O 1
ATOM 3240 N N . GLU B 1 111 ? -7.678 -10.424 12.763 1 62.49 111 GLU B N 1
ATOM 3241 C CA . GLU B 1 111 ? -8.696 -11.322 13.3 1 62.49 111 GLU B CA 1
ATOM 3242 C C . GLU B 1 111 ? -10.097 -10.75 13.099 1 62.49 111 GLU B C 1
ATOM 3244 O O . GLU B 1 111 ? -11.016 -11.064 13.859 1 62.49 111 GLU B O 1
ATOM 3249 N N . MET B 1 112 ? -10.226 -10.087 12.11 1 66.56 112 MET B N 1
ATOM 3250 C CA . MET B 1 112 ? -11.602 -9.662 11.867 1 66.56 112 MET B CA 1
ATOM 3251 C C . MET B 1 112 ? -12.353 -10.697 11.036 1 66.56 112 MET B C 1
ATOM 3253 O O . MET B 1 112 ? -11.771 -11.332 10.155 1 66.56 112 MET B O 1
ATOM 3257 N N . ALA B 1 113 ? -13.426 -10.821 11.474 1 69.81 113 ALA B N 1
ATOM 3258 C CA . ALA B 1 113 ? -14.318 -11.814 10.882 1 69.81 113 ALA B CA 1
ATOM 3259 C C . ALA B 1 113 ? -14.343 -11.691 9.361 1 69.81 113 ALA B C 1
ATOM 3261 O O . ALA B 1 113 ? -14.363 -12.699 8.651 1 69.81 113 ALA B O 1
ATOM 3262 N N . GLU B 1 114 ? -14.124 -10.566 8.91 1 76.95 114 GLU B N 1
ATOM 3263 C CA . GLU B 1 114 ? -14.276 -10.327 7.478 1 76.95 114 GLU B CA 1
ATOM 3264 C C . GLU B 1 114 ? -13.075 -10.856 6.7 1 76.95 114 GLU B C 1
ATOM 3266 O O . GLU B 1 114 ? -13.233 -11.444 5.628 1 76.95 114 GLU B O 1
ATOM 3271 N N . ILE B 1 115 ? -11.92 -10.724 7.225 1 81.28 115 ILE B N 1
ATOM 3272 C CA . ILE B 1 115 ? -10.713 -11.21 6.565 1 81.28 115 ILE B CA 1
ATOM 3273 C C . ILE B 1 115 ? -10.671 -12.735 6.622 1 81.28 115 ILE B C 1
ATOM 3275 O O . ILE B 1 115 ? -10.332 -13.391 5.634 1 81.28 115 ILE B O 1
ATOM 3279 N N . A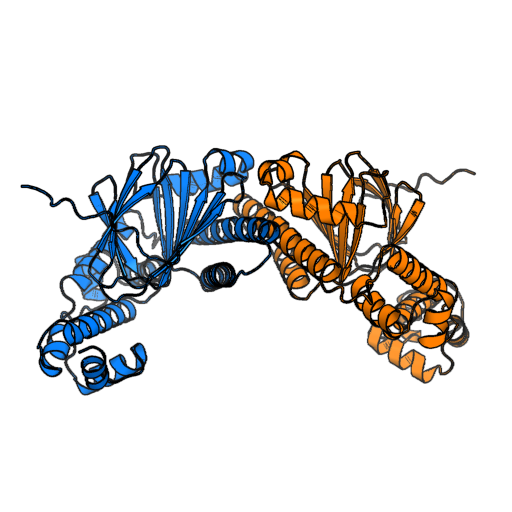RG B 1 116 ? -11.107 -13.199 7.779 1 82.56 116 ARG B N 1
ATOM 3280 C CA . ARG B 1 116 ? -11.155 -14.65 7.93 1 82.56 116 ARG B CA 1
ATOM 3281 C C . ARG B 1 116 ? -12.093 -15.277 6.904 1 82.56 116 ARG B C 1
ATOM 3283 O O . ARG B 1 116 ? -11.806 -16.348 6.366 1 82.56 116 ARG B O 1
ATOM 3290 N N . GLN B 1 117 ? -13.165 -14.637 6.73 1 83 117 GLN B N 1
ATOM 3291 C CA . GLN B 1 117 ? -14.14 -15.144 5.77 1 83 117 GLN B CA 1
ATOM 3292 C C . GLN B 1 117 ? -13.554 -15.188 4.362 1 83 117 GLN B C 1
ATOM 3294 O O . GLN B 1 117 ? -13.821 -16.121 3.602 1 83 117 GLN B O 1
ATOM 3299 N N . VAL B 1 118 ? -12.796 -14.243 4.064 1 84.18 118 VAL B N 1
ATOM 3300 C CA . VAL B 1 118 ? -12.173 -14.149 2.748 1 84.18 118 VAL B CA 1
ATOM 3301 C C . VAL B 1 118 ? -11.215 -15.321 2.544 1 84.18 118 VAL B C 1
ATOM 3303 O O . VAL B 1 118 ? -11.294 -16.026 1.535 1 84.18 118 VAL B O 1
ATOM 3306 N N . PHE B 1 119 ? -10.439 -15.606 3.542 1 86.66 119 PHE B N 1
ATOM 3307 C CA . PHE B 1 119 ? -9.436 -16.654 3.394 1 86.66 119 PHE B CA 1
ATOM 3308 C C . PHE B 1 119 ? -10.077 -18.034 3.481 1 86.66 119 PHE B C 1
ATOM 3310 O O . PHE B 1 119 ? -9.626 -18.976 2.827 1 86.66 119 PHE B O 1
ATOM 3317 N N . THR B 1 120 ? -11.157 -18.08 4.279 1 84.61 120 THR B N 1
ATOM 3318 C CA . THR B 1 120 ? -11.905 -19.332 4.329 1 84.61 120 THR B CA 1
ATOM 3319 C C . THR B 1 120 ? -12.496 -19.664 2.962 1 84.61 120 THR B C 1
ATOM 3321 O O . THR B 1 120 ? -12.459 -20.817 2.528 1 84.61 120 THR B O 1
ATOM 3324 N N . ARG B 1 121 ? -12.999 -18.675 2.317 1 83.07 121 ARG B N 1
ATOM 3325 C CA . ARG B 1 121 ? -13.582 -18.86 0.992 1 83.07 121 ARG B CA 1
ATOM 3326 C C . ARG B 1 121 ? -12.523 -19.293 -0.016 1 83.07 121 ARG B C 1
ATOM 3328 O O . ARG B 1 121 ? -12.762 -20.189 -0.829 1 83.07 121 ARG B O 1
ATOM 3335 N N . ILE B 1 122 ? -11.379 -18.711 0.057 1 86.22 122 ILE B N 1
ATOM 3336 C CA . ILE B 1 122 ? -10.273 -19.03 -0.838 1 86.22 122 ILE B CA 1
ATOM 3337 C C . ILE B 1 122 ? -9.788 -20.453 -0.573 1 86.22 122 ILE B C 1
ATOM 3339 O O . ILE B 1 122 ? -9.579 -21.229 -1.509 1 86.22 122 ILE B O 1
ATOM 3343 N N . ALA B 1 123 ? -9.691 -20.749 0.699 1 87.41 123 ALA B N 1
ATOM 3344 C CA . ALA B 1 123 ? -9.233 -22.084 1.076 1 87.41 123 ALA B CA 1
ATOM 3345 C C . ALA B 1 123 ? -10.207 -23.155 0.595 1 87.41 123 ALA B C 1
ATOM 3347 O O . ALA B 1 123 ? -9.79 -24.208 0.106 1 87.41 123 ALA B O 1
ATOM 3348 N N . ALA B 1 124 ? -11.431 -22.814 0.718 1 81.36 124 ALA B N 1
ATOM 3349 C CA . ALA B 1 124 ? -12.469 -23.788 0.393 1 81.36 124 ALA B CA 1
ATOM 3350 C C . ALA B 1 124 ? -12.514 -24.062 -1.108 1 81.36 124 ALA B C 1
ATOM 3352 O O . ALA B 1 124 ? -12.837 -25.173 -1.533 1 81.36 124 ALA B O 1
ATOM 3353 N N . ALA B 1 125 ? -12.119 -23.108 -1.843 1 78.48 125 ALA B N 1
ATOM 3354 C CA . ALA B 1 125 ? -12.298 -23.209 -3.289 1 78.48 125 ALA B CA 1
ATOM 3355 C C . ALA B 1 125 ? -11.035 -23.738 -3.962 1 78.48 125 ALA B C 1
ATOM 3357 O O . ALA B 1 125 ? -11.037 -24.027 -5.161 1 78.48 125 ALA B O 1
ATOM 3358 N N . ALA B 1 126 ? -9.981 -23.986 -3.222 1 80.1 126 ALA B N 1
ATOM 3359 C CA . ALA B 1 126 ? -8.689 -24.345 -3.8 1 80.1 126 ALA B CA 1
ATOM 3360 C C . ALA B 1 126 ? -8.692 -25.788 -4.296 1 80.1 126 ALA B C 1
ATOM 3362 O O . ALA B 1 126 ? -9.212 -26.681 -3.623 1 80.1 126 ALA B O 1
ATOM 3363 N N . SER B 1 127 ? -8.086 -25.925 -5.416 1 70.91 127 SER B N 1
ATOM 3364 C CA . SER B 1 127 ? -7.992 -27.271 -5.971 1 70.91 127 SER B CA 1
ATOM 3365 C C . SER B 1 127 ? -6.609 -27.869 -5.739 1 70.91 127 SER B C 1
ATOM 3367 O O . SER B 1 127 ? -6.439 -29.089 -5.783 1 70.91 127 SER B O 1
ATOM 3369 N N . ILE B 1 128 ? -5.621 -27.058 -5.589 1 76.75 128 ILE B N 1
ATOM 3370 C CA . ILE B 1 128 ? -4.259 -27.517 -5.342 1 76.75 128 ILE B CA 1
ATOM 3371 C C . ILE B 1 128 ? -3.925 -27.368 -3.859 1 76.75 128 ILE B C 1
ATOM 3373 O O . ILE B 1 128 ? -3.994 -26.266 -3.308 1 76.75 128 ILE B O 1
ATOM 3377 N N . ARG B 1 129 ? -3.606 -28.501 -3.243 1 83.01 129 ARG B N 1
ATOM 3378 C CA . ARG B 1 129 ? -3.313 -28.55 -1.814 1 83.01 129 ARG B CA 1
ATOM 3379 C C . ARG B 1 129 ? -2.018 -29.309 -1.546 1 83.01 129 ARG B C 1
ATOM 3381 O O . ARG B 1 129 ? -2.045 -30.438 -1.05 1 83.01 129 ARG B O 1
ATOM 3388 N N . PRO B 1 130 ? -0.908 -28.663 -1.793 1 79.37 130 PRO B N 1
ATOM 3389 C CA . PRO B 1 130 ? 0.378 -29.359 -1.868 1 79.37 130 PRO B CA 1
ATOM 3390 C C . PRO B 1 130 ? 0.823 -29.925 -0.521 1 79.37 130 PRO B C 1
ATOM 3392 O O . PRO B 1 130 ? 1.585 -30.895 -0.476 1 79.37 130 PRO B O 1
ATOM 3395 N N . ALA B 1 131 ? 0.429 -29.343 0.646 1 86.15 131 ALA B N 1
ATOM 3396 C CA . ALA B 1 131 ? 0.906 -29.768 1.959 1 86.15 131 ALA B CA 1
ATOM 3397 C C . ALA B 1 131 ? -0.239 -30.307 2.811 1 86.15 131 ALA B C 1
ATOM 3399 O O . ALA B 1 131 ? -0.289 -30.067 4.02 1 86.15 131 ALA B O 1
ATOM 3400 N N . GLY B 1 132 ? -1.251 -30.872 2.151 1 83.38 132 GLY B N 1
ATOM 3401 C CA . GLY B 1 132 ? -2.367 -31.445 2.886 1 83.38 132 GLY B CA 1
ATOM 3402 C C . GLY B 1 132 ? -3.667 -30.691 2.68 1 83.38 132 GLY B C 1
ATOM 3403 O O . GLY B 1 132 ? -3.703 -29.69 1.961 1 83.38 132 GLY B O 1
ATOM 3404 N N . PRO B 1 133 ? -4.691 -31.124 3.342 1 82.9 133 PRO B N 1
ATOM 3405 C CA . PRO B 1 133 ? -6.035 -30.603 3.085 1 82.9 133 PRO B CA 1
ATOM 3406 C C . PRO B 1 133 ? -6.192 -29.143 3.503 1 82.9 133 PRO B C 1
ATOM 3408 O O . PRO B 1 133 ? -7.021 -28.421 2.942 1 82.9 133 PRO B O 1
ATOM 3411 N N . ASP B 1 134 ? -5.33 -28.766 4.411 1 89.48 134 ASP B N 1
ATOM 3412 C CA . ASP B 1 134 ? -5.487 -27.411 4.93 1 89.48 134 ASP B CA 1
ATOM 3413 C C . ASP B 1 134 ? -4.582 -26.429 4.189 1 89.48 134 ASP B C 1
ATOM 3415 O O . ASP B 1 134 ? -4.513 -25.251 4.543 1 89.48 134 ASP B O 1
ATOM 3419 N N . SER B 1 135 ? -3.896 -26.96 3.168 1 91.31 135 SER B N 1
ATOM 3420 C CA . SER B 1 135 ? -3.039 -26.099 2.36 1 91.31 135 SER B CA 1
ATOM 3421 C C . SER B 1 135 ? -3.703 -25.749 1.032 1 91.31 135 SER B C 1
ATOM 3423 O O . SER B 1 135 ? -4.665 -26.401 0.622 1 91.31 135 SER B O 1
ATOM 3425 N N . TYR B 1 136 ? -3.322 -24.648 0.483 1 88.33 136 TYR B N 1
ATOM 3426 C CA . TYR B 1 136 ? -3.817 -24.339 -0.854 1 88.33 136 TYR B CA 1
ATOM 3427 C C . TYR B 1 136 ? -2.786 -23.546 -1.648 1 88.33 136 TYR B C 1
ATOM 3429 O O . TYR B 1 136 ? -1.884 -22.935 -1.069 1 88.33 136 TYR B O 1
ATOM 3437 N N . LEU B 1 137 ? -2.839 -23.558 -2.943 1 87.95 137 LEU B N 1
ATOM 3438 C CA . LEU B 1 137 ? -2.016 -22.782 -3.864 1 87.95 137 LEU B CA 1
ATOM 3439 C C . LEU B 1 137 ? -2.837 -22.304 -5.056 1 87.95 137 LEU B C 1
ATOM 3441 O O . LEU B 1 137 ? -3.608 -23.074 -5.633 1 87.95 137 LEU B O 1
ATOM 3445 N N . TYR B 1 138 ? -2.794 -21.039 -5.318 1 87.56 138 TYR B N 1
ATOM 3446 C CA . TYR B 1 138 ? -3.392 -20.437 -6.504 1 87.56 138 TYR B CA 1
ATOM 3447 C C . TYR B 1 138 ? -2.323 -19.836 -7.408 1 87.56 138 TYR B C 1
ATOM 3449 O O . TYR B 1 138 ? -1.345 -19.261 -6.926 1 87.56 138 TYR B O 1
ATOM 3457 N N . GLN B 1 139 ? -2.46 -20.046 -8.587 1 82.96 139 GLN B N 1
ATOM 3458 C CA . GLN B 1 139 ? -1.665 -19.384 -9.616 1 82.96 139 GLN B CA 1
ATOM 3459 C C . GLN B 1 139 ? -2.534 -18.481 -10.486 1 82.96 139 GLN B C 1
ATOM 3461 O O . GLN B 1 139 ? -3.544 -18.926 -11.036 1 82.96 139 GLN B O 1
ATOM 3466 N N . LEU B 1 140 ? -2.222 -17.211 -10.591 1 81.79 140 LEU B N 1
ATOM 3467 C CA . LEU B 1 140 ? -3.01 -16.277 -11.388 1 81.79 140 LEU B CA 1
ATOM 3468 C C . LEU B 1 140 ? -2.104 -15.333 -12.171 1 81.79 140 LEU B C 1
ATOM 3470 O O . LEU B 1 140 ? -0.899 -15.267 -11.916 1 81.79 140 LEU B O 1
ATOM 3474 N N . CYS B 1 141 ? -2.684 -14.662 -13.188 1 77.41 141 CYS B N 1
ATOM 3475 C CA . CYS B 1 141 ? -1.953 -13.635 -13.921 1 77.41 141 CYS B CA 1
ATOM 3476 C C . CYS B 1 141 ? -1.799 -12.371 -13.083 1 77.41 141 CYS B C 1
ATOM 3478 O O . CYS B 1 141 ? -2.731 -11.967 -12.386 1 77.41 141 CYS B O 1
ATOM 3480 N N . ALA B 1 142 ? -0.666 -11.852 -13.184 1 81.96 142 ALA B N 1
ATOM 3481 C CA . ALA B 1 142 ? -0.447 -10.579 -12.502 1 81.96 142 ALA B CA 1
ATOM 3482 C C . ALA B 1 142 ? -1.12 -9.432 -13.25 1 81.96 142 ALA B C 1
ATOM 3484 O O . ALA B 1 142 ? -0.85 -9.21 -14.432 1 81.96 142 ALA B O 1
ATOM 3485 N N . SER B 1 143 ? -2.024 -8.767 -12.675 1 73.04 143 SER B N 1
ATOM 3486 C CA . SER B 1 143 ? -2.61 -7.569 -13.268 1 73.04 143 SER B CA 1
ATOM 3487 C C . SER B 1 143 ? -1.578 -6.453 -13.392 1 73.04 143 SER B C 1
ATOM 3489 O O . SER B 1 143 ? -0.529 -6.495 -12.746 1 73.04 143 SER B O 1
ATOM 3491 N N . PRO B 1 144 ? -1.831 -5.446 -14.187 1 74.2 144 PRO B N 1
ATOM 3492 C CA . PRO B 1 144 ? -0.925 -4.297 -14.266 1 74.2 144 PRO B CA 1
ATOM 3493 C C . PRO B 1 144 ? -0.694 -3.634 -12.91 1 74.2 144 PRO B C 1
ATOM 3495 O O . PRO B 1 144 ? 0.408 -3.154 -12.633 1 74.2 144 PRO B O 1
ATOM 3498 N N . ALA B 1 145 ? -1.712 -3.617 -12.1 1 78.44 145 ALA B N 1
ATOM 3499 C CA . ALA B 1 145 ? -1.586 -3.017 -10.774 1 78.44 145 ALA B CA 1
ATOM 3500 C C . ALA B 1 145 ? -0.608 -3.805 -9.906 1 78.44 145 ALA B C 1
ATOM 3502 O O . ALA B 1 145 ? 0.228 -3.22 -9.215 1 78.44 145 ALA B O 1
ATOM 3503 N N . ILE B 1 146 ? -0.692 -5.105 -9.979 1 88.59 146 ILE B N 1
ATOM 3504 C CA . ILE B 1 146 ? 0.207 -5.967 -9.219 1 88.59 146 ILE B CA 1
ATOM 3505 C C . ILE B 1 146 ? 1.639 -5.786 -9.717 1 88.59 146 ILE B C 1
ATOM 3507 O O . ILE B 1 146 ? 2.567 -5.641 -8.918 1 88.59 146 ILE B O 1
ATOM 3511 N N . ARG B 1 147 ? 1.803 -5.707 -11.022 1 85.17 147 ARG B N 1
ATOM 3512 C CA . ARG B 1 147 ? 3.12 -5.5 -11.614 1 85.17 147 ARG B CA 1
ATOM 3513 C C . ARG B 1 147 ? 3.714 -4.165 -11.176 1 85.17 147 ARG B C 1
ATOM 3515 O O . ARG B 1 147 ? 4.905 -4.08 -10.871 1 85.17 147 ARG B O 1
ATOM 3522 N N . ALA B 1 148 ? 2.867 -3.198 -11.147 1 83.01 148 ALA B N 1
ATOM 3523 C CA . ALA B 1 148 ? 3.321 -1.863 -10.767 1 83.01 148 ALA B CA 1
ATOM 3524 C C . ALA B 1 148 ? 3.827 -1.844 -9.328 1 83.01 148 ALA B C 1
ATOM 3526 O O . ALA B 1 148 ? 4.843 -1.213 -9.028 1 83.01 148 ALA B O 1
ATOM 3527 N N . ILE B 1 149 ? 3.145 -2.497 -8.462 1 90.56 149 ILE B N 1
ATOM 3528 C CA . ILE B 1 149 ? 3.549 -2.554 -7.061 1 90.56 149 ILE B CA 1
ATOM 3529 C C . ILE B 1 149 ? 4.866 -3.316 -6.935 1 90.56 149 ILE B C 1
ATOM 3531 O O . ILE B 1 149 ? 5.764 -2.899 -6.199 1 90.56 149 ILE B O 1
ATOM 3535 N N . ALA B 1 150 ? 5.013 -4.423 -7.638 1 90.91 150 ALA B N 1
ATOM 3536 C CA . ALA B 1 150 ? 6.257 -5.187 -7.63 1 90.91 150 ALA B CA 1
ATOM 3537 C C . ALA B 1 150 ? 7.431 -4.329 -8.094 1 90.91 150 ALA B C 1
ATOM 3539 O O . ALA B 1 150 ? 8.515 -4.379 -7.509 1 90.91 150 ALA B O 1
ATOM 3540 N N . GLU B 1 151 ? 7.199 -3.535 -9.085 1 85.34 151 GLU B N 1
ATOM 3541 C CA . GLU B 1 151 ? 8.245 -2.649 -9.587 1 85.34 151 GLU B CA 1
ATOM 3542 C C . GLU B 1 151 ? 8.624 -1.598 -8.549 1 85.34 151 GLU B C 1
ATOM 3544 O O . GLU B 1 151 ? 9.797 -1.243 -8.416 1 85.34 151 GLU B O 1
ATOM 3549 N N . GLN B 1 152 ? 7.615 -1.088 -7.856 1 86.02 152 GLN B N 1
ATOM 3550 C CA . GLN B 1 152 ? 7.884 -0.129 -6.79 1 86.02 152 GLN B CA 1
ATOM 3551 C C . GLN B 1 152 ? 8.782 -0.738 -5.716 1 86.02 152 GLN B C 1
ATOM 3553 O O . GLN B 1 152 ? 9.676 -0.069 -5.195 1 86.02 152 GLN B O 1
ATOM 3558 N N . ILE B 1 153 ? 8.534 -1.97 -5.398 1 90.66 153 ILE B N 1
ATOM 3559 C CA . ILE B 1 153 ? 9.324 -2.675 -4.395 1 90.66 153 ILE B CA 1
ATOM 3560 C C . ILE B 1 153 ? 10.774 -2.783 -4.862 1 90.66 153 ILE B C 1
ATOM 3562 O O . ILE B 1 153 ? 11.701 -2.484 -4.105 1 90.66 153 ILE B O 1
ATOM 3566 N N . PHE B 1 154 ? 11.052 -3.088 -6.141 1 82.75 154 PHE B N 1
ATOM 3567 C CA . PHE B 1 154 ? 12.394 -3.241 -6.689 1 82.75 154 PHE B CA 1
ATOM 3568 C C . PHE B 1 154 ? 13.144 -1.914 -6.663 1 82.75 154 PHE B C 1
ATOM 3570 O O . PHE B 1 154 ? 14.36 -1.887 -6.462 1 82.75 154 PHE B O 1
ATOM 3577 N N . ARG B 1 155 ? 12.424 -0.877 -6.769 1 74.61 155 ARG B N 1
ATOM 3578 C CA . ARG B 1 155 ? 13.054 0.428 -6.944 1 74.61 155 ARG B CA 1
ATOM 3579 C C . ARG B 1 155 ? 13.249 1.125 -5.602 1 74.61 155 ARG B C 1
ATOM 3581 O O . ARG B 1 155 ? 13.925 2.153 -5.523 1 74.61 155 ARG B O 1
ATOM 3588 N N . CYS B 1 156 ? 12.662 0.539 -4.647 1 81.29 156 CYS B N 1
ATOM 3589 C CA . CYS B 1 156 ? 12.71 1.208 -3.352 1 81.29 156 CYS B CA 1
ATOM 3590 C C . CYS B 1 156 ? 14.143 1.309 -2.843 1 81.29 156 CYS B C 1
ATOM 3592 O O . CYS B 1 156 ? 14.835 0.297 -2.718 1 81.29 156 CYS B O 1
ATOM 3594 N N . ARG B 1 157 ? 14.635 2.581 -2.551 1 73.56 157 ARG B N 1
ATOM 3595 C CA . ARG B 1 157 ? 15.96 2.847 -2.001 1 73.56 157 ARG B CA 1
ATOM 3596 C C . ARG B 1 157 ? 15.877 3.786 -0.802 1 73.56 157 ARG B C 1
ATOM 3598 O O . ARG B 1 157 ? 16.803 4.559 -0.547 1 73.56 157 ARG B O 1
ATOM 3605 N N . ALA B 1 158 ? 14.897 3.644 0.048 1 77.74 158 ALA B N 1
ATOM 3606 C CA . ALA B 1 158 ? 14.695 4.521 1.198 1 77.74 158 ALA B CA 1
ATOM 3607 C C . ALA B 1 158 ? 15.549 4.078 2.383 1 77.74 158 ALA B C 1
ATOM 3609 O O . ALA B 1 158 ? 16.191 3.026 2.334 1 77.74 158 ALA B O 1
ATOM 3610 N N . LEU B 1 159 ? 15.646 4.941 3.399 1 80.84 159 LEU B N 1
ATOM 3611 C CA . LEU B 1 159 ? 16.289 4.588 4.66 1 80.84 159 LEU B CA 1
ATOM 3612 C C . LEU B 1 159 ? 15.675 3.322 5.247 1 80.84 159 LEU B C 1
ATOM 3614 O O . LEU B 1 159 ? 14.482 3.066 5.072 1 80.84 159 LEU B O 1
ATOM 3618 N N . ALA B 1 160 ? 16.406 2.557 5.956 1 81 160 ALA B N 1
ATOM 3619 C CA . ALA B 1 160 ? 16.044 1.213 6.398 1 81 160 ALA B CA 1
ATOM 3620 C C . ALA B 1 160 ? 14.683 1.211 7.089 1 81 160 ALA B C 1
ATOM 3622 O O . ALA B 1 160 ? 13.811 0.406 6.753 1 81 160 ALA B O 1
ATOM 3623 N N . GLY B 1 161 ? 14.47 2.097 8.019 1 84.34 161 GLY B N 1
ATOM 3624 C CA . GLY B 1 161 ? 13.194 2.142 8.715 1 84.34 161 GLY B CA 1
ATOM 3625 C C . GLY B 1 161 ? 12.034 2.514 7.811 1 84.34 161 GLY B C 1
ATOM 3626 O O . GLY B 1 161 ? 10.949 1.938 7.915 1 84.34 161 GLY B O 1
ATOM 3627 N N . VAL B 1 162 ? 12.229 3.397 6.921 1 87.56 162 VAL B N 1
ATOM 3628 C CA . VAL B 1 162 ? 11.221 3.82 5.954 1 87.56 162 VAL B CA 1
ATOM 3629 C C . VAL B 1 162 ? 10.964 2.699 4.951 1 87.56 162 VAL B C 1
ATOM 3631 O O . VAL B 1 162 ? 9.816 2.437 4.583 1 87.56 162 VAL B O 1
ATOM 3634 N N . GLN B 1 163 ? 12.033 2.119 4.562 1 88.24 163 GLN B N 1
ATOM 3635 C CA . GLN B 1 163 ? 11.927 0.993 3.64 1 88.24 163 GLN B CA 1
ATOM 3636 C C . GLN B 1 163 ? 11.082 -0.129 4.236 1 88.24 163 GLN B C 1
ATOM 3638 O O . GLN B 1 163 ? 10.278 -0.747 3.535 1 88.24 163 GLN B O 1
ATOM 3643 N N . GLN B 1 164 ? 11.252 -0.393 5.517 1 89.21 164 GLN B N 1
ATOM 3644 C CA . GLN B 1 164 ? 10.497 -1.449 6.184 1 89.21 164 GLN B CA 1
ATOM 3645 C C . GLN B 1 164 ? 9.003 -1.139 6.187 1 89.21 164 GLN B C 1
ATOM 3647 O O . GLN B 1 164 ? 8.181 -2.018 5.919 1 89.21 164 GLN B O 1
ATOM 3652 N N . LEU B 1 165 ? 8.67 0.094 6.481 1 90.29 165 LEU B N 1
ATOM 3653 C CA . LEU B 1 165 ? 7.273 0.512 6.462 1 90.29 165 LEU B CA 1
ATOM 3654 C C . LEU B 1 165 ? 6.689 0.396 5.058 1 90.29 165 LEU B C 1
ATOM 3656 O O . LEU B 1 165 ? 5.567 -0.085 4.885 1 90.29 165 LEU B O 1
ATOM 3660 N N . PHE B 1 166 ? 7.469 0.807 4.144 1 92.11 166 PHE B N 1
ATOM 3661 C CA . PHE B 1 166 ? 7.045 0.776 2.75 1 92.11 166 PHE B CA 1
ATOM 3662 C C . PHE B 1 166 ? 6.832 -0.659 2.28 1 92.11 166 PHE B C 1
ATOM 3664 O O . PHE B 1 166 ? 5.8 -0.976 1.685 1 92.11 166 PHE B O 1
ATOM 3671 N N . MET B 1 167 ? 7.779 -1.479 2.532 1 92.16 167 MET B N 1
ATOM 3672 C CA . MET B 1 167 ? 7.697 -2.874 2.11 1 92.16 167 MET B CA 1
ATOM 3673 C C . MET B 1 167 ? 6.523 -3.578 2.783 1 92.16 167 MET B C 1
ATOM 3675 O O . MET B 1 167 ? 5.842 -4.393 2.158 1 92.16 167 MET B O 1
ATOM 3679 N N . HIS B 1 168 ? 6.306 -3.255 4.03 1 91.63 168 HIS B N 1
ATOM 3680 C CA . HIS B 1 168 ? 5.152 -3.795 4.739 1 91.63 168 HIS B CA 1
ATOM 3681 C C . HIS B 1 168 ? 3.849 -3.406 4.049 1 91.63 168 HIS B C 1
ATOM 3683 O O . HIS B 1 168 ? 2.979 -4.253 3.832 1 91.63 168 HIS B O 1
ATOM 3689 N N . SER B 1 169 ? 3.727 -2.187 3.726 1 93.29 169 SER B N 1
ATOM 3690 C CA . SER B 1 169 ? 2.529 -1.695 3.053 1 93.29 169 SER B CA 1
ATOM 3691 C C . SER B 1 169 ? 2.319 -2.396 1.715 1 93.29 169 SER B C 1
ATOM 3693 O O . SER B 1 169 ? 1.199 -2.791 1.384 1 93.29 169 SER B O 1
ATOM 3695 N N . LYS B 1 170 ? 3.395 -2.498 0.991 1 94.29 170 LYS B N 1
ATOM 3696 C CA . LYS B 1 170 ? 3.294 -3.068 -0.35 1 94.29 170 LYS B CA 1
ATOM 3697 C C . LYS B 1 170 ? 2.954 -4.554 -0.292 1 94.29 170 LYS B C 1
ATOM 3699 O O . LYS B 1 170 ? 2.258 -5.072 -1.168 1 94.29 170 LYS B O 1
ATOM 3704 N N . ALA B 1 171 ? 3.456 -5.247 0.733 1 94.89 171 ALA B N 1
ATOM 3705 C CA . ALA B 1 171 ? 3.087 -6.649 0.914 1 94.89 171 ALA B CA 1
ATOM 3706 C C . ALA B 1 171 ? 1.577 -6.804 1.064 1 94.89 171 ALA B C 1
ATOM 3708 O O . ALA B 1 171 ? 0.967 -7.659 0.418 1 94.89 171 ALA B O 1
ATOM 3709 N N . PHE B 1 172 ? 0.98 -5.991 1.806 1 93.29 172 PHE B N 1
ATOM 3710 C CA . PHE B 1 172 ? -0.454 -6.096 2.048 1 93.29 172 PHE B CA 1
ATOM 3711 C C . PHE B 1 172 ? -1.244 -5.578 0.852 1 93.29 172 PHE B C 1
ATOM 3713 O O . PHE B 1 172 ? -2.343 -6.061 0.571 1 93.29 172 PHE B O 1
ATOM 3720 N N . GLU B 1 173 ? -0.698 -4.625 0.197 1 94.16 173 GLU B N 1
ATOM 3721 C CA . GLU B 1 173 ? -1.355 -4.166 -1.023 1 94.16 173 GLU B CA 1
ATOM 3722 C C . GLU B 1 173 ? -1.403 -5.272 -2.073 1 94.16 173 GLU B C 1
ATOM 3724 O O . GLU B 1 173 ? -2.44 -5.494 -2.702 1 94.16 173 GLU B O 1
ATOM 3729 N N . LEU B 1 174 ? -0.252 -5.916 -2.224 1 95.45 174 LEU B N 1
ATOM 3730 C CA . LEU B 1 174 ? -0.209 -7.056 -3.135 1 95.45 174 LEU B CA 1
ATOM 3731 C C . LEU B 1 174 ? -1.214 -8.123 -2.718 1 95.45 174 LEU B C 1
ATOM 3733 O O . LEU B 1 174 ? -1.944 -8.657 -3.557 1 95.45 174 LEU B O 1
ATOM 3737 N N . LEU B 1 175 ? -1.246 -8.407 -1.449 1 94.9 175 LEU B N 1
ATOM 3738 C CA . LEU B 1 175 ? -2.165 -9.418 -0.939 1 94.9 175 LEU B CA 1
ATOM 3739 C C . LEU B 1 175 ? -3.613 -9.02 -1.203 1 94.9 175 LEU B C 1
ATOM 3741 O O . LEU B 1 175 ? -4.414 -9.841 -1.659 1 94.9 175 LEU B O 1
ATOM 3745 N N . SER B 1 176 ? -3.975 -7.798 -0.939 1 93.2 176 SER B N 1
ATOM 3746 C CA . SER B 1 176 ? -5.338 -7.31 -1.12 1 93.2 176 SER B CA 1
ATOM 3747 C C . SER B 1 176 ? -5.78 -7.43 -2.574 1 93.2 176 SER B C 1
ATOM 3749 O O . SER B 1 176 ? -6.881 -7.906 -2.857 1 93.2 176 SER B O 1
ATOM 3751 N N . LEU B 1 177 ? -4.935 -7.045 -3.488 1 90.53 177 LEU B N 1
ATOM 3752 C CA . LEU B 1 177 ? -5.267 -7.08 -4.908 1 90.53 177 LEU B CA 1
ATOM 3753 C C . LEU B 1 177 ? -5.394 -8.518 -5.402 1 90.53 177 LEU B C 1
ATOM 3755 O O . LEU B 1 177 ? -6.28 -8.829 -6.201 1 90.53 177 LEU B O 1
ATOM 3759 N N . THR B 1 178 ? -4.449 -9.342 -4.939 1 93.07 178 THR B N 1
ATOM 3760 C CA . THR B 1 178 ? -4.477 -10.746 -5.332 1 93.07 178 THR B CA 1
ATOM 3761 C C . THR B 1 178 ? -5.76 -11.417 -4.849 1 93.07 178 THR B C 1
ATOM 3763 O O . THR B 1 178 ? -6.424 -12.121 -5.613 1 93.07 178 THR B O 1
ATOM 3766 N N . VAL B 1 179 ? -6.136 -11.174 -3.602 1 91.77 179 VAL B N 1
ATOM 3767 C CA . VAL B 1 179 ? -7.335 -11.764 -3.016 1 91.77 179 VAL B CA 1
ATOM 3768 C C . VAL B 1 179 ? -8.575 -11.235 -3.733 1 91.77 179 VAL B C 1
ATOM 3770 O O . VAL B 1 179 ? -9.513 -11.989 -4.002 1 91.77 179 VAL B O 1
ATOM 3773 N N . GLU B 1 180 ? -8.57 -9.994 -4.026 1 87.97 180 GLU B N 1
ATOM 3774 C CA . GLU B 1 180 ? -9.689 -9.412 -4.76 1 87.97 180 GLU B CA 1
ATOM 3775 C C . GLU B 1 180 ? -9.861 -10.076 -6.123 1 87.97 180 GLU B C 1
ATOM 3777 O O . GLU B 1 180 ? -10.979 -10.413 -6.519 1 87.97 180 GLU B O 1
ATOM 3782 N N . THR B 1 181 ? -8.777 -10.168 -6.83 1 81.91 181 THR B N 1
ATOM 3783 C CA . THR B 1 181 ? -8.796 -10.802 -8.144 1 81.91 181 THR B CA 1
ATOM 3784 C C . THR B 1 181 ? -9.287 -12.243 -8.042 1 81.91 181 THR B C 1
ATOM 3786 O O . THR B 1 181 ? -10.091 -12.69 -8.863 1 81.91 181 THR B O 1
ATOM 3789 N N . LEU B 1 182 ? -8.826 -12.902 -7.073 1 84.2 182 LEU B N 1
ATOM 3790 C CA . LEU B 1 182 ? -9.196 -14.299 -6.873 1 84.2 182 LEU B CA 1
ATOM 3791 C C . LEU B 1 182 ? -10.682 -14.428 -6.557 1 84.2 182 LEU B C 1
ATOM 3793 O O . LEU B 1 182 ? -11.376 -15.26 -7.145 1 84.2 182 LEU B O 1
ATOM 3797 N N . LEU B 1 183 ? -11.17 -13.593 -5.673 1 83.02 183 LEU B N 1
ATOM 3798 C CA . LEU B 1 183 ? -12.573 -13.657 -5.279 1 83.02 183 LEU B CA 1
ATOM 3799 C C . LEU B 1 183 ? -13.483 -13.312 -6.453 1 83.02 183 LEU B C 1
ATOM 3801 O O . LEU B 1 183 ? -14.54 -13.923 -6.625 1 83.02 183 LEU B O 1
ATOM 3805 N N . THR B 1 184 ? -13.14 -12.282 -7.171 1 76.23 184 THR B N 1
ATOM 3806 C CA . THR B 1 184 ? -13.91 -11.914 -8.354 1 76.23 184 THR B CA 1
ATOM 3807 C C . THR B 1 184 ? -13.963 -13.071 -9.347 1 76.23 184 THR B C 1
ATOM 3809 O O . THR B 1 184 ? -15.001 -13.319 -9.965 1 76.23 184 THR B O 1
ATOM 3812 N N . SER B 1 185 ? -12.827 -13.681 -9.448 1 70.75 185 SER B N 1
ATOM 3813 C CA . SER B 1 185 ? -12.763 -14.826 -10.35 1 70.75 185 SER B CA 1
ATOM 3814 C C . SER B 1 185 ? -13.622 -15.979 -9.842 1 70.75 185 SER B C 1
ATOM 3816 O O . SER B 1 185 ? -14.215 -16.715 -10.633 1 70.75 185 SER B O 1
ATOM 3818 N N . LEU B 1 186 ? -13.716 -16.067 -8.53 1 68.75 186 LEU B N 1
ATOM 3819 C CA . LEU B 1 186 ? -14.493 -17.137 -7.915 1 68.75 186 LEU B CA 1
ATOM 3820 C C . LEU B 1 186 ? -15.986 -16.839 -7.993 1 68.75 186 LEU B C 1
ATOM 3822 O O . LEU B 1 186 ? -16.801 -17.757 -8.112 1 68.75 186 LEU B O 1
ATOM 3826 N N . GLU B 1 187 ? -16.531 -15.446 -7.754 1 63.02 187 GLU B N 1
ATOM 3827 C CA . GLU B 1 187 ? -17.93 -15.032 -7.789 1 63.02 187 GLU B CA 1
ATOM 3828 C C . GLU B 1 187 ? -18.439 -14.925 -9.224 1 63.02 187 GLU B C 1
ATOM 3830 O O . GLU B 1 187 ? -19.628 -15.122 -9.483 1 63.02 187 GLU B O 1
ATOM 3835 N N . GLY B 1 188 ? -18.007 -13.906 -10.085 1 54.36 188 GLY B N 1
ATOM 3836 C CA . GLY B 1 188 ? -18.449 -13.876 -11.47 1 54.36 188 GLY B CA 1
ATOM 3837 C C . GLY B 1 188 ? -18.636 -15.259 -12.067 1 54.36 188 GLY B C 1
ATOM 3838 O O . GLY B 1 188 ? -18.638 -15.418 -13.289 1 54.36 188 GLY B O 1
ATOM 3839 N N . GLY B 1 189 ? -18.942 -16.074 -11.318 1 42.55 189 GLY B N 1
ATOM 3840 C CA . GLY B 1 189 ? -19.473 -17.343 -11.792 1 42.55 189 GLY B CA 1
ATOM 3841 C C . GLY B 1 189 ? -20.844 -17.215 -12.429 1 42.55 189 GLY B C 1
ATOM 3842 O O . GLY B 1 189 ? -21.864 -17.38 -11.757 1 42.55 189 GLY B O 1
ATOM 3843 N N . LYS B 1 190 ? -21.674 -16.325 -13.01 1 36.42 190 LYS B N 1
ATOM 3844 C CA . LYS B 1 190 ? -22.284 -17.203 -14.005 1 36.42 190 LYS B CA 1
ATOM 3845 C C . LYS B 1 190 ? -21.348 -18.35 -14.375 1 36.42 190 LYS B C 1
ATOM 3847 O O . LYS B 1 190 ? -20.153 -18.138 -14.591 1 36.42 190 LYS B O 1
ATOM 3852 N N . PRO B 1 191 ? -21.723 -19.588 -14.335 1 34.25 191 PRO B N 1
ATOM 3853 C CA . PRO B 1 191 ? -21.056 -20.892 -14.371 1 34.25 191 PRO B CA 1
ATOM 3854 C C . PRO B 1 191 ? -19.915 -20.943 -15.384 1 34.25 191 PRO B C 1
ATOM 3856 O O . PRO B 1 191 ? -19.381 -22.019 -15.665 1 34.25 191 PRO B O 1
ATOM 3859 N N . GLN B 1 192 ? -19.618 -20.243 -16.385 1 35.09 192 GLN B N 1
ATOM 3860 C CA . GLN B 1 192 ? -18.573 -21.076 -16.971 1 35.09 192 GLN B CA 1
ATOM 3861 C C . GLN B 1 192 ? -17.406 -21.254 -16.004 1 35.09 192 GLN B C 1
ATOM 3863 O O . GLN B 1 192 ? -16.536 -20.386 -15.906 1 35.09 192 GLN B O 1
ATOM 3868 N N . THR B 1 193 ? -17.621 -21.267 -14.754 1 38.66 193 THR B N 1
ATOM 3869 C CA . THR B 1 193 ? -17.068 -21.552 -13.435 1 38.66 193 THR B CA 1
ATOM 3870 C C . THR B 1 193 ? -15.799 -22.391 -13.551 1 38.66 193 THR B C 1
ATOM 3872 O O . THR B 1 193 ? -15.827 -23.498 -14.093 1 38.66 193 THR B O 1
ATOM 3875 N N . MET B 1 194 ? -14.9 -21.886 -13.908 1 41.22 194 MET B N 1
ATOM 3876 C CA . MET B 1 194 ? -13.795 -22.836 -13.82 1 41.22 194 MET B CA 1
ATOM 3877 C C . MET B 1 194 ? -13.764 -23.509 -12.452 1 41.22 194 MET B C 1
ATOM 3879 O O . MET B 1 194 ? -13.667 -22.834 -11.425 1 41.22 194 MET B O 1
ATOM 3883 N N . GLN B 1 195 ? -14.872 -24.342 -12.156 1 45.12 195 GLN B N 1
ATOM 3884 C CA . GLN B 1 195 ? -14.854 -25.194 -10.972 1 45.12 195 GLN B CA 1
ATOM 3885 C C . GLN B 1 195 ? -13.468 -25.792 -10.745 1 45.12 195 GLN B C 1
ATOM 3887 O O . GLN B 1 195 ? -12.605 -25.723 -11.623 1 45.12 195 GLN B O 1
ATOM 3892 N N . ARG B 1 196 ? -13.279 -26.188 -9.452 1 44.51 196 ARG B N 1
ATOM 3893 C CA . ARG B 1 196 ? -12.05 -26.908 -9.134 1 44.51 196 ARG B CA 1
ATOM 3894 C C . ARG B 1 196 ? -11.691 -27.893 -10.242 1 44.51 196 ARG B C 1
ATOM 3896 O O . ARG B 1 196 ? -10.523 -28.013 -10.618 1 44.51 196 ARG B O 1
ATOM 3903 N N . ARG B 1 197 ? -12.74 -28.431 -10.676 1 54.01 197 ARG B N 1
ATOM 3904 C CA . ARG B 1 197 ? -12.569 -29.443 -11.713 1 54.01 197 ARG B CA 1
ATOM 3905 C C . ARG B 1 197 ? -12.117 -28.811 -13.026 1 54.01 197 ARG B C 1
ATOM 3907 O O . ARG B 1 197 ? -11.364 -29.42 -13.788 1 54.01 197 ARG B O 1
ATOM 3914 N N . ASP B 1 198 ? -12.528 -27.521 -13.152 1 64.46 198 ASP B N 1
ATOM 3915 C CA . ASP B 1 198 ? -12.161 -26.854 -14.397 1 64.46 198 ASP B CA 1
ATOM 3916 C C . ASP B 1 198 ? -10.685 -26.461 -14.395 1 64.46 198 ASP B C 1
ATOM 3918 O O . ASP B 1 198 ? -10.005 -26.578 -15.417 1 64.46 198 ASP B O 1
ATOM 3922 N N . TYR B 1 199 ? -10.259 -26.262 -13.239 1 59.49 199 TYR B N 1
ATOM 3923 C CA . TYR B 1 199 ? -8.845 -25.919 -13.139 1 59.49 199 TYR B CA 1
ATOM 3924 C C . TYR B 1 199 ? -7.968 -27.13 -13.431 1 59.49 199 TYR B C 1
ATOM 3926 O O . TYR B 1 199 ? -6.959 -27.02 -14.131 1 59.49 199 TYR B O 1
ATOM 3934 N N . ARG B 1 200 ? -8.469 -28.151 -12.815 1 63.97 200 ARG B N 1
ATOM 3935 C CA . ARG B 1 200 ? -7.747 -29.381 -13.126 1 63.97 200 ARG B CA 1
ATOM 3936 C C . ARG B 1 200 ? -7.76 -29.659 -14.625 1 63.97 200 ARG B C 1
ATOM 3938 O O . ARG B 1 200 ? -6.756 -30.1 -15.189 1 63.97 200 ARG B O 1
ATOM 3945 N N . LYS B 1 201 ? -8.891 -29.311 -15.182 1 76.96 201 LYS B N 1
ATOM 3946 C CA . LYS B 1 201 ? -9.011 -29.534 -16.62 1 76.96 201 LYS B CA 1
ATOM 3947 C C . LYS B 1 201 ? -8.133 -28.561 -17.402 1 76.96 201 LYS B C 1
ATOM 3949 O O . LYS B 1 201 ? -7.527 -28.935 -18.408 1 76.96 201 LYS B O 1
ATOM 3954 N N . LEU B 1 202 ? -8.056 -27.423 -16.915 1 77.85 202 LEU B N 1
ATOM 3955 C CA . LEU B 1 202 ? -7.2 -26.435 -17.562 1 77.85 202 LEU B CA 1
ATOM 3956 C C . LEU B 1 202 ? -5.729 -26.813 -17.42 1 77.85 202 LEU B C 1
ATOM 3958 O O . LEU B 1 202 ? -4.955 -26.679 -18.37 1 77.85 202 LEU B O 1
ATOM 3962 N N . ASP B 1 203 ? -5.485 -27.35 -16.255 1 72.21 203 ASP B N 1
ATOM 3963 C CA . ASP B 1 203 ? -4.128 -27.845 -16.048 1 72.21 203 ASP B CA 1
ATOM 3964 C C . ASP B 1 203 ? -3.824 -29.019 -16.977 1 72.21 203 ASP B C 1
ATOM 3966 O O . ASP B 1 203 ? -2.723 -29.117 -17.523 1 72.21 203 ASP B O 1
ATOM 3970 N N . ARG B 1 204 ? -4.781 -29.787 -17.054 1 77.77 204 ARG B N 1
ATOM 3971 C CA . ARG B 1 204 ? -4.632 -30.906 -17.978 1 77.77 204 ARG B CA 1
ATOM 3972 C C . ARG B 1 204 ? -4.437 -30.413 -19.408 1 77.77 204 ARG B C 1
ATOM 3974 O O . ARG B 1 204 ? -3.634 -30.972 -20.159 1 77.77 204 ARG B O 1
ATOM 3981 N N . ALA B 1 205 ? -5.172 -29.355 -19.766 1 85.37 205 ALA B N 1
ATOM 3982 C CA . ALA B 1 205 ? -5 -28.773 -21.095 1 85.37 205 ALA B CA 1
ATOM 3983 C C . ALA B 1 205 ? -3.573 -28.268 -21.291 1 85.37 205 ALA B C 1
ATOM 3985 O O . ALA B 1 205 ? -2.952 -28.531 -22.324 1 85.37 205 ALA B O 1
ATOM 3986 N N . ARG B 1 206 ? -3.183 -27.649 -20.319 1 79.44 206 ARG B N 1
ATOM 3987 C CA . ARG B 1 206 ? -1.809 -27.156 -20.342 1 79.44 206 ARG B CA 1
ATOM 3988 C C . ARG B 1 206 ? -0.817 -28.306 -20.475 1 79.44 206 ARG B C 1
ATOM 3990 O O . ARG B 1 206 ? 0.089 -28.258 -21.31 1 79.44 206 ARG B O 1
ATOM 3997 N N . GLU B 1 207 ? -1.045 -29.311 -19.655 1 79.11 207 GLU B N 1
ATOM 3998 C CA . GLU B 1 207 ? -0.163 -30.473 -19.679 1 79.11 207 GLU B CA 1
ATOM 3999 C C . GLU B 1 207 ? -0.168 -31.142 -21.051 1 79.11 207 GLU B C 1
ATOM 4001 O O . GLU B 1 207 ? 0.882 -31.544 -21.556 1 79.11 207 GLU B O 1
ATOM 4006 N N . LEU B 1 208 ? -1.301 -31.187 -21.553 1 84.07 208 LEU B N 1
ATOM 4007 C CA . LEU B 1 208 ? -1.437 -31.801 -22.869 1 84.07 208 LEU B CA 1
ATOM 4008 C C . LEU B 1 208 ? -0.68 -31.001 -23.924 1 84.07 208 LEU B C 1
ATOM 4010 O O . LEU B 1 208 ? 0.03 -31.574 -24.753 1 84.07 208 LEU B O 1
ATOM 4014 N N . MET B 1 209 ? -0.828 -29.711 -23.769 1 85.03 209 MET B N 1
ATOM 4015 C CA . MET B 1 209 ? -0.149 -28.833 -24.718 1 85.03 209 MET B CA 1
ATOM 4016 C C . MET B 1 209 ? 1.365 -28.961 -24.59 1 85.03 209 MET B C 1
ATOM 4018 O O . MET B 1 209 ? 2.07 -29.066 -25.596 1 85.03 209 MET B O 1
ATOM 4022 N N . LEU B 1 210 ? 1.809 -29.074 -23.4 1 77.52 210 LEU B N 1
ATOM 4023 C CA . LEU B 1 210 ? 3.245 -29.087 -23.146 1 77.52 210 LEU B CA 1
ATOM 4024 C C . LEU B 1 210 ? 3.845 -30.448 -23.486 1 77.52 210 LEU B C 1
ATOM 4026 O O . LEU B 1 210 ? 5.01 -30.536 -23.882 1 77.52 210 LEU B O 1
ATOM 4030 N N . ALA B 1 211 ? 3.011 -31.417 -23.248 1 77.66 211 ALA B N 1
ATOM 4031 C CA . ALA B 1 211 ? 3.461 -32.766 -23.582 1 77.66 211 ALA B CA 1
ATOM 4032 C C . ALA B 1 211 ? 3.589 -32.944 -25.092 1 77.66 211 ALA B C 1
ATOM 4034 O O . ALA B 1 211 ? 4.321 -33.819 -25.561 1 77.66 211 ALA B O 1
ATOM 4035 N N . ARG B 1 212 ? 2.814 -32.164 -25.845 1 83.31 212 ARG B N 1
ATOM 4036 C CA . ARG B 1 212 ? 2.831 -32.25 -27.301 1 83.31 212 ARG B CA 1
ATOM 4037 C C . ARG B 1 212 ? 2.941 -30.865 -27.93 1 83.31 212 ARG B C 1
ATOM 4039 O O . ARG B 1 212 ? 2.028 -30.42 -28.628 1 83.31 212 ARG B O 1
ATOM 4046 N N . LEU B 1 213 ? 4.062 -30.255 -27.783 1 81.17 213 LEU B N 1
ATOM 4047 C CA . LEU B 1 213 ? 4.273 -28.88 -28.222 1 81.17 213 LEU B CA 1
ATOM 4048 C C . LEU B 1 213 ? 4.144 -28.767 -29.737 1 81.17 213 LEU B C 1
ATOM 4050 O O . LEU B 1 213 ? 3.771 -27.712 -30.255 1 81.17 213 LEU B O 1
ATOM 4054 N N . HIS B 1 214 ? 4.494 -29.912 -30.385 1 82.09 214 HIS B N 1
ATOM 4055 C CA . HIS B 1 214 ? 4.496 -29.909 -31.844 1 82.09 214 HIS B CA 1
ATOM 4056 C C . HIS B 1 214 ? 3.081 -30.039 -32.397 1 82.09 214 HIS B C 1
ATOM 4058 O O . HIS B 1 214 ? 2.848 -29.787 -33.581 1 82.09 214 HIS B O 1
ATOM 4064 N N . HIS B 1 215 ? 2.139 -30.398 -31.54 1 85.59 215 HIS B N 1
ATOM 4065 C CA . HIS B 1 215 ? 0.763 -30.601 -31.977 1 85.59 215 HIS B CA 1
ATOM 4066 C C . HIS B 1 215 ? 0.034 -29.272 -32.141 1 85.59 215 HIS B C 1
ATOM 4068 O O . HIS B 1 215 ? 0.162 -28.381 -31.298 1 85.59 215 HIS B O 1
ATOM 4074 N N . ASN B 1 216 ? -0.631 -29.074 -33.263 1 82.13 216 ASN B N 1
ATOM 4075 C CA . ASN B 1 216 ? -1.433 -27.877 -33.495 1 82.13 216 ASN B CA 1
ATOM 4076 C C . ASN B 1 216 ? -2.811 -27.993 -32.851 1 82.13 216 ASN B C 1
ATOM 4078 O O . ASN B 1 216 ? -3.787 -28.339 -33.52 1 82.13 216 ASN B O 1
ATOM 4082 N N . TRP B 1 217 ? -2.869 -27.603 -31.64 1 86.83 217 TRP B N 1
ATOM 4083 C CA . TRP B 1 217 ? -4.115 -27.684 -30.886 1 86.83 217 TRP B CA 1
ATOM 4084 C C . TRP B 1 217 ? -5.095 -26.605 -31.334 1 86.83 217 TRP B C 1
ATOM 4086 O O . TRP B 1 217 ? -4.754 -25.42 -31.36 1 86.83 217 TRP B O 1
ATOM 4096 N N . SER B 1 218 ? -6.215 -27.036 -31.78 1 86.75 218 SER B N 1
ATOM 4097 C CA . SER B 1 218 ? -7.305 -26.069 -31.87 1 86.75 218 SER B CA 1
ATOM 4098 C C . SER B 1 218 ? -7.994 -25.887 -30.521 1 86.75 218 SER B C 1
ATOM 4100 O O . SER B 1 218 ? -7.898 -26.751 -29.647 1 86.75 218 SER B O 1
ATOM 4102 N N . LEU B 1 219 ? -8.55 -24.733 -30.395 1 88.45 219 LEU B N 1
ATOM 4103 C CA . LEU B 1 219 ? -9.286 -24.484 -29.16 1 88.45 219 LEU B CA 1
ATOM 4104 C C . LEU B 1 219 ? -10.325 -25.573 -28.917 1 88.45 219 LEU B C 1
ATOM 4106 O O . LEU B 1 219 ? -10.503 -26.027 -27.784 1 88.45 219 LEU B O 1
ATOM 4110 N N . ALA B 1 220 ? -10.939 -25.959 -30.02 1 89.75 220 ALA B N 1
ATOM 4111 C CA . ALA B 1 220 ? -11.977 -26.983 -29.938 1 89.75 220 ALA B CA 1
ATOM 4112 C C . ALA B 1 220 ? -11.388 -28.327 -29.52 1 89.75 220 ALA B C 1
ATOM 4114 O O . ALA B 1 220 ? -11.934 -29.007 -28.647 1 89.75 220 ALA B O 1
ATOM 4115 N N . GLU B 1 221 ? -10.279 -28.73 -30.201 1 91.4 221 GLU B N 1
ATOM 4116 C CA . GLU B 1 221 ? -9.607 -29.99 -29.897 1 91.4 221 GLU B CA 1
ATOM 4117 C C . GLU B 1 221 ? -9.143 -30.033 -28.444 1 91.4 221 GLU B C 1
ATOM 4119 O O . GLU B 1 221 ? -9.34 -31.035 -27.754 1 91.4 221 GLU B O 1
ATOM 4124 N N . LEU B 1 222 ? -8.564 -28.95 -27.993 1 91.27 222 LEU B N 1
ATOM 4125 C CA . LEU B 1 222 ? -8.039 -28.88 -26.633 1 91.27 222 LEU B CA 1
ATOM 4126 C C . LEU B 1 222 ? -9.172 -28.89 -25.612 1 91.27 222 LEU B C 1
ATOM 4128 O O . LEU B 1 222 ? -9.077 -29.558 -24.58 1 91.27 222 LEU B O 1
ATOM 4132 N N . ALA B 1 223 ? -10.153 -28.175 -25.885 1 90.93 223 ALA B N 1
ATOM 4133 C CA . ALA B 1 223 ? -11.318 -28.141 -25.004 1 90.93 223 ALA B CA 1
ATOM 4134 C C . ALA B 1 223 ? -11.932 -29.53 -24.853 1 90.93 223 ALA B C 1
ATOM 4136 O O . ALA B 1 223 ? -12.248 -29.958 -23.74 1 90.93 223 ALA B O 1
ATOM 4137 N N . GLN B 1 224 ? -12.049 -30.251 -26.014 1 90.56 224 GLN B N 1
ATOM 4138 C CA . GLN B 1 224 ? -12.607 -31.599 -26.02 1 90.56 224 GLN B CA 1
ATOM 4139 C C . GLN B 1 224 ? -11.722 -32.564 -25.237 1 90.56 224 GLN B C 1
ATOM 4141 O O . GLN B 1 224 ? -12.222 -33.407 -24.49 1 90.56 224 GLN B O 1
ATOM 4146 N N . ALA B 1 225 ? -10.475 -32.361 -25.33 1 89.56 225 ALA B N 1
ATOM 4147 C CA . ALA B 1 225 ? -9.521 -33.262 -24.687 1 89.56 225 ALA B CA 1
ATOM 4148 C C . ALA B 1 225 ? -9.619 -33.171 -23.167 1 89.56 225 ALA B C 1
ATOM 4150 O O . ALA B 1 225 ? -9.314 -34.134 -22.46 1 89.56 225 ALA B O 1
ATOM 4151 N N . VAL B 1 226 ? -10.065 -32.03 -22.707 1 88.43 226 VAL B N 1
ATOM 4152 C CA . VAL B 1 226 ? -10.067 -31.865 -21.257 1 88.43 226 VAL B CA 1
ATOM 4153 C C . VAL B 1 226 ? -11.5 -31.699 -20.758 1 88.43 226 VAL B C 1
ATOM 4155 O O . VAL B 1 226 ? -11.723 -31.354 -19.595 1 88.43 226 VAL B O 1
ATOM 4158 N N . ASN B 1 227 ? -12.425 -31.878 -21.637 1 87.5 227 ASN B N 1
ATOM 4159 C CA . ASN B 1 227 ? -13.851 -31.841 -21.33 1 87.5 227 ASN B CA 1
ATOM 4160 C C . ASN B 1 227 ? -14.279 -30.467 -20.822 1 87.5 227 ASN B C 1
ATOM 4162 O O . ASN B 1 227 ? -14.939 -30.362 -19.786 1 87.5 227 ASN B O 1
ATOM 4166 N N . LEU B 1 228 ? -13.805 -29.499 -21.491 1 83.63 228 LEU B N 1
ATOM 4167 C CA . LEU B 1 228 ? -14.252 -28.125 -21.29 1 83.63 228 LEU B CA 1
ATOM 4168 C C . LEU B 1 228 ? -14.858 -27.558 -22.57 1 83.63 228 LEU B C 1
ATOM 4170 O O . LEU B 1 228 ? -14.6 -28.067 -23.663 1 83.63 228 LEU B O 1
ATOM 4174 N N . ASN B 1 229 ? -15.744 -26.624 -22.467 1 81.95 229 ASN B N 1
ATOM 4175 C CA . ASN B 1 229 ? -16.107 -25.867 -23.661 1 81.95 229 ASN B CA 1
ATOM 4176 C C . ASN B 1 229 ? -15.055 -24.814 -23.998 1 81.95 229 ASN B C 1
ATOM 4178 O O . ASN B 1 229 ? -14.199 -24.498 -23.17 1 81.95 229 ASN B O 1
ATOM 4182 N N . GLU B 1 230 ? -15.011 -24.35 -25.279 1 84.62 230 GLU B N 1
ATOM 4183 C CA . GLU B 1 230 ? -13.983 -23.436 -25.768 1 84.62 230 GLU B CA 1
ATOM 4184 C C . GLU B 1 230 ? -13.979 -22.133 -24.973 1 84.62 230 GLU B C 1
ATOM 4186 O O . GLU B 1 230 ? -12.921 -21.549 -24.735 1 84.62 230 GLU B O 1
ATOM 4191 N N . ARG B 1 231 ? -15.122 -21.796 -24.579 1 78.15 231 ARG B N 1
ATOM 4192 C CA . ARG B 1 231 ? -15.234 -20.53 -23.86 1 78.15 231 ARG B CA 1
ATOM 4193 C C . ARG B 1 231 ? -14.54 -20.608 -22.504 1 78.15 231 ARG B C 1
ATOM 4195 O O . ARG B 1 231 ? -13.749 -19.729 -22.155 1 78.15 231 ARG B O 1
ATOM 4202 N N . LYS B 1 232 ? -14.707 -21.699 -21.825 1 76.3 232 LYS B N 1
ATOM 4203 C CA . LYS B 1 232 ? -14.096 -21.905 -20.515 1 76.3 232 LYS B CA 1
ATOM 4204 C C . LYS B 1 232 ? -12.583 -22.064 -20.633 1 76.3 232 LYS B C 1
ATOM 4206 O O . LYS B 1 232 ? -11.835 -21.6 -19.77 1 76.3 232 LYS B O 1
ATOM 4211 N N . LEU B 1 233 ? -12.279 -22.781 -21.73 1 83.93 233 LEU B N 1
ATOM 4212 C CA . LEU B 1 233 ? -10.849 -22.938 -21.968 1 83.93 233 LEU B CA 1
ATOM 4213 C C . LEU B 1 233 ? -10.182 -21.585 -22.188 1 83.93 233 LEU B C 1
ATOM 4215 O O . LEU B 1 233 ? -9.173 -21.274 -21.551 1 83.93 233 LEU B O 1
ATOM 4219 N N . LYS B 1 234 ? -10.815 -20.707 -22.955 1 80.63 234 LYS B N 1
ATOM 4220 C CA . LYS B 1 234 ? -10.241 -19.405 -23.282 1 80.63 234 LYS B CA 1
ATOM 4221 C C . LYS B 1 234 ? -10.183 -18.505 -22.051 1 80.63 234 LYS B C 1
ATOM 4223 O O . LYS B 1 234 ? -9.135 -17.936 -21.739 1 80.63 234 LYS B O 1
ATOM 4228 N N . GLU B 1 235 ? -11.222 -18.539 -21.449 1 72.05 235 GLU B N 1
ATOM 4229 C CA . GLU B 1 235 ? -11.335 -17.651 -20.296 1 72.05 235 GLU B CA 1
ATOM 4230 C C . GLU B 1 235 ? -10.451 -18.125 -19.145 1 72.05 235 GLU B C 1
ATOM 4232 O O . GLU B 1 235 ? -9.765 -17.321 -18.511 1 72.05 235 GLU B O 1
ATOM 4237 N N . GLY B 1 236 ? -10.505 -19.485 -18.964 1 68.42 236 GLY B N 1
ATOM 4238 C CA . GLY B 1 236 ? -9.715 -20.062 -17.888 1 68.42 236 GLY B CA 1
ATOM 4239 C C . GLY B 1 236 ? -8.22 -19.91 -18.098 1 68.42 236 GLY B C 1
ATOM 4240 O O . GLY B 1 236 ? -7.481 -19.625 -17.153 1 68.42 236 GLY B O 1
ATOM 4241 N N . PHE B 1 237 ? -7.894 -20.151 -19.347 1 73.58 237 PHE B N 1
ATOM 4242 C CA . PHE B 1 237 ? -6.472 -20.063 -19.655 1 73.58 237 PHE B CA 1
ATOM 4243 C C . PHE B 1 237 ? -5.958 -18.644 -19.439 1 73.58 237 PHE B C 1
ATOM 4245 O O . PHE B 1 237 ? -4.882 -18.448 -18.872 1 73.58 237 PHE B O 1
ATOM 4252 N N . ARG B 1 238 ? -6.792 -17.625 -19.751 1 66.06 238 ARG B N 1
ATOM 4253 C CA . ARG B 1 238 ? -6.415 -16.228 -19.558 1 66.06 238 ARG B CA 1
ATOM 4254 C C . ARG B 1 238 ? -6.341 -15.881 -18.074 1 66.06 238 ARG B C 1
ATOM 4256 O O . ARG B 1 238 ? -5.428 -15.175 -17.641 1 66.06 238 ARG B O 1
ATOM 4263 N N . MET B 1 239 ? -7.205 -16.516 -17.527 1 60.1 239 MET B N 1
ATOM 4264 C CA . MET B 1 239 ? -7.288 -16.237 -16.096 1 60.1 239 MET B CA 1
ATOM 4265 C C . MET B 1 239 ? -6.134 -16.894 -15.346 1 60.1 239 MET B C 1
ATOM 4267 O O . MET B 1 239 ? -5.52 -16.272 -14.477 1 60.1 239 MET B O 1
ATOM 4271 N N . LEU B 1 240 ? -5.884 -18.183 -15.75 1 57.71 240 LEU B N 1
ATOM 4272 C CA . LEU B 1 240 ? -4.939 -18.995 -14.99 1 57.71 240 LEU B CA 1
ATOM 4273 C C . LEU B 1 240 ? -3.506 -18.719 -15.434 1 57.71 240 LEU B C 1
ATOM 4275 O O . LEU B 1 240 ? -2.581 -18.764 -14.62 1 57.71 240 LEU B O 1
ATOM 4279 N N . TYR B 1 241 ? -3.501 -18.472 -16.814 1 60.38 241 TYR B N 1
ATOM 4280 C CA . TYR B 1 241 ? -2.142 -18.44 -17.343 1 60.38 241 TYR B CA 1
ATOM 4281 C C . TYR B 1 241 ? -1.821 -17.074 -17.939 1 60.38 241 TYR B C 1
ATOM 4283 O O . TYR B 1 241 ? -0.722 -16.858 -18.455 1 60.38 241 TYR B O 1
ATOM 4291 N N . GLY B 1 242 ? -2.791 -16.163 -17.851 1 56.49 242 GLY B N 1
ATOM 4292 C CA . GLY B 1 242 ? -2.565 -14.773 -18.216 1 56.49 242 GLY B CA 1
ATOM 4293 C C . GLY B 1 242 ? -2.531 -14.549 -19.716 1 56.49 242 GLY B C 1
ATOM 4294 O O . GLY B 1 242 ? -2.279 -13.433 -20.176 1 56.49 242 GLY B O 1
ATOM 4295 N N . ASN B 1 243 ? -2.584 -15.569 -20.447 1 60.76 243 ASN B N 1
ATOM 4296 C CA . ASN B 1 243 ? -2.499 -15.517 -21.902 1 60.76 243 ASN B CA 1
ATOM 4297 C C . ASN B 1 243 ? -3.572 -16.382 -22.557 1 60.76 243 ASN B C 1
ATOM 4299 O O . ASN B 1 243 ? -4.18 -17.229 -21.9 1 60.76 243 ASN B O 1
ATOM 4303 N N . SER B 1 244 ? -3.87 -16.058 -23.839 1 78.01 244 SER B N 1
ATOM 4304 C CA . SER B 1 244 ? -4.709 -16.984 -24.593 1 78.01 244 SER B CA 1
ATOM 4305 C C . SER B 1 244 ? -4.033 -18.342 -24.749 1 78.01 244 SER B C 1
ATOM 4307 O O . SER B 1 244 ? -2.816 -18.457 -24.588 1 78.01 244 SER B O 1
ATOM 4309 N N . VAL B 1 245 ? -4.804 -19.346 -25.087 1 83.04 245 VAL B N 1
ATOM 4310 C CA . VAL B 1 245 ? -4.298 -20.697 -25.307 1 83.04 245 VAL B CA 1
ATOM 4311 C C . VAL B 1 245 ? -3.208 -20.673 -26.376 1 83.04 245 VAL B C 1
ATOM 4313 O O . VAL B 1 245 ? -2.127 -21.235 -26.182 1 83.04 245 VAL B O 1
ATOM 4316 N N . HIS B 1 246 ? -3.481 -19.872 -27.375 1 83.21 246 HIS B N 1
ATOM 4317 C CA . HIS B 1 246 ? -2.552 -19.824 -28.498 1 83.21 246 HIS B CA 1
ATOM 4318 C C . HIS B 1 246 ? -1.267 -19.095 -28.12 1 83.21 246 HIS B C 1
ATOM 4320 O O . HIS B 1 246 ? -0.169 -19.563 -28.428 1 83.21 246 HIS B O 1
ATOM 4326 N N . ALA B 1 247 ? -1.443 -18.015 -27.494 1 78.91 247 ALA B N 1
ATOM 4327 C CA . ALA B 1 247 ? -0.271 -17.234 -27.106 1 78.91 247 ALA B CA 1
ATOM 4328 C C . ALA B 1 247 ? 0.589 -17.996 -26.102 1 78.91 247 ALA B C 1
ATOM 4330 O O . ALA B 1 247 ? 1.819 -17.95 -26.169 1 78.91 247 ALA B O 1
ATOM 4331 N N . TYR B 1 248 ? -0.131 -18.66 -25.251 1 77.86 248 TYR B N 1
ATOM 4332 C CA . TYR B 1 248 ? 0.574 -19.482 -24.274 1 77.86 248 TYR B CA 1
ATOM 4333 C C . TYR B 1 248 ? 1.386 -20.572 -24.963 1 77.86 248 TYR B C 1
ATOM 4335 O O . TYR B 1 248 ? 2.567 -20.761 -24.659 1 77.86 248 TYR B O 1
ATOM 4343 N N . LEU B 1 249 ? 0.772 -21.241 -25.881 1 83.66 249 LEU B N 1
ATOM 4344 C CA . LEU B 1 249 ? 1.44 -22.298 -26.632 1 83.66 249 LEU B CA 1
ATOM 4345 C C . LEU B 1 249 ? 2.63 -21.744 -27.409 1 83.66 249 LEU B C 1
ATOM 4347 O O . LEU B 1 249 ? 3.708 -22.344 -27.412 1 83.66 249 LEU B O 1
ATOM 4351 N N . GLN B 1 250 ? 2.423 -20.637 -27.956 1 81.57 250 GLN B N 1
ATOM 4352 C CA . GLN B 1 250 ? 3.494 -20.015 -28.726 1 81.57 250 GLN B CA 1
ATOM 4353 C C . GLN B 1 250 ? 4.686 -19.674 -27.836 1 81.57 250 GLN B C 1
ATOM 4355 O O . GLN B 1 250 ? 5.835 -19.918 -28.207 1 81.57 250 GLN B O 1
ATOM 4360 N N . GLU B 1 251 ? 4.385 -19.148 -26.792 1 77.96 251 GLU B N 1
ATOM 4361 C CA . GLU B 1 251 ? 5.43 -18.807 -25.832 1 77.96 251 GLU B CA 1
ATOM 4362 C C . GLU B 1 251 ? 6.223 -20.043 -25.416 1 77.96 251 GLU B C 1
ATOM 4364 O O . GLU B 1 251 ? 7.455 -20.016 -25.386 1 77.96 251 GLU B O 1
ATOM 4369 N N . LYS B 1 252 ? 5.501 -21.058 -25.071 1 78.3 252 LYS B N 1
ATOM 4370 C CA . LYS B 1 252 ? 6.152 -22.292 -24.64 1 78.3 252 LYS B CA 1
ATOM 4371 C C . LYS B 1 252 ? 6.963 -22.911 -25.774 1 78.3 252 LYS B C 1
ATOM 4373 O O . LYS B 1 252 ? 8.044 -23.458 -25.545 1 78.3 252 LYS B O 1
ATOM 4378 N N . ARG B 1 253 ? 6.44 -22.762 -26.943 1 84.09 253 ARG B N 1
ATOM 4379 C CA . ARG B 1 253 ? 7.166 -23.246 -28.114 1 84.09 253 ARG B CA 1
ATOM 4380 C C . ARG B 1 253 ? 8.455 -22.458 -28.323 1 84.09 253 ARG B C 1
ATOM 4382 O O . ARG B 1 253 ? 9.501 -23.037 -28.623 1 84.09 253 ARG B O 1
ATOM 4389 N N . MET B 1 254 ? 8.352 -21.221 -28.116 1 80.06 254 MET B N 1
ATOM 4390 C CA . MET B 1 254 ? 9.531 -20.376 -28.284 1 80.06 254 MET B CA 1
ATOM 4391 C C . MET B 1 254 ? 10.578 -20.685 -27.22 1 80.06 254 MET B C 1
ATOM 4393 O O . MET B 1 254 ? 11.772 -20.75 -27.518 1 80.06 254 MET B O 1
ATOM 4397 N N . GLN B 1 255 ? 10.129 -20.897 -26.15 1 76.17 255 GLN B N 1
ATOM 4398 C CA . GLN B 1 255 ? 11.038 -21.257 -25.067 1 76.17 255 GLN B CA 1
ATOM 4399 C C . GLN B 1 255 ? 11.705 -22.603 -25.334 1 76.17 255 GLN B C 1
ATOM 4401 O O . GLN B 1 255 ? 12.91 -22.758 -25.123 1 76.17 255 GLN B O 1
ATOM 4406 N N . ALA B 1 256 ? 10.917 -23.515 -25.738 1 78.23 256 ALA B N 1
ATOM 4407 C CA . ALA B 1 256 ? 11.44 -24.832 -26.091 1 78.23 256 ALA B CA 1
ATOM 4408 C C . ALA B 1 256 ? 12.458 -24.732 -27.224 1 78.23 256 ALA B C 1
ATOM 4410 O O . ALA B 1 256 ? 13.496 -25.398 -27.195 1 78.23 256 ALA B O 1
ATOM 4411 N N . ALA B 1 257 ? 12.126 -23.896 -28.09 1 83.63 257 ALA B N 1
ATOM 4412 C CA . ALA B 1 257 ? 13.039 -23.694 -29.212 1 83.63 257 ALA B CA 1
ATOM 4413 C C . ALA B 1 257 ? 14.379 -23.141 -28.737 1 83.63 257 ALA B C 1
ATOM 4415 O O . ALA B 1 257 ? 15.437 -23.628 -29.141 1 83.63 257 ALA B O 1
ATOM 4416 N N . ALA B 1 258 ? 14.271 -22.227 -27.927 1 74.98 258 ALA B N 1
ATOM 4417 C CA . ALA B 1 258 ? 15.488 -21.629 -27.384 1 74.98 258 ALA B CA 1
ATOM 4418 C C . ALA B 1 258 ? 16.331 -22.669 -26.652 1 74.98 258 ALA B C 1
ATOM 4420 O O . ALA B 1 258 ? 17.554 -22.708 -26.809 1 74.98 258 ALA B O 1
ATOM 4421 N N . HIS B 1 259 ? 15.616 -23.433 -25.983 1 74.2 259 HIS B N 1
ATOM 4422 C CA . HIS B 1 259 ? 16.286 -24.497 -25.242 1 74.2 259 HIS B CA 1
ATOM 4423 C C . HIS B 1 259 ? 16.961 -25.485 -26.187 1 74.2 259 HIS B C 1
ATOM 4425 O O . HIS B 1 259 ? 18.122 -25.85 -25.986 1 74.2 259 HIS B O 1
ATOM 4431 N N . LEU B 1 260 ? 16.266 -25.847 -27.15 1 79.96 260 LEU B N 1
ATOM 4432 C CA . LEU B 1 260 ? 16.782 -26.811 -28.115 1 79.96 260 LEU B CA 1
ATOM 4433 C C . LEU B 1 260 ? 17.969 -26.233 -28.878 1 79.96 260 LEU B C 1
ATOM 4435 O O . LEU B 1 260 ? 18.94 -26.941 -29.153 1 79.96 260 LEU B O 1
ATOM 4439 N N . LEU B 1 261 ? 17.887 -24.946 -29.094 1 80.06 261 LEU B N 1
ATOM 4440 C CA . LEU B 1 261 ? 18.942 -24.286 -29.856 1 80.06 261 LEU B CA 1
ATOM 4441 C C . LEU B 1 261 ? 20.231 -24.208 -29.045 1 80.06 261 LEU B C 1
ATOM 4443 O O . LEU B 1 261 ? 21.326 -24.204 -29.611 1 80.06 261 LEU B O 1
ATOM 4447 N N . THR B 1 262 ? 20.064 -24.223 -27.777 1 73.02 262 THR B N 1
ATOM 4448 C CA . THR B 1 262 ? 21.239 -24.003 -26.941 1 73.02 262 THR B CA 1
ATOM 4449 C C . THR B 1 262 ? 21.715 -25.314 -26.322 1 73.02 262 THR B C 1
ATOM 4451 O O . THR B 1 262 ? 22.885 -25.446 -25.957 1 73.02 262 THR B O 1
ATOM 4454 N N . GLN B 1 263 ? 20.88 -26.241 -26.316 1 71.55 263 GLN B N 1
ATOM 4455 C CA . GLN B 1 263 ? 21.231 -27.423 -25.537 1 71.55 263 GLN B CA 1
ATOM 4456 C C . GLN B 1 263 ? 21.375 -28.65 -26.433 1 71.55 263 GLN B C 1
ATOM 4458 O O . GLN B 1 263 ? 21.764 -29.723 -25.967 1 71.55 263 GLN B O 1
ATOM 4463 N N . THR B 1 264 ? 21.018 -28.494 -27.598 1 75.8 264 THR B N 1
ATOM 4464 C CA . THR B 1 264 ? 21.106 -29.626 -28.514 1 75.8 264 THR B CA 1
ATOM 4465 C C . THR B 1 264 ? 21.844 -29.233 -29.79 1 75.8 264 THR B C 1
ATOM 4467 O O . THR B 1 264 ? 22.162 -28.059 -29.993 1 75.8 264 THR B O 1
ATOM 4470 N N . GLU B 1 265 ? 22.293 -30.203 -30.53 1 80.75 265 GLU B N 1
ATOM 4471 C CA . GLU B 1 265 ? 22.967 -29.978 -31.806 1 80.75 265 GLU B CA 1
ATOM 4472 C C . GLU B 1 265 ? 21.974 -29.997 -32.965 1 80.75 265 GLU B C 1
ATOM 4474 O O . GLU B 1 265 ? 22.357 -30.226 -34.114 1 80.75 265 GLU B O 1
ATOM 4479 N N . LEU B 1 266 ? 20.726 -29.719 -32.625 1 84.97 266 LEU B N 1
ATOM 4480 C CA . LEU B 1 266 ? 19.691 -29.75 -33.653 1 84.97 266 LEU B CA 1
ATOM 4481 C C . LEU B 1 266 ? 19.818 -28.553 -34.588 1 84.97 266 LEU B C 1
ATOM 4483 O O . LEU B 1 266 ? 20.203 -27.463 -34.159 1 84.97 266 LEU B O 1
ATOM 4487 N N . SER B 1 267 ? 19.501 -28.836 -35.875 1 87.54 267 SER B N 1
ATOM 4488 C CA . SER B 1 267 ? 19.442 -27.741 -36.838 1 87.54 267 SER B CA 1
ATOM 4489 C C . SER B 1 267 ? 18.223 -26.857 -36.596 1 87.54 267 SER B C 1
ATOM 4491 O O . SER B 1 267 ? 17.282 -27.262 -35.911 1 87.54 267 SER B O 1
ATOM 4493 N N . ILE B 1 268 ? 18.209 -25.731 -37.123 1 87.85 268 ILE B N 1
ATOM 4494 C CA . ILE B 1 268 ? 17.096 -24.797 -37.001 1 87.85 268 ILE B CA 1
ATOM 4495 C C . ILE B 1 268 ? 15.821 -25.439 -37.543 1 87.85 268 ILE B C 1
ATOM 4497 O O . ILE B 1 268 ? 14.749 -25.305 -36.947 1 87.85 268 ILE B O 1
ATOM 4501 N N . THR B 1 269 ? 16.045 -26.159 -38.631 1 87.39 269 THR B N 1
ATOM 4502 C CA . THR B 1 269 ? 14.907 -26.824 -39.256 1 87.39 269 THR B CA 1
ATOM 4503 C C . THR B 1 269 ? 14.308 -27.867 -38.318 1 87.39 269 THR B C 1
ATOM 4505 O O . THR B 1 269 ? 13.085 -27.978 -38.203 1 87.39 269 THR B O 1
ATOM 4508 N N . GLU B 1 270 ? 15.157 -28.594 -37.697 1 87.81 270 GLU B N 1
ATOM 4509 C CA . GLU B 1 270 ? 14.701 -29.613 -36.756 1 87.81 270 GLU B CA 1
ATOM 4510 C C . GLU B 1 270 ? 13.994 -28.982 -35.56 1 87.81 270 GLU B C 1
ATOM 4512 O O . GLU B 1 270 ? 12.978 -29.497 -35.09 1 87.81 270 GLU B O 1
ATOM 4517 N N . VAL B 1 271 ? 14.538 -27.887 -35.093 1 90.22 271 VAL B N 1
ATOM 4518 C CA . VAL B 1 271 ? 13.949 -27.178 -33.962 1 90.22 271 VAL B CA 1
ATOM 4519 C C . VAL B 1 271 ? 12.565 -26.657 -34.342 1 90.22 271 VAL B C 1
ATOM 4521 O O . VAL B 1 271 ? 11.618 -26.764 -33.559 1 90.22 271 VAL B O 1
ATOM 4524 N N . VAL B 1 272 ? 12.463 -26.16 -35.492 1 88.94 272 VAL B N 1
ATOM 4525 C CA . VAL B 1 272 ? 11.201 -25.628 -35.996 1 88.94 272 VAL B CA 1
ATOM 4526 C C . VAL B 1 272 ? 10.146 -26.732 -36.014 1 88.94 272 VAL B C 1
ATOM 4528 O O . VAL B 1 272 ? 9.027 -26.539 -35.532 1 88.94 272 VAL B O 1
ATOM 4531 N N . LEU B 1 273 ? 10.536 -27.911 -36.511 1 83.66 273 LEU B N 1
ATOM 4532 C CA . LEU B 1 273 ? 9.618 -29.04 -36.613 1 83.66 273 LEU B CA 1
ATOM 4533 C C . LEU B 1 273 ? 9.241 -29.562 -35.231 1 83.66 273 LEU B C 1
ATOM 4535 O O . LEU B 1 273 ? 8.076 -29.878 -34.978 1 83.66 273 LEU B O 1
ATOM 4539 N N . GLN B 1 274 ? 10.162 -29.518 -34.359 1 84.01 274 GLN B N 1
ATOM 4540 C CA . GLN B 1 274 ? 9.948 -30.076 -33.028 1 84.01 274 GLN B CA 1
ATOM 4541 C C . GLN B 1 274 ? 9.083 -29.152 -32.176 1 84.01 274 GLN B C 1
ATOM 4543 O O . GLN B 1 274 ? 8.451 -29.596 -31.215 1 84.01 274 GLN B O 1
ATOM 4548 N N . THR B 1 275 ? 9.097 -27.957 -32.58 1 87.08 275 THR B N 1
ATOM 4549 C CA . THR B 1 275 ? 8.333 -27.009 -31.777 1 87.08 275 THR B CA 1
ATOM 4550 C C . THR B 1 275 ? 6.977 -26.727 -32.418 1 87.08 275 THR B C 1
ATOM 4552 O O . THR B 1 275 ? 6.209 -25.901 -31.92 1 87.08 275 THR B O 1
ATOM 4555 N N . GLY B 1 276 ? 6.65 -27.335 -33.463 1 85.41 276 GLY B N 1
ATOM 4556 C CA . GLY B 1 276 ? 5.295 -27.351 -33.991 1 85.41 276 GLY B CA 1
ATOM 4557 C C . GLY B 1 276 ? 5.071 -26.328 -35.088 1 85.41 276 GLY B C 1
ATOM 4558 O O . GLY B 1 276 ? 3.928 -26.014 -35.427 1 85.41 276 GLY B O 1
ATOM 4559 N N . TYR B 1 277 ? 6.113 -25.802 -35.667 1 87.19 277 TYR B N 1
ATOM 4560 C CA . TYR B 1 277 ? 5.936 -24.841 -36.75 1 87.19 277 TYR B CA 1
ATOM 4561 C C . TYR B 1 277 ? 6.205 -25.489 -38.103 1 87.19 277 TYR B C 1
ATOM 4563 O O . TYR B 1 277 ? 7.119 -26.305 -38.236 1 87.19 277 TYR B O 1
ATOM 4571 N N . ALA B 1 278 ? 5.273 -25.108 -38.951 1 81.17 278 ALA B N 1
ATOM 4572 C CA . ALA B 1 278 ? 5.427 -25.642 -40.302 1 81.17 278 ALA B CA 1
ATOM 4573 C C . ALA B 1 278 ? 6.255 -24.7 -41.172 1 81.17 278 ALA B C 1
ATOM 4575 O O . ALA B 1 278 ? 6.91 -25.138 -42.121 1 81.17 278 ALA B O 1
ATOM 4576 N N . ASN B 1 279 ? 6.226 -23.439 -40.863 1 83.68 279 ASN B N 1
ATOM 4577 C CA . ASN B 1 279 ? 6.887 -22.422 -41.673 1 83.68 279 ASN B CA 1
ATOM 4578 C C . ASN B 1 279 ? 8.086 -21.819 -40.947 1 83.68 279 ASN B C 1
ATOM 4580 O O . ASN B 1 279 ? 7.922 -21.093 -39.965 1 83.68 279 ASN B O 1
ATOM 4584 N N . PRO B 1 280 ? 9.319 -22.145 -41.427 1 87.16 280 PRO B N 1
ATOM 4585 C CA . PRO B 1 280 ? 10.524 -21.615 -40.784 1 87.16 280 PRO B CA 1
ATOM 4586 C C . PRO B 1 280 ? 10.57 -20.089 -40.783 1 87.16 280 PRO B C 1
ATOM 4588 O O . PRO B 1 280 ? 11.051 -19.483 -39.823 1 87.16 280 PRO B O 1
ATOM 4591 N N . SER B 1 281 ? 9.992 -19.539 -41.853 1 88.41 281 SER B N 1
ATOM 4592 C CA . SER B 1 281 ? 9.998 -18.081 -41.92 1 88.41 281 SER B CA 1
ATOM 4593 C C . SER B 1 281 ? 9.117 -17.474 -40.834 1 88.41 281 SER B C 1
ATOM 4595 O O . SER B 1 281 ? 9.492 -16.481 -40.206 1 88.41 281 SER B O 1
ATOM 4597 N N . HIS B 1 282 ? 8.011 -18.106 -40.682 1 88 282 HIS B N 1
ATOM 4598 C CA . HIS B 1 282 ? 7.112 -17.642 -39.631 1 88 282 HIS B CA 1
ATOM 4599 C C . HIS B 1 282 ? 7.725 -17.85 -38.25 1 88 282 HIS B C 1
ATOM 4601 O O . HIS B 1 282 ? 7.637 -16.972 -37.389 1 88 282 HIS B O 1
ATOM 4607 N N . PHE B 1 283 ? 8.34 -18.957 -38.112 1 91.18 283 PHE B N 1
ATOM 4608 C CA . PHE B 1 283 ? 9.038 -19.249 -36.866 1 91.18 283 PHE B CA 1
ATOM 4609 C C . PHE B 1 283 ? 10.104 -18.198 -36.582 1 91.18 283 PHE B C 1
ATOM 4611 O O . PHE B 1 283 ? 10.171 -17.656 -35.477 1 91.18 283 PHE B O 1
ATOM 4618 N N . SER B 1 284 ? 10.906 -17.921 -37.479 1 88.77 284 SER B N 1
ATOM 4619 C CA . SER B 1 284 ? 12.009 -16.982 -37.306 1 88.77 284 SER B CA 1
ATOM 4620 C C . SER B 1 284 ? 11.5 -15.591 -36.945 1 88.77 284 SER B C 1
ATOM 4622 O O . SER B 1 284 ? 12.092 -14.904 -36.11 1 88.77 284 SER B O 1
ATOM 4624 N N . LYS B 1 285 ? 10.383 -15.285 -37.494 1 88.08 285 LYS B N 1
ATOM 4625 C CA . LYS B 1 285 ? 9.783 -13.985 -37.207 1 88.08 285 LYS B CA 1
ATOM 4626 C C . LYS B 1 285 ? 9.286 -13.914 -35.766 1 88.08 285 LYS B C 1
ATOM 4628 O O . LYS B 1 285 ? 9.544 -12.935 -35.063 1 88.08 285 LYS B O 1
ATOM 4633 N N . LEU B 1 286 ? 8.683 -14.922 -35.391 1 82.75 286 LEU B N 1
ATOM 4634 C CA . LEU B 1 286 ? 8.144 -14.974 -34.036 1 82.75 286 LEU B CA 1
ATOM 4635 C C . LEU B 1 286 ? 9.267 -15.037 -33.006 1 82.75 286 LEU B C 1
ATOM 4637 O O . LEU B 1 286 ? 9.194 -14.388 -31.961 1 82.75 286 LEU B O 1
ATOM 4641 N N . PHE B 1 287 ? 10.254 -15.804 -33.35 1 84.63 287 PHE B N 1
ATOM 4642 C CA . PHE B 1 287 ? 11.404 -15.954 -32.466 1 84.63 287 PHE B CA 1
ATOM 4643 C C . PHE B 1 287 ? 12.102 -14.617 -32.253 1 84.63 287 PHE B C 1
ATOM 4645 O O . PHE B 1 287 ? 12.421 -14.25 -31.12 1 84.63 287 PHE B O 1
ATOM 4652 N N . ARG B 1 288 ? 12.167 -13.884 -33.254 1 78.66 288 ARG B N 1
ATOM 4653 C CA . ARG B 1 288 ? 12.786 -12.566 -33.165 1 78.66 288 ARG B CA 1
ATOM 4654 C C . ARG B 1 288 ? 11.93 -11.613 -32.337 1 78.66 288 ARG B C 1
ATOM 4656 O O . ARG B 1 288 ? 12.457 -10.804 -31.57 1 78.66 288 ARG B O 1
ATOM 4663 N N . ARG B 1 289 ? 10.763 -11.751 -32.509 1 75.97 289 ARG B N 1
ATOM 4664 C CA . ARG B 1 289 ? 9.846 -10.908 -31.749 1 75.97 289 ARG B CA 1
ATOM 4665 C C . ARG B 1 289 ? 9.937 -11.206 -30.256 1 75.97 289 ARG B C 1
ATOM 4667 O O . ARG B 1 289 ? 9.88 -10.292 -29.431 1 75.97 289 ARG B O 1
ATOM 4674 N N . TYR B 1 290 ? 10.145 -12.408 -30.024 1 70.18 290 TYR B N 1
ATOM 4675 C CA . TYR B 1 290 ? 10.124 -12.858 -28.637 1 70.18 290 TYR B CA 1
ATOM 4676 C C . TYR B 1 290 ? 11.474 -12.628 -27.968 1 70.18 290 TYR B C 1
ATOM 4678 O O . TYR B 1 290 ? 11.537 -12.212 -26.809 1 70.18 290 TYR B O 1
ATOM 4686 N N . PHE B 1 291 ? 12.599 -12.891 -28.691 1 71.1 291 PHE B N 1
ATOM 4687 C CA . PHE B 1 291 ? 13.916 -12.895 -28.064 1 71.1 291 PHE B CA 1
ATOM 4688 C C . PHE B 1 291 ? 14.762 -11.735 -28.576 1 71.1 291 PHE B C 1
ATOM 4690 O O . PHE B 1 291 ? 15.854 -11.483 -28.062 1 71.1 291 PHE B O 1
ATOM 4697 N N . GLY B 1 292 ? 14.224 -11.045 -29.58 1 69.77 292 GLY B N 1
ATOM 4698 C CA . GLY B 1 292 ? 14.922 -9.884 -30.11 1 69.77 292 GLY B CA 1
ATOM 4699 C C . GLY B 1 292 ? 16.02 -10.245 -31.092 1 69.77 292 GLY B C 1
ATOM 4700 O O . GLY B 1 292 ? 16.708 -9.364 -31.613 1 69.77 292 GLY B O 1
ATOM 4701 N N . MET B 1 293 ? 16.27 -11.508 -31.34 1 73.93 293 MET B N 1
ATOM 4702 C CA . MET B 1 293 ? 17.274 -11.982 -32.288 1 73.93 293 MET B CA 1
ATOM 4703 C C . MET B 1 293 ? 16.781 -13.219 -33.03 1 73.93 293 MET B C 1
ATOM 4705 O O . MET B 1 293 ? 15.835 -13.875 -32.591 1 73.93 293 MET B O 1
ATOM 4709 N N . SER B 1 294 ? 17.48 -13.5 -34.155 1 84.15 294 SER B N 1
ATOM 4710 C CA . SER B 1 294 ? 17.105 -14.673 -34.939 1 84.15 294 SER B CA 1
ATOM 4711 C C . SER B 1 294 ? 17.534 -15.961 -34.246 1 84.15 294 SER B C 1
ATOM 4713 O O . SER B 1 294 ? 18.42 -15.947 -33.389 1 84.15 294 SER B O 1
ATOM 4715 N N . PRO B 1 295 ? 16.822 -17.021 -34.603 1 84.91 295 PRO B N 1
ATOM 4716 C CA . PRO B 1 295 ? 17.229 -18.304 -34.026 1 84.91 295 PRO B CA 1
ATOM 4717 C C . PRO B 1 295 ? 18.712 -18.603 -34.238 1 84.91 295 PRO B C 1
ATOM 4719 O O . PRO B 1 295 ? 19.376 -19.119 -33.335 1 84.91 295 PRO B O 1
ATOM 4722 N N . ARG B 1 296 ? 19.252 -18.242 -35.358 1 85.87 296 ARG B N 1
ATOM 4723 C CA . ARG B 1 296 ? 20.657 -18.485 -35.667 1 85.87 296 ARG B CA 1
ATOM 4724 C C . ARG B 1 296 ? 21.567 -17.667 -34.756 1 85.87 296 ARG B C 1
ATOM 4726 O O . ARG B 1 296 ? 22.56 -18.183 -34.237 1 85.87 296 ARG B O 1
ATOM 4733 N N . GLU B 1 297 ? 21.195 -16.453 -34.627 1 79.41 297 GLU B N 1
ATOM 4734 C CA . GLU B 1 297 ? 21.963 -15.575 -33.75 1 79.41 297 GLU B CA 1
ATOM 4735 C C . GLU B 1 297 ? 21.913 -16.059 -32.303 1 79.41 297 GLU B C 1
ATOM 4737 O O . GLU B 1 297 ? 22.921 -16.018 -31.594 1 79.41 297 GLU B O 1
ATOM 4742 N N . TYR B 1 298 ? 20.811 -16.49 -31.99 1 78.86 298 TYR B N 1
ATOM 4743 C CA . TYR B 1 298 ? 20.602 -16.985 -30.634 1 78.86 298 TYR B CA 1
ATOM 4744 C C . TYR B 1 298 ? 21.458 -18.216 -30.364 1 78.86 298 TYR B C 1
ATOM 4746 O O . TYR B 1 298 ? 22.087 -18.323 -29.308 1 78.86 298 TYR B O 1
ATOM 4754 N N . ALA B 1 299 ? 21.482 -19.092 -31.258 1 77.41 299 ALA B N 1
ATOM 4755 C CA . ALA B 1 299 ? 22.272 -20.315 -31.135 1 77.41 299 ALA B CA 1
ATOM 4756 C C . ALA B 1 299 ? 23.764 -20 -31.07 1 77.41 299 ALA B C 1
ATOM 4758 O O . ALA B 1 299 ? 24.502 -20.618 -30.299 1 77.41 299 ALA B O 1
ATOM 4759 N N . ARG B 1 300 ? 24.127 -19.024 -31.798 1 74.76 300 ARG B N 1
ATOM 4760 C CA . ARG B 1 300 ? 25.537 -18.651 -31.852 1 74.76 300 ARG B CA 1
ATOM 4761 C C . ARG B 1 300 ? 25.977 -17.985 -30.552 1 74.76 300 ARG B C 1
ATOM 4763 O O . ARG B 1 300 ? 27.089 -18.22 -30.074 1 74.76 300 ARG B O 1
ATOM 4770 N N . GLN B 1 301 ? 25.095 -17.206 -30.038 1 61.06 301 GLN B N 1
ATOM 4771 C CA . GLN B 1 301 ? 25.44 -16.45 -28.839 1 61.06 301 GLN B CA 1
ATOM 4772 C C . GLN B 1 301 ? 25.424 -17.342 -27.601 1 61.06 301 GLN B C 1
ATOM 4774 O O . GLN B 1 301 ? 26.107 -17.057 -26.615 1 61.06 301 GLN B O 1
ATOM 4779 N N . ASN B 1 302 ? 24.738 -18.34 -27.677 1 52.89 302 ASN B N 1
ATOM 4780 C CA . ASN B 1 302 ? 24.59 -19.193 -26.503 1 52.89 302 ASN B CA 1
ATOM 4781 C C . ASN B 1 302 ? 25.277 -20.541 -26.7 1 52.89 302 ASN B C 1
ATOM 4783 O O . ASN B 1 302 ? 24.963 -21.51 -26.006 1 52.89 302 ASN B O 1
ATOM 4787 N N . LEU B 1 303 ? 25.882 -20.723 -27.76 1 51.06 303 LEU B N 1
ATOM 4788 C CA . LEU B 1 303 ? 26.842 -21.808 -27.936 1 51.06 303 LEU B CA 1
ATOM 4789 C C . LEU B 1 303 ? 28.182 -21.455 -27.299 1 51.06 303 LEU B C 1
ATOM 4791 O O . LEU B 1 303 ? 28.606 -20.298 -27.335 1 51.06 303 LEU B O 1
#